Protein AF-T1EWF0-F1 (afdb_monomer)

Foldseek 3Di:
DPPPPPVVVVVVVVVVVVVVVVVVVVVVVVPPPDCPPVNPDDDPPPDLPFDPQQVVVVVVLVVPPPPDPDQDDQQWHAAPDPDAAQRQVRTFGQAQFDPFAAEEEEAAQDDLQVVLVCVRCVSNVHHYQAAHQNPPPCVVPVPNPVSVVVDPQDHNVPQQAPDPVSLVVLCVVLLPDPVNLSHLEYEQAVQLLSCLSCLNNPHAYERAHAAANCGNQPAPVSSVVSLVSVVSNVVQVLRAAEYLFQLNQVVNCFANVRNHDHQHGQLLVLRAAADQQDQAEEEEDAPFPCVVVVLVVLLVVLCVVVVFP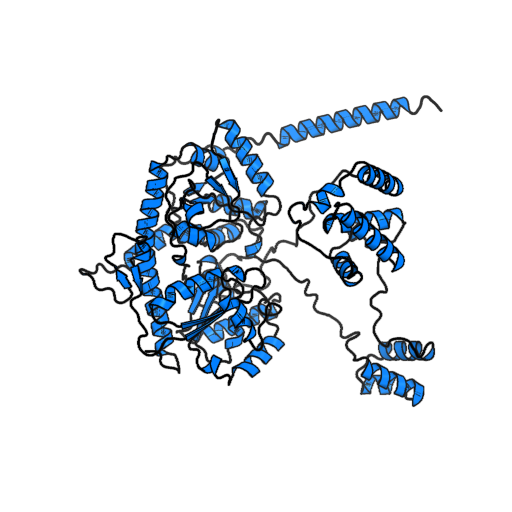YHYYYDDDDRSHRQSRHQAYEYDDLALGDSVVSNCLSNLGAYEYADLLQSLCCCQPPVSRVRNPDDPPDPPPPPPDPPFVDDQVLLVVLLCCCPVVVDDLVVSCVVSVNDSVLSVVVNVVCVVPVPDRSGDDPCPDQQDDPVRLVVLLVVQVVCVLLVNRDDPFRSFLVVLLVCVLVVGDDPPVCVVVSGHDPVNSVVSCVVPVVDDDDDDDDDDPSNVVSNDPVSVVVVVVVVVVRDDDDDDDDDDDPDDPDQDLADSDGTDPVNNPQDGCRRSNDSVNSSSSSCRRRCSNLPSLHHYAHDSSSVSVCSRPDDSVNSVVSSVVSSVSSNSVSSVSSVVVVVSVVSSLVSGPVNRD

pLDDT: mean 77.02, std 19.8, range [24.12, 97.75]

Secondary structure (DSSP, 8-state):
--SHHHHHHHHHHHHHHHHHHHHHHHHHHHH-----GGGS-PPPTT-----HHHHHHHHHHHHSS----SS--TTEEE---TTTS-HHHHEEEPP--SSS--EEEEEES-HHHHHHHHHHHGGGT-EEEEEE--TT-GGGGHHHHHHGGG-SS--TTTTTS--HHHHHHHHHHHTT-HHHHT-SEEEE-TTGGGGGGGTTTT-EEEEEESS-TTTT--SHHHHHHHHHHHHHHHTSTTSEEEESSHHHHHHHHHHH----EE-----GGG-------EEEEEE-----SSHHHHHHHHHHHHHHHTT----EEE--S--HHHHTTEEEEE---SSS--HHHHHHHHTT--EEEE-HHHHHHHHHHH---GGGT----S--------TT-S-HHHHHHHHHHHHTS---HHHHHHHHT--HHHHHHHHHHHHH-TTS--S----TT-SS-HHHHHHHHHHHHHHHHTT-PPPHHHHHHHHHHHHHHTT----HHHHHHTS--HHHHHHHHHH-TT------PPPPHHHHHHS-HHHHHHHHHHHHTT--S------S--------SS-SSPPPGGGTTS--TT-SS-HHHHHHHHTTSGGGTS-TTPEEESSHHHHHHHHHH--HHHHHHHHHHHHHHHHHHHHHHHHHHHHHHHHHHHT-TT---

Solvent-accessible surface area (backbone atoms only — not comparable to full-atom values): 37886 Å² total; per-residue (Å²): 142,82,74,71,61,58,61,54,52,52,50,52,50,52,50,47,52,49,50,47,49,50,48,50,50,48,50,49,60,71,64,58,70,69,75,51,80,78,76,68,71,71,79,64,89,84,65,79,79,67,45,71,61,25,50,49,45,52,48,53,52,61,72,70,52,74,90,64,88,68,98,75,56,86,33,40,46,77,56,95,58,94,85,83,59,60,72,48,70,31,54,38,50,38,68,65,24,83,84,33,52,46,29,36,40,33,59,29,50,55,61,65,65,54,50,33,52,44,65,66,39,38,50,28,30,37,42,68,49,54,29,36,40,41,88,89,57,36,85,85,44,49,68,26,41,57,48,34,74,73,48,91,71,62,44,69,90,35,55,59,42,66,47,70,72,54,38,53,51,40,43,69,63,44,68,81,27,71,70,59,66,67,43,39,32,38,40,14,27,38,36,21,44,54,53,54,55,44,70,84,58,84,55,45,41,39,35,39,15,60,54,55,47,60,50,55,34,91,44,53,67,52,38,51,52,48,36,51,44,49,51,60,51,54,71,43,82,67,32,43,42,22,3,40,26,49,39,39,13,48,52,51,23,34,52,51,62,48,82,53,41,71,56,62,72,62,38,71,88,62,83,34,60,49,66,59,77,35,95,40,32,30,29,69,74,66,93,67,92,61,58,60,62,57,48,52,51,48,40,51,54,38,27,63,76,68,73,51,83,71,53,76,42,76,49,71,93,78,54,55,62,65,58,21,23,30,54,26,39,41,49,76,68,45,49,60,54,56,72,68,57,41,34,40,49,59,22,22,39,40,35,35,35,57,27,59,69,41,49,34,49,42,34,55,79,66,54,51,39,56,62,76,78,48,80,82,73,70,88,79,69,78,75,90,62,75,81,83,68,74,52,52,66,62,51,48,52,53,35,43,42,33,73,75,66,69,41,58,63,66,59,51,21,63,76,70,71,43,55,54,68,59,50,54,50,49,40,56,47,42,75,75,38,78,86,61,75,80,59,82,79,81,73,83,76,60,73,59,56,73,67,57,50,47,54,52,49,51,50,53,52,50,34,39,73,56,73,52,67,71,48,78,67,53,52,24,31,50,51,29,52,52,29,61,76,67,73,42,80,65,62,69,69,26,70,76,64,62,23,43,54,71,70,53,51,55,51,50,44,70,75,37,74,91,57,77,94,72,79,93,70,83,88,47,74,76,54,59,69,48,67,36,74,66,55,53,51,52,50,52,55,59,48,62,77,72,62,82,85,88,88,87,86,85,92,79,86,89,84,75,73,84,74,44,74,51,58,84,60,74,59,19,82,91,32,68,88,56,65,57,82,45,16,54,76,43,63,66,30,39,39,64,50,49,55,31,19,31,73,51,49,78,37,84,66,49,43,71,26,77,43,60,52,52,39,46,51,49,63,57,68,62,46,72,67,57,43,51,49,38,19,52,52,34,46,58,47,47,35,57,52,48,57,52,51,36,44,53,47,48,56,52,51,50,46,45,30,78,70,25,95,80,55,39,59

InterPro domains:
  IPR006600 HTH CenpB-type DNA-binding domain [PS51253] (440-518)

Sequence (665 aa):
MRNFNKKYFFCCILLFTIFAAHTIWKYQQTNVVYLSQDDRDYPKLDTWSYTTESKEFSRYINSEIPKTNGDLDAAFEVINDDTILPPSARIRARKLFTNKSLVIWATEWHMTPIKDVENLLTPFGVKVINYNLDPYRCEFQRKACEARKNLKVLNPSNVLDALPKVVDKYIETYRNDAEMNSVDVVYCGYPASLCEVYVQLNKSVLVLATTRYDVGRYTAERWRKLNDNFRILAKKPWNIFGGNNLYDARFIQYYTGIKTHHIPSMCDYTGAEYTNTKTTFLILRRRDRGFNNIFYKKFEDACHLINCSAKIKLLGNYDYSNLAKHRGVVHVPYQISVMSIFEQYRMNIPMFFPSPKLLTRWQVDHYIMPERFGFIMVRYRERKTNRGKTPVEVMRTAVDEVLKKNRAINAVARETGIDRMTLKRYVRKSSLSPSVGLIPNWNTRQVFNLEQEEMLAKYLLQASKMNYGLSTKTTRQFAYDMAVANNITCPSSWSMKKTAGIDWLQGFMKRRPELSLRAPEATSLARATAFNKYNRTLFVKFQIQFSMVGLLESFDGAFFRKRPTSSIIGPDPSQGDVPDPKNEFDYNSTRYWMQFADFYQVMPYGVLYESIPHLVQILKDITDEQLMTISSNMRRYNVEFKKKLLRKWRKILLAFAENSPNRPH

Mean predicted aligned error: 17.06 Å

Organism: Helobdella robusta (NCBI:txid6412)

Structure (mmCIF, N/CA/C/O backbone):
data_AF-T1EWF0-F1
#
_entry.id   AF-T1EWF0-F1
#
loop_
_atom_site.group_PDB
_atom_site.id
_atom_site.type_symbol
_atom_site.label_atom_id
_atom_site.label_alt_id
_atom_site.label_comp_id
_atom_site.label_asym_id
_atom_site.label_entity_id
_atom_site.label_seq_id
_atom_site.pdbx_PDB_ins_code
_atom_site.Cartn_x
_atom_site.Cartn_y
_atom_site.Cartn_z
_atom_site.occupancy
_atom_site.B_iso_or_equiv
_atom_site.auth_seq_id
_atom_site.auth_comp_id
_atom_site.auth_asym_id
_atom_site.auth_atom_id
_atom_site.pdbx_PDB_model_num
ATOM 1 N N . MET A 1 1 ? 53.425 -53.471 10.032 1.00 40.94 1 MET A N 1
ATOM 2 C CA . MET A 1 1 ? 52.252 -52.626 9.688 1.00 40.94 1 MET A CA 1
ATOM 3 C C . MET A 1 1 ? 52.622 -51.431 8.787 1.00 40.94 1 MET A C 1
ATOM 5 O O . MET A 1 1 ? 52.388 -50.290 9.156 1.00 40.94 1 MET A O 1
ATOM 9 N N . ARG A 1 2 ? 53.202 -51.650 7.592 1.00 39.06 2 ARG A N 1
ATOM 10 C CA . ARG A 1 2 ? 53.530 -50.555 6.639 1.00 39.06 2 ARG A CA 1
ATOM 11 C C . ARG A 1 2 ? 52.987 -50.736 5.211 1.00 39.06 2 ARG A C 1
ATOM 13 O O . ARG A 1 2 ? 53.084 -49.805 4.425 1.00 39.06 2 ARG A O 1
ATOM 20 N N . ASN A 1 3 ? 52.319 -51.854 4.901 1.00 42.72 3 ASN A N 1
ATOM 21 C CA . ASN A 1 3 ? 51.743 -52.110 3.567 1.00 42.72 3 ASN A CA 1
ATOM 22 C C . ASN A 1 3 ? 50.206 -52.073 3.494 1.00 42.72 3 ASN A C 1
ATOM 24 O O . ASN A 1 3 ? 49.657 -52.124 2.399 1.00 42.72 3 ASN A O 1
ATOM 28 N N . PHE A 1 4 ? 49.499 -51.908 4.618 1.00 39.22 4 PHE A N 1
ATOM 29 C CA . PHE A 1 4 ? 48.029 -51.860 4.619 1.00 39.22 4 PHE A CA 1
ATOM 30 C C . PHE A 1 4 ? 47.450 -50.464 4.312 1.00 39.22 4 PHE A C 1
ATOM 32 O O . PHE A 1 4 ? 46.324 -50.362 3.842 1.00 39.22 4 PHE A O 1
ATOM 39 N N . ASN A 1 5 ? 48.227 -49.383 4.474 1.00 48.50 5 ASN A N 1
ATOM 40 C CA . ASN A 1 5 ? 47.722 -48.011 4.299 1.00 48.50 5 ASN A CA 1
ATOM 41 C C . ASN A 1 5 ? 47.800 -47.459 2.867 1.00 48.50 5 ASN A C 1
ATOM 43 O O . ASN A 1 5 ? 47.057 -46.538 2.542 1.00 48.50 5 ASN A O 1
ATOM 47 N N . LYS A 1 6 ? 48.643 -48.004 1.978 1.00 43.25 6 LYS A N 1
ATOM 48 C CA . LYS A 1 6 ? 48.749 -47.474 0.604 1.00 43.25 6 LYS A CA 1
ATOM 49 C C . LYS A 1 6 ? 47.568 -47.877 -0.283 1.00 43.25 6 LYS A C 1
ATOM 51 O O . LYS A 1 6 ? 47.101 -47.047 -1.054 1.00 43.25 6 LYS A O 1
ATOM 56 N N . LYS A 1 7 ? 47.043 -49.103 -0.138 1.00 44.19 7 LYS A N 1
ATOM 57 C CA . LYS A 1 7 ? 45.864 -49.561 -0.899 1.00 44.19 7 LYS A CA 1
ATOM 58 C C . LYS A 1 7 ? 44.593 -48.806 -0.506 1.00 44.19 7 LYS A C 1
ATOM 60 O O . LYS A 1 7 ? 43.863 -48.387 -1.395 1.00 44.19 7 LYS A O 1
ATOM 65 N N . TYR A 1 8 ? 44.370 -48.555 0.786 1.00 45.41 8 TYR A N 1
ATOM 66 C CA . TYR A 1 8 ? 43.231 -47.750 1.245 1.00 45.41 8 TYR A CA 1
ATOM 67 C C . TYR A 1 8 ? 43.348 -46.284 0.825 1.00 45.41 8 TYR A C 1
ATOM 69 O O . TYR A 1 8 ? 42.362 -45.702 0.392 1.00 45.41 8 TYR A O 1
ATOM 77 N N . PHE A 1 9 ? 44.549 -45.702 0.863 1.00 42.34 9 PHE A N 1
ATOM 78 C CA . PHE A 1 9 ? 44.754 -44.323 0.420 1.00 42.34 9 PHE A CA 1
ATOM 79 C C . PHE A 1 9 ? 44.523 -44.156 -1.090 1.00 42.34 9 PHE A C 1
ATOM 81 O O . PHE A 1 9 ? 43.830 -43.232 -1.505 1.00 42.34 9 PHE A O 1
ATOM 88 N N . PHE A 1 10 ? 45.012 -45.094 -1.910 1.00 44.56 10 PHE A N 1
ATOM 89 C CA . PHE A 1 10 ? 44.746 -45.088 -3.352 1.00 44.56 10 PHE A CA 1
ATOM 90 C C . PHE A 1 10 ? 43.272 -45.345 -3.674 1.00 44.56 10 PHE A C 1
ATOM 92 O O . PHE A 1 10 ? 42.725 -44.683 -4.546 1.00 44.56 10 PHE A O 1
ATOM 99 N N . CYS A 1 11 ? 42.611 -46.254 -2.952 1.00 43.56 11 CYS A N 1
ATOM 100 C CA . CYS A 1 11 ? 41.192 -46.544 -3.149 1.00 43.56 11 CYS A CA 1
ATOM 101 C C . CYS A 1 11 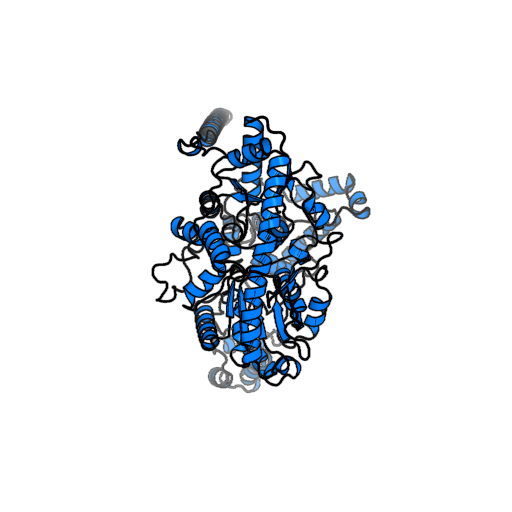? 40.308 -45.353 -2.737 1.00 43.56 11 CYS A C 1
ATOM 103 O O . CYS A 1 11 ? 39.377 -45.013 -3.459 1.00 43.56 11 CYS A O 1
ATOM 105 N N . CYS A 1 12 ? 40.650 -44.647 -1.653 1.00 41.25 12 CYS A N 1
ATOM 106 C CA . CYS A 1 12 ? 39.971 -43.418 -1.243 1.00 41.25 12 CYS A CA 1
ATOM 107 C C . CYS A 1 12 ? 40.178 -42.275 -2.240 1.00 41.25 12 CYS A C 1
ATOM 109 O O . CYS A 1 12 ? 39.220 -41.567 -2.518 1.00 41.25 12 CYS A O 1
ATOM 111 N N . ILE A 1 13 ? 41.380 -42.110 -2.807 1.00 45.75 13 ILE A N 1
ATOM 112 C CA . ILE A 1 13 ? 41.631 -41.101 -3.849 1.00 45.75 13 ILE A CA 1
ATOM 113 C C . ILE A 1 13 ? 40.877 -41.450 -5.131 1.00 45.75 13 ILE A C 1
ATOM 115 O O . ILE A 1 13 ? 40.264 -40.562 -5.709 1.00 45.75 13 ILE A O 1
ATOM 119 N N . LEU A 1 14 ? 40.862 -42.723 -5.542 1.00 45.97 14 LEU A N 1
ATOM 120 C CA . LEU A 1 14 ? 40.117 -43.170 -6.721 1.00 45.97 14 LEU A CA 1
ATOM 121 C C . LEU A 1 14 ? 38.602 -42.991 -6.530 1.00 45.97 14 LEU A C 1
ATOM 123 O O . LEU A 1 14 ? 37.911 -42.538 -7.433 1.00 45.97 14 LEU A O 1
ATOM 127 N N . LEU A 1 15 ? 38.078 -43.291 -5.338 1.00 45.72 15 LEU A N 1
ATOM 128 C CA . LEU A 1 15 ? 36.678 -43.046 -4.992 1.00 45.72 15 LEU A CA 1
ATOM 129 C C . LEU A 1 15 ? 36.369 -41.548 -4.931 1.00 45.72 15 LEU A C 1
ATOM 131 O O . LEU A 1 15 ? 35.310 -41.147 -5.397 1.00 45.72 15 LEU A O 1
ATOM 135 N N . PHE A 1 16 ? 37.284 -40.712 -4.433 1.00 42.31 16 PHE A N 1
ATOM 136 C CA . PHE A 1 16 ? 37.115 -39.257 -4.431 1.00 42.31 16 PHE A CA 1
ATOM 137 C C . PHE A 1 16 ? 37.170 -38.664 -5.836 1.00 42.31 16 PHE A C 1
ATOM 139 O O . PHE A 1 16 ? 36.399 -37.758 -6.127 1.00 42.31 16 PHE A O 1
ATOM 146 N N . THR A 1 17 ? 38.035 -39.160 -6.723 1.00 47.12 17 THR A N 1
ATOM 147 C CA . THR A 1 17 ? 38.104 -38.689 -8.111 1.00 47.12 17 THR A CA 1
ATOM 148 C C . THR A 1 17 ? 36.924 -39.188 -8.930 1.00 47.12 17 THR A C 1
ATOM 150 O O . THR A 1 17 ? 36.389 -38.412 -9.711 1.00 47.12 17 THR A O 1
ATOM 153 N N . ILE A 1 18 ? 36.439 -40.413 -8.705 1.00 52.25 18 ILE A N 1
ATOM 154 C CA . ILE A 1 18 ? 35.203 -40.920 -9.319 1.00 52.25 18 ILE A CA 1
ATOM 155 C C . ILE A 1 18 ? 33.984 -40.167 -8.774 1.00 52.25 18 ILE A C 1
ATOM 157 O O . ILE A 1 18 ? 33.111 -39.799 -9.551 1.00 52.25 18 ILE A O 1
ATOM 161 N N . PHE A 1 19 ? 33.924 -39.869 -7.473 1.00 41.38 19 PHE A N 1
ATOM 162 C CA . PHE A 1 19 ? 32.832 -39.095 -6.879 1.00 41.38 19 PHE A CA 1
ATOM 163 C C . PHE A 1 19 ? 32.882 -37.631 -7.314 1.00 41.38 19 PHE A C 1
ATOM 165 O O . PHE A 1 19 ? 31.844 -37.067 -7.632 1.00 41.38 19 PHE A O 1
ATOM 172 N N . ALA A 1 20 ? 34.064 -37.021 -7.417 1.00 38.16 20 ALA A N 1
ATOM 173 C CA . ALA A 1 20 ? 34.241 -35.673 -7.947 1.00 38.16 20 ALA A CA 1
ATOM 174 C C . ALA A 1 20 ? 33.932 -35.617 -9.446 1.00 38.16 20 ALA A C 1
ATOM 176 O O . ALA A 1 20 ? 33.234 -34.709 -9.869 1.00 38.16 20 ALA A O 1
ATOM 177 N N . ALA A 1 21 ? 34.353 -36.603 -10.242 1.00 41.41 21 ALA A N 1
ATOM 178 C CA . ALA A 1 21 ? 34.019 -36.693 -11.661 1.00 41.41 21 ALA A CA 1
ATOM 179 C C . ALA A 1 21 ? 32.527 -36.969 -11.872 1.00 41.41 21 ALA A C 1
ATOM 181 O O . ALA A 1 21 ? 31.921 -36.339 -12.726 1.00 41.41 21 ALA A O 1
ATOM 182 N N . HIS A 1 22 ? 31.900 -37.823 -11.058 1.00 40.38 22 HIS A N 1
ATOM 183 C CA . HIS A 1 22 ? 30.455 -38.044 -11.074 1.00 40.38 22 HIS A CA 1
ATOM 184 C C . HIS A 1 22 ? 29.697 -36.806 -10.593 1.00 40.38 22 HIS A C 1
ATOM 186 O O . HIS A 1 22 ? 28.659 -36.484 -11.150 1.00 40.38 22 HIS A O 1
ATOM 192 N N . THR A 1 23 ? 30.218 -36.064 -9.614 1.00 38.47 23 THR A N 1
ATOM 193 C CA . THR A 1 23 ? 29.616 -34.815 -9.127 1.00 38.47 23 THR A CA 1
ATOM 194 C C . THR A 1 23 ? 29.794 -33.692 -10.139 1.00 38.47 23 THR A C 1
ATOM 196 O O . THR A 1 23 ? 28.847 -32.956 -10.349 1.00 38.47 23 THR A O 1
ATOM 199 N N . ILE A 1 24 ? 30.933 -33.588 -10.828 1.00 38.56 24 ILE A N 1
ATOM 200 C CA . ILE A 1 24 ? 31.182 -32.631 -11.918 1.00 38.56 24 ILE A CA 1
ATOM 201 C C . ILE A 1 24 ? 30.346 -32.998 -13.144 1.00 38.56 24 ILE A C 1
ATOM 203 O O . ILE A 1 24 ? 29.709 -32.123 -13.713 1.00 38.56 24 ILE A O 1
ATOM 207 N N . TRP A 1 25 ? 30.263 -34.279 -13.504 1.00 36.28 25 TRP A N 1
ATOM 208 C CA . TRP A 1 25 ? 29.405 -34.777 -14.580 1.00 36.28 25 TRP A CA 1
ATOM 209 C C . TRP A 1 25 ? 27.927 -34.546 -14.256 1.00 36.28 25 TRP A C 1
ATOM 211 O O . TRP A 1 25 ? 27.193 -34.037 -15.093 1.00 36.28 25 TRP A O 1
ATOM 221 N N . LYS A 1 26 ? 27.492 -34.802 -13.017 1.00 33.53 26 LYS A N 1
ATOM 222 C CA . LYS A 1 26 ? 26.132 -34.506 -12.549 1.00 33.53 26 LYS A CA 1
ATOM 223 C C . LYS A 1 26 ? 25.888 -32.998 -12.463 1.00 33.53 26 LYS A C 1
ATOM 225 O O . LYS A 1 26 ? 24.815 -32.568 -12.846 1.00 33.53 26 LYS A O 1
ATOM 230 N N . TYR A 1 27 ? 26.880 -32.195 -12.073 1.00 33.31 27 TYR A N 1
ATOM 231 C CA . TYR A 1 27 ? 26.831 -30.726 -12.045 1.00 33.31 27 TYR A CA 1
ATOM 232 C C . TYR A 1 27 ? 26.765 -30.122 -13.455 1.00 33.31 27 TYR A C 1
ATOM 234 O O . TYR A 1 27 ? 26.069 -29.127 -13.653 1.00 33.31 27 TYR A O 1
ATOM 242 N N . GLN A 1 28 ? 27.436 -30.738 -14.434 1.00 32.50 28 GLN A N 1
ATOM 243 C CA . GLN A 1 28 ? 27.362 -30.401 -15.857 1.00 32.50 28 GLN A CA 1
ATOM 244 C C . GLN A 1 28 ? 26.025 -30.856 -16.464 1.00 32.50 28 GLN A C 1
ATOM 246 O O . GLN A 1 28 ? 25.405 -30.081 -17.178 1.00 32.50 28 GLN A O 1
ATOM 251 N N . GLN A 1 29 ? 25.501 -32.029 -16.097 1.00 29.88 29 GLN A N 1
ATOM 252 C CA . GLN A 1 29 ? 24.168 -32.501 -16.507 1.00 29.88 29 GLN A CA 1
ATOM 253 C C . GLN A 1 29 ? 23.022 -31.694 -15.859 1.00 29.88 29 GLN A C 1
ATOM 255 O O . GLN A 1 29 ? 21.994 -31.48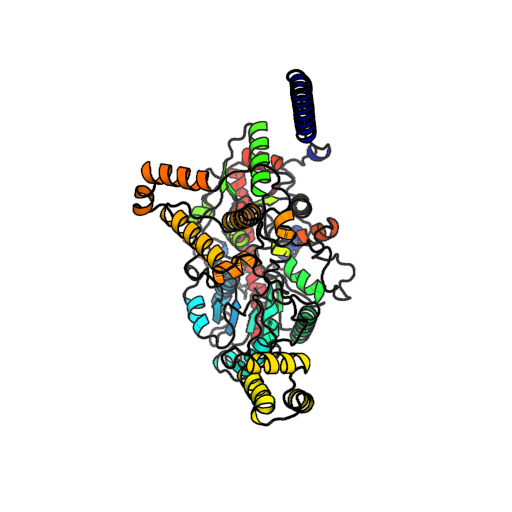9 -16.491 1.00 29.88 29 GLN A O 1
ATOM 260 N N . THR A 1 30 ? 23.187 -31.169 -14.634 1.00 30.36 30 THR A N 1
ATOM 261 C CA . THR A 1 30 ? 22.181 -30.319 -13.959 1.00 30.36 30 THR A CA 1
ATOM 262 C C . THR A 1 30 ? 22.271 -28.830 -14.311 1.00 30.36 30 THR A C 1
ATOM 264 O O . THR A 1 30 ? 21.343 -28.092 -13.993 1.00 30.36 30 THR A O 1
ATOM 267 N N . ASN A 1 31 ? 23.364 -28.367 -14.936 1.00 27.23 31 ASN A N 1
ATOM 268 C CA . ASN A 1 31 ? 23.520 -26.976 -15.396 1.00 27.23 31 ASN A CA 1
ATOM 269 C C . ASN A 1 31 ? 23.493 -26.811 -16.921 1.00 27.23 31 ASN A C 1
ATOM 271 O O . ASN A 1 31 ? 23.516 -25.677 -17.393 1.00 27.23 31 ASN A O 1
ATOM 275 N N . VAL A 1 32 ? 23.357 -27.887 -17.699 1.00 27.86 32 VAL A N 1
ATOM 276 C CA . VAL A 1 32 ? 22.801 -27.776 -19.052 1.00 27.86 32 VAL A CA 1
ATOM 277 C C . VAL A 1 32 ? 21.284 -27.790 -18.907 1.00 27.86 32 VAL A C 1
ATOM 279 O O . VAL A 1 32 ? 20.610 -28.804 -19.069 1.00 27.86 32 VAL A O 1
ATOM 282 N N . VAL A 1 33 ? 20.735 -26.636 -18.535 1.00 28.72 33 VAL A N 1
ATOM 283 C CA . VAL A 1 33 ? 19.306 -26.390 -18.704 1.00 28.72 33 VAL A CA 1
ATOM 284 C C . VAL A 1 33 ? 19.102 -26.193 -20.199 1.00 28.72 33 VAL A C 1
ATOM 286 O O . VAL A 1 33 ? 19.415 -25.134 -20.740 1.00 28.72 33 VAL A O 1
ATOM 289 N N . TYR A 1 34 ? 18.612 -27.230 -20.876 1.00 28.22 34 TYR A N 1
ATOM 290 C CA . TYR A 1 34 ? 17.968 -27.037 -22.166 1.00 28.22 34 TYR A CA 1
ATOM 291 C C . TYR A 1 34 ? 16.889 -25.972 -21.969 1.00 28.22 34 TYR A C 1
ATOM 293 O O . TYR A 1 34 ? 16.045 -26.117 -21.081 1.00 28.22 34 TYR A O 1
ATOM 301 N N . LEU A 1 35 ? 16.932 -24.901 -22.769 1.00 29.72 35 LEU A N 1
ATOM 302 C CA . LEU A 1 35 ? 15.773 -24.032 -22.963 1.00 29.72 35 LEU A CA 1
ATOM 303 C C . LEU A 1 35 ? 14.578 -24.961 -23.183 1.00 29.72 35 LEU A C 1
ATOM 305 O O . LEU A 1 35 ? 14.610 -25.790 -24.104 1.00 29.72 35 LEU A O 1
ATOM 309 N N . SER A 1 36 ? 13.573 -24.891 -22.308 1.00 31.73 36 SER A N 1
ATOM 310 C CA . SER A 1 36 ? 12.369 -25.683 -22.523 1.00 31.73 36 SER A CA 1
ATOM 311 C C . SER A 1 36 ? 11.787 -25.286 -23.881 1.00 31.73 36 SER A C 1
ATOM 313 O O . SER A 1 36 ? 12.046 -24.194 -24.390 1.00 31.73 36 SER A O 1
ATOM 315 N N . GLN A 1 37 ? 11.060 -26.183 -24.538 1.00 31.97 37 GLN A N 1
ATOM 316 C CA . GLN A 1 37 ? 10.474 -25.879 -25.848 1.00 31.97 37 GLN A CA 1
ATOM 317 C C . GLN A 1 37 ? 9.556 -24.634 -25.777 1.00 31.97 37 GLN A C 1
ATOM 319 O O . GLN A 1 37 ? 9.545 -23.851 -26.719 1.00 31.97 37 GLN A O 1
ATOM 324 N N . ASP A 1 38 ? 8.962 -24.366 -24.605 1.00 36.31 38 ASP A N 1
ATOM 325 C CA . ASP A 1 38 ? 8.200 -23.152 -24.266 1.00 36.31 38 ASP A CA 1
ATOM 326 C C . ASP A 1 38 ? 9.040 -21.856 -24.170 1.00 36.31 38 ASP A C 1
ATOM 328 O O . ASP A 1 38 ? 8.487 -20.763 -24.264 1.00 36.31 38 ASP A O 1
ATOM 332 N N . ASP A 1 39 ? 10.363 -21.939 -23.980 1.00 37.41 39 ASP A N 1
ATOM 333 C CA . ASP A 1 39 ? 11.283 -20.785 -23.930 1.00 37.41 39 ASP A CA 1
ATOM 334 C C . ASP A 1 39 ? 11.768 -20.353 -25.331 1.00 37.41 39 ASP A C 1
ATOM 336 O O . ASP A 1 39 ? 12.736 -19.597 -25.444 1.00 37.41 39 ASP A O 1
ATOM 340 N N . ARG A 1 40 ? 11.159 -20.868 -26.408 1.00 33.50 40 ARG A N 1
ATOM 341 C CA . ARG A 1 40 ? 11.483 -20.521 -27.806 1.00 33.50 40 ARG A CA 1
ATOM 342 C C . ARG A 1 40 ? 10.362 -19.784 -28.537 1.00 33.50 40 ARG A C 1
ATOM 344 O O . ARG A 1 40 ? 10.654 -19.079 -29.500 1.00 33.50 40 ARG A O 1
ATOM 351 N N . ASP A 1 41 ? 9.134 -19.852 -28.033 1.00 29.66 41 ASP A N 1
ATOM 352 C CA . ASP A 1 41 ? 7.988 -19.151 -28.610 1.00 29.66 41 ASP A CA 1
ATOM 353 C C . ASP A 1 41 ? 7.805 -17.793 -27.928 1.00 29.66 41 ASP A C 1
ATOM 355 O O . ASP A 1 41 ? 6.943 -17.583 -27.073 1.00 29.66 41 ASP A O 1
ATOM 359 N N . TYR A 1 42 ? 8.676 -16.849 -28.289 1.00 39.62 42 TYR A N 1
ATOM 360 C CA . TYR A 1 42 ? 8.537 -15.461 -27.867 1.00 39.62 42 TYR A CA 1
ATOM 361 C C . TYR A 1 42 ? 7.513 -14.760 -28.765 1.00 39.62 42 TYR A C 1
ATOM 363 O O . TYR A 1 42 ? 7.705 -14.719 -29.985 1.00 39.62 42 TYR A O 1
ATOM 371 N N . PRO A 1 43 ? 6.451 -14.153 -28.210 1.00 32.16 43 PRO A N 1
ATOM 372 C CA . PRO A 1 43 ? 5.688 -13.186 -28.979 1.00 32.16 43 PRO A CA 1
ATOM 373 C C . PRO A 1 43 ? 6.625 -12.044 -29.393 1.00 32.16 43 PRO A C 1
ATOM 375 O O . PRO A 1 43 ? 7.444 -11.576 -28.597 1.00 32.16 43 PRO A O 1
ATOM 378 N N . LYS A 1 44 ? 6.515 -11.600 -30.649 1.00 30.45 44 LYS A N 1
ATOM 379 C CA . LYS A 1 44 ? 7.190 -10.384 -31.119 1.00 30.45 44 LYS A CA 1
ATOM 380 C C . LYS A 1 44 ? 6.814 -9.209 -30.203 1.00 30.45 44 LYS A C 1
ATOM 382 O O . LYS A 1 44 ? 5.688 -9.151 -29.706 1.00 30.45 44 LYS A O 1
ATOM 387 N N . LEU A 1 45 ? 7.741 -8.259 -30.041 1.00 36.97 45 LEU A N 1
ATOM 388 C CA . LEU A 1 45 ? 7.598 -7.002 -29.275 1.00 36.97 45 LEU A CA 1
ATOM 389 C C . LEU A 1 45 ? 6.335 -6.179 -29.624 1.00 36.97 45 LEU A C 1
ATOM 391 O O . LEU A 1 45 ? 5.991 -5.241 -28.909 1.00 36.97 45 LEU A O 1
ATOM 395 N N . ASP A 1 46 ? 5.626 -6.547 -30.690 1.00 32.09 46 ASP A N 1
ATOM 396 C CA . ASP A 1 46 ? 4.446 -5.869 -31.215 1.00 32.09 46 ASP A CA 1
ATOM 397 C C . ASP A 1 46 ? 3.171 -6.107 -30.384 1.00 32.09 46 ASP A C 1
ATOM 399 O O . ASP A 1 46 ? 2.222 -5.326 -30.472 1.00 32.09 46 ASP A O 1
ATOM 403 N N . THR A 1 47 ? 3.117 -7.142 -29.533 1.00 36.59 47 THR A N 1
ATOM 404 C CA . THR A 1 47 ? 1.937 -7.398 -28.690 1.00 36.59 47 THR A CA 1
ATOM 405 C C . THR A 1 47 ? 2.148 -6.911 -27.262 1.00 36.59 47 THR A C 1
ATOM 407 O O . THR A 1 47 ? 2.510 -7.672 -26.366 1.00 36.59 47 THR A O 1
ATOM 410 N N . TRP A 1 48 ? 1.855 -5.631 -27.037 1.00 46.62 48 TRP A N 1
ATOM 411 C CA . TRP A 1 48 ? 1.642 -5.033 -25.717 1.00 46.62 48 TRP A CA 1
ATOM 412 C C . TRP A 1 48 ? 0.451 -5.730 -25.036 1.00 46.62 48 TRP A C 1
ATOM 414 O O . TRP A 1 48 ? -0.701 -5.307 -25.156 1.00 46.62 48 TRP A O 1
ATOM 424 N N . SER A 1 49 ? 0.674 -6.870 -24.382 1.00 40.09 49 SER A N 1
ATOM 425 C CA . SER A 1 49 ? -0.409 -7.642 -23.773 1.00 40.09 49 SER A CA 1
ATOM 426 C C . SER A 1 49 ? -0.836 -7.006 -22.447 1.00 40.09 49 SER A C 1
ATOM 428 O O . SER A 1 49 ? -0.352 -7.366 -21.375 1.00 40.09 49 SER A O 1
ATOM 430 N N . TYR A 1 50 ? -1.754 -6.042 -22.514 1.00 47.53 50 TYR A N 1
ATOM 431 C CA . TYR A 1 50 ? -2.459 -5.529 -21.337 1.00 47.53 50 TYR A CA 1
ATOM 432 C C . TYR A 1 50 ? -3.254 -6.655 -20.661 1.00 47.53 50 TYR A C 1
ATOM 434 O O . TYR A 1 50 ? -3.872 -7.473 -21.352 1.00 47.53 50 TYR A O 1
ATOM 442 N N . THR A 1 51 ? -3.315 -6.659 -19.327 1.00 49.41 51 THR A N 1
ATOM 443 C CA . THR A 1 51 ? -4.239 -7.541 -18.598 1.00 49.41 51 THR A CA 1
ATOM 444 C C . THR A 1 51 ? -5.684 -7.213 -18.982 1.00 49.41 51 THR A C 1
ATOM 446 O O . THR A 1 51 ? -6.008 -6.062 -19.294 1.00 49.41 51 THR A O 1
ATOM 449 N N . THR A 1 52 ? -6.568 -8.214 -18.984 1.00 41.94 52 THR A N 1
ATOM 450 C CA . THR A 1 52 ? -8.008 -8.014 -19.222 1.00 41.94 52 THR A CA 1
ATOM 451 C C . THR A 1 52 ? -8.557 -6.943 -18.284 1.00 41.94 52 THR A C 1
ATOM 453 O O . THR A 1 52 ? -9.305 -6.076 -18.721 1.00 41.94 52 THR A O 1
ATOM 456 N N . GLU A 1 53 ? -8.077 -6.920 -17.045 1.00 42.72 53 GLU A N 1
ATOM 457 C CA . GLU A 1 53 ? -8.426 -5.961 -16.006 1.00 42.72 53 GLU A CA 1
ATOM 458 C C . GLU A 1 53 ? -7.850 -4.565 -16.264 1.00 42.72 53 GLU A C 1
ATOM 460 O O . GLU A 1 53 ? -8.555 -3.587 -16.049 1.00 42.72 53 GLU A O 1
ATOM 465 N N . SER A 1 54 ? -6.626 -4.430 -16.793 1.00 42.09 54 SER A N 1
ATOM 466 C CA . SER A 1 54 ? -6.125 -3.132 -17.278 1.00 42.09 54 SER A CA 1
ATOM 467 C C . SER A 1 54 ? -6.991 -2.613 -18.424 1.00 42.09 54 SER A C 1
ATOM 469 O O . SER A 1 54 ? -7.321 -1.433 -18.456 1.00 42.09 54 SER A O 1
ATOM 471 N N . LYS A 1 55 ? -7.434 -3.491 -19.336 1.00 49.00 55 LYS A N 1
ATOM 472 C CA . LYS A 1 55 ? -8.357 -3.121 -20.422 1.00 49.00 55 LYS A CA 1
ATOM 473 C C . LYS A 1 55 ? -9.752 -2.781 -19.900 1.00 49.00 55 LYS A C 1
ATOM 475 O O . LYS A 1 55 ? -10.389 -1.886 -20.443 1.00 49.00 55 LYS A O 1
ATOM 480 N N . GLU A 1 56 ? -10.254 -3.483 -18.887 1.00 47.81 56 GLU A N 1
ATOM 481 C CA . GLU A 1 56 ? -11.514 -3.164 -18.202 1.00 47.81 56 GLU A CA 1
ATOM 482 C C . GLU A 1 56 ? -11.408 -1.863 -17.423 1.00 47.81 56 GLU A C 1
ATOM 484 O O . GLU A 1 56 ? -12.338 -1.070 -17.458 1.00 47.81 56 GLU A O 1
ATOM 489 N N . PHE A 1 57 ? -10.271 -1.592 -16.788 1.00 46.72 57 PHE A N 1
ATOM 490 C CA . PHE A 1 57 ? -10.009 -0.343 -16.094 1.00 46.72 57 PHE A CA 1
ATOM 491 C C . PHE A 1 57 ? -9.889 0.821 -17.077 1.00 46.72 57 PHE A C 1
ATOM 493 O O . PHE A 1 57 ? -10.504 1.856 -16.849 1.00 46.72 57 PHE A O 1
ATOM 500 N N . SER A 1 58 ? -9.189 0.653 -18.203 1.00 48.94 58 SER A N 1
ATOM 501 C CA . SER A 1 58 ? -9.170 1.622 -19.306 1.00 48.94 58 SER A CA 1
ATOM 502 C C . SER A 1 58 ? -10.568 1.840 -19.891 1.00 48.94 58 SER A C 1
ATOM 504 O O . SER A 1 58 ? -10.974 2.982 -20.084 1.00 48.94 58 SER A O 1
ATOM 506 N N . ARG A 1 59 ? -11.356 0.774 -20.100 1.00 54.69 59 ARG A N 1
ATOM 507 C CA . ARG A 1 59 ? -12.768 0.877 -20.512 1.00 54.69 59 ARG A CA 1
ATOM 508 C C . ARG A 1 59 ? -13.615 1.610 -19.467 1.00 54.69 59 ARG A C 1
ATOM 510 O O . ARG A 1 59 ? -14.380 2.492 -19.832 1.00 54.69 59 ARG A O 1
ATOM 517 N N . TYR A 1 60 ? -13.420 1.317 -18.185 1.00 48.50 60 TYR A N 1
ATOM 518 C CA . TYR A 1 60 ? -14.072 1.970 -17.049 1.00 48.50 60 TYR A CA 1
ATOM 519 C C . TYR A 1 60 ? -13.633 3.435 -16.888 1.00 48.50 60 TYR A C 1
ATOM 521 O O . TYR A 1 60 ? -14.399 4.280 -16.431 1.00 48.50 60 TYR A O 1
ATOM 529 N N . ILE A 1 61 ? -12.383 3.778 -17.219 1.00 47.38 61 ILE A N 1
ATOM 530 C CA . ILE A 1 61 ? -11.916 5.167 -17.346 1.00 47.38 61 ILE A CA 1
ATOM 531 C C . ILE A 1 61 ? -12.722 5.857 -18.441 1.00 47.38 61 ILE A C 1
ATOM 533 O O . ILE A 1 61 ? -13.315 6.895 -18.170 1.00 47.38 61 ILE A O 1
ATOM 537 N N . ASN A 1 62 ? -12.817 5.246 -19.619 1.00 50.62 62 ASN A N 1
ATOM 538 C CA . ASN A 1 62 ? -13.493 5.838 -20.768 1.00 50.62 62 ASN A CA 1
ATOM 539 C C . ASN A 1 62 ? -15.021 5.929 -20.599 1.00 50.62 62 ASN A C 1
ATOM 541 O O . ASN A 1 62 ? -15.631 6.828 -21.165 1.00 50.62 62 ASN A O 1
ATOM 545 N N . SER A 1 63 ? -15.644 5.046 -19.808 1.00 52.19 63 SER A N 1
ATOM 546 C CA . SER A 1 63 ? -17.095 5.050 -19.566 1.00 52.19 63 SER A CA 1
ATOM 547 C C . SER A 1 63 ? -17.557 6.051 -18.500 1.00 52.19 63 SER A C 1
ATOM 549 O O . SER A 1 63 ? -18.726 6.417 -18.482 1.00 52.19 63 SER A O 1
ATOM 551 N N . GLU A 1 64 ? -16.672 6.476 -17.589 1.00 44.78 64 GLU A N 1
ATOM 552 C CA . GLU A 1 64 ? -16.984 7.449 -16.524 1.00 44.78 64 GLU A CA 1
ATOM 553 C C . GLU A 1 64 ? -16.483 8.872 -16.815 1.00 44.78 64 GLU A C 1
ATOM 555 O O . GLU A 1 64 ? -16.644 9.764 -15.980 1.00 44.78 64 GLU A O 1
ATOM 560 N N . ILE A 1 65 ? -15.869 9.110 -17.977 1.00 48.91 65 ILE A N 1
ATOM 561 C CA . ILE A 1 65 ? -15.645 10.466 -18.478 1.00 48.91 65 ILE A CA 1
ATOM 562 C C . ILE A 1 65 ? -16.914 10.846 -19.248 1.00 48.91 65 ILE A C 1
ATOM 564 O O . ILE A 1 65 ? -17.067 10.417 -20.394 1.00 48.91 65 ILE A O 1
ATOM 568 N N . PRO A 1 66 ? -17.858 11.609 -18.660 1.00 45.75 66 PRO A N 1
ATOM 569 C CA . PRO A 1 66 ? -18.898 12.215 -19.473 1.00 45.75 66 PRO A CA 1
ATOM 570 C C . PRO A 1 66 ? -18.213 13.033 -20.570 1.00 45.75 66 PRO A C 1
ATOM 572 O O . PRO A 1 66 ? -17.252 13.756 -20.298 1.00 45.75 66 PRO A O 1
ATOM 575 N N . LYS A 1 67 ? -18.690 12.907 -21.813 1.00 44.28 67 LYS A N 1
ATOM 576 C CA . LYS A 1 67 ? -18.345 13.843 -22.887 1.00 44.28 67 LYS A CA 1
ATOM 577 C C . LYS A 1 67 ? -18.950 15.197 -22.514 1.00 44.28 67 LYS A C 1
ATOM 579 O O . LYS A 1 67 ? -20.048 15.529 -22.943 1.00 44.28 67 LYS A O 1
ATOM 584 N N . THR A 1 68 ? -18.298 15.935 -21.627 1.00 45.19 68 THR A N 1
ATOM 585 C CA . THR A 1 68 ? -18.690 17.302 -21.312 1.00 45.19 68 THR A CA 1
ATOM 586 C C . THR A 1 68 ? -18.176 18.190 -22.431 1.00 45.19 68 THR A C 1
ATOM 588 O O . THR A 1 68 ? -16.967 18.351 -22.597 1.00 45.19 68 THR A O 1
ATOM 591 N N . ASN A 1 69 ? -19.097 18.764 -23.199 1.00 41.94 69 ASN A N 1
ATOM 592 C CA . ASN A 1 69 ? -18.812 19.981 -23.943 1.00 41.94 69 ASN A CA 1
ATOM 593 C C . ASN A 1 69 ? -18.592 21.099 -22.905 1.00 41.94 69 ASN A C 1
ATOM 595 O O . ASN A 1 69 ? -19.551 21.519 -22.265 1.00 41.94 69 ASN A O 1
ATOM 599 N N . GLY A 1 70 ? -17.349 21.549 -22.708 1.00 46.59 70 GLY A N 1
ATOM 600 C CA . GLY A 1 70 ? -17.039 22.784 -21.969 1.00 46.59 70 GLY A CA 1
ATOM 601 C C . GLY A 1 70 ? -16.401 22.633 -20.575 1.00 46.59 70 GLY A C 1
ATOM 602 O O . GLY A 1 70 ? -16.605 21.659 -19.855 1.00 46.59 70 GLY A O 1
ATOM 603 N N . ASP A 1 71 ? -15.624 23.655 -20.217 1.00 45.22 71 ASP A N 1
ATOM 604 C CA . ASP A 1 71 ? -14.587 23.781 -19.174 1.00 45.22 71 ASP A CA 1
ATOM 605 C C . ASP A 1 71 ? -14.991 23.700 -17.677 1.00 45.22 71 ASP A C 1
ATOM 607 O O . ASP A 1 71 ? -14.305 24.265 -16.821 1.00 45.22 71 ASP A O 1
ATOM 611 N N . LEU A 1 72 ? -16.064 23.008 -17.274 1.00 57.44 72 LEU A N 1
ATOM 612 C CA . LEU A 1 72 ? -16.506 23.028 -15.862 1.00 57.44 72 LEU A CA 1
ATOM 613 C C . LEU A 1 72 ? -16.748 21.636 -15.259 1.00 57.44 72 LEU A C 1
ATOM 615 O O . LEU A 1 72 ? -17.864 21.125 -15.231 1.00 57.44 72 LEU A O 1
ATOM 619 N N . ASP A 1 73 ? -15.692 21.052 -14.680 1.00 73.62 73 ASP A N 1
ATOM 620 C CA . ASP A 1 73 ? -15.791 19.902 -13.774 1.00 73.62 73 ASP A CA 1
ATOM 621 C C . ASP A 1 73 ? -15.803 20.360 -12.307 1.00 73.62 73 ASP A C 1
ATOM 623 O O . ASP A 1 73 ? -14.904 21.067 -11.858 1.00 73.62 73 ASP A O 1
ATOM 627 N N . ALA A 1 74 ? -16.801 19.943 -11.524 1.00 80.75 74 ALA A N 1
ATOM 628 C CA . ALA A 1 74 ? -16.927 20.348 -10.121 1.00 80.75 74 ALA A CA 1
ATOM 629 C C . ALA A 1 74 ? -15.854 19.739 -9.193 1.00 80.75 74 ALA A C 1
ATOM 631 O O . ALA A 1 74 ? -15.701 20.181 -8.052 1.00 80.75 74 ALA A O 1
ATOM 632 N N . ALA A 1 75 ? -15.126 18.707 -9.626 1.00 82.75 75 ALA A N 1
ATOM 633 C CA . ALA A 1 75 ? -14.095 18.061 -8.819 1.00 82.75 75 ALA A CA 1
ATOM 634 C C . ALA A 1 75 ? -12.708 18.679 -8.984 1.00 82.75 75 ALA A C 1
ATOM 636 O O . ALA A 1 75 ? -11.901 18.578 -8.057 1.00 82.75 75 ALA A O 1
ATOM 637 N N . PHE A 1 76 ? -12.416 19.309 -10.121 1.00 87.94 76 PHE A N 1
ATOM 638 C CA . PHE A 1 76 ? -11.083 19.827 -10.405 1.00 87.94 76 PHE A CA 1
ATOM 639 C C . PHE A 1 76 ? -11.095 21.061 -11.307 1.00 87.94 76 PHE A C 1
ATOM 641 O O . PHE A 1 76 ? -12.063 21.363 -11.997 1.00 87.94 76 PHE A O 1
ATOM 648 N N . GLU A 1 77 ? -9.981 21.774 -11.294 1.00 87.38 77 GLU A N 1
ATOM 649 C CA . GLU A 1 77 ? -9.669 22.865 -12.205 1.00 87.38 77 GLU A CA 1
ATOM 650 C C . GLU A 1 77 ? -8.350 22.571 -12.924 1.00 87.38 77 GLU A C 1
ATOM 652 O O . GLU A 1 77 ? -7.498 21.829 -12.419 1.00 87.38 77 GLU A O 1
ATOM 657 N N . VAL A 1 78 ? -8.213 23.117 -14.130 1.00 85.19 78 VAL A N 1
ATOM 658 C CA . VAL A 1 78 ? -6.983 23.051 -14.920 1.00 85.19 78 VAL A CA 1
ATOM 659 C C . VAL A 1 78 ? -6.289 24.397 -14.788 1.00 85.19 78 VAL A C 1
ATOM 661 O O . VAL A 1 78 ? -6.874 25.429 -15.101 1.00 85.19 78 VAL A O 1
ATOM 664 N N . ILE A 1 79 ? -5.056 24.390 -14.296 1.00 80.94 79 ILE A N 1
ATOM 665 C CA . ILE A 1 79 ? -4.253 25.605 -14.178 1.00 80.94 79 ILE A CA 1
ATOM 666 C C . ILE A 1 79 ? -3.570 25.878 -15.514 1.00 80.94 79 ILE A C 1
ATOM 668 O O . ILE A 1 79 ? -2.765 25.066 -15.977 1.00 80.94 79 ILE A O 1
ATOM 672 N N . ASN A 1 80 ? -3.863 27.047 -16.082 1.00 65.44 80 ASN A N 1
ATOM 673 C CA . ASN A 1 80 ? -3.203 27.588 -17.268 1.00 65.44 80 ASN A CA 1
ATOM 674 C C . ASN A 1 80 ? -1.866 28.233 -16.867 1.00 65.44 80 ASN A C 1
ATOM 676 O O . ASN A 1 80 ? -1.719 29.450 -16.883 1.00 65.44 80 ASN A O 1
ATOM 680 N N . ASP A 1 81 ? -0.910 27.414 -16.435 1.00 60.16 81 ASP A N 1
ATOM 681 C CA . ASP A 1 81 ? 0.490 27.815 -16.295 1.00 60.16 81 ASP A CA 1
ATOM 682 C C . ASP A 1 81 ? 1.346 26.796 -17.045 1.00 60.16 81 ASP A C 1
ATOM 684 O O . ASP A 1 81 ? 1.599 25.676 -16.581 1.00 60.16 81 ASP A O 1
ATOM 688 N N . ASP A 1 82 ? 1.738 27.177 -18.259 1.00 56.22 82 ASP A N 1
ATOM 689 C CA . ASP A 1 82 ? 2.490 26.321 -19.167 1.00 56.22 82 ASP A CA 1
ATOM 690 C C . ASP A 1 82 ? 3.973 26.208 -18.805 1.00 56.22 82 ASP A C 1
ATOM 692 O O . ASP A 1 82 ? 4.663 25.351 -19.360 1.00 56.22 82 ASP A O 1
ATOM 696 N N . THR A 1 83 ? 4.462 27.008 -17.852 1.00 55.19 83 THR A N 1
ATOM 697 C CA . THR A 1 83 ? 5.903 27.243 -17.698 1.00 55.19 83 THR A CA 1
ATOM 698 C C . THR A 1 83 ? 6.577 26.486 -16.552 1.00 55.19 83 THR A C 1
ATOM 700 O O . THR A 1 83 ? 7.802 26.385 -16.562 1.00 55.19 83 THR A O 1
ATOM 703 N N . ILE A 1 84 ? 5.839 25.917 -15.583 1.00 58.66 84 ILE A N 1
ATOM 704 C CA . ILE A 1 84 ? 6.479 25.466 -14.323 1.00 58.66 84 ILE A CA 1
ATOM 705 C C . ILE A 1 84 ? 6.093 24.047 -13.852 1.00 58.66 84 ILE A C 1
ATOM 707 O O . ILE A 1 84 ? 6.872 23.426 -13.126 1.00 58.66 84 ILE A O 1
ATOM 711 N N . LEU A 1 85 ? 4.945 23.476 -14.251 1.00 62.59 85 LEU A N 1
ATOM 712 C CA . LEU A 1 85 ? 4.434 22.241 -13.623 1.00 62.59 85 LEU A CA 1
ATOM 713 C C . LEU A 1 85 ? 4.281 21.025 -14.560 1.00 62.59 85 LEU A C 1
ATOM 715 O O . LEU A 1 85 ? 3.801 21.180 -15.692 1.00 62.59 85 LEU A O 1
ATOM 719 N N . PRO A 1 86 ? 4.564 19.796 -14.057 1.00 69.94 86 PRO A N 1
ATOM 720 C CA . PRO A 1 86 ? 4.203 18.557 -14.743 1.00 69.94 86 PRO A CA 1
ATOM 721 C C . PRO A 1 86 ? 2.699 18.530 -15.075 1.00 69.94 86 PRO A C 1
ATOM 723 O O . PRO A 1 86 ? 1.900 18.987 -14.254 1.00 69.94 86 PRO A O 1
ATOM 726 N N . PRO A 1 87 ? 2.248 17.967 -16.214 1.00 71.44 87 PRO A N 1
ATOM 727 C CA . PRO A 1 87 ? 0.847 18.052 -16.642 1.00 71.44 87 PRO A CA 1
ATOM 728 C C . PRO A 1 87 ? -0.174 17.549 -15.617 1.00 71.44 87 PRO A C 1
ATOM 730 O O . PRO A 1 87 ? -1.218 18.169 -15.432 1.00 71.44 87 PRO A O 1
ATOM 733 N N . SER A 1 88 ? 0.119 16.469 -14.884 1.00 72.75 88 SER A N 1
ATOM 734 C CA . SER A 1 88 ? -0.769 16.002 -13.810 1.00 72.75 88 SER A CA 1
ATOM 735 C C . SER A 1 88 ? -0.818 16.969 -12.620 1.00 72.75 88 SER A C 1
ATOM 737 O O . SER A 1 88 ? -1.826 17.020 -11.923 1.00 72.75 88 SER A O 1
ATOM 739 N N . ALA A 1 89 ? 0.220 17.768 -12.373 1.00 76.06 89 ALA A N 1
ATOM 740 C CA . ALA A 1 89 ? 0.206 18.800 -11.332 1.00 76.06 89 ALA A CA 1
ATOM 741 C C . ALA A 1 89 ? -0.615 20.044 -11.724 1.00 76.06 89 ALA A C 1
ATOM 743 O O . ALA A 1 89 ? -1.017 20.797 -10.835 1.00 76.06 89 ALA A O 1
ATOM 744 N N . ARG A 1 90 ? -0.926 20.224 -13.018 1.00 79.31 90 ARG A N 1
ATOM 745 C CA . ARG A 1 90 ? -1.833 21.280 -13.510 1.00 79.31 90 ARG A CA 1
ATOM 746 C C . ARG A 1 90 ? -3.298 21.007 -13.173 1.00 79.31 90 ARG A C 1
ATOM 748 O O . ARG A 1 90 ? -4.083 21.941 -13.080 1.00 79.31 90 ARG A O 1
ATOM 755 N N . ILE A 1 91 ? -3.667 19.742 -12.967 1.00 87.00 91 ILE A N 1
ATOM 756 C CA . ILE A 1 91 ? -5.001 19.365 -12.490 1.00 87.00 91 ILE A CA 1
ATOM 757 C C . ILE A 1 91 ? -5.023 19.515 -10.968 1.00 87.00 91 ILE A C 1
ATOM 759 O O . ILE A 1 91 ? -4.337 18.766 -10.269 1.00 87.00 91 ILE A O 1
ATOM 763 N N . ARG A 1 92 ? -5.808 20.448 -10.429 1.00 86.62 92 ARG A N 1
ATOM 764 C CA . ARG A 1 92 ? -5.972 20.616 -8.974 1.00 86.62 92 ARG A CA 1
ATOM 765 C C . ARG A 1 92 ? -7.400 20.354 -8.548 1.00 86.62 92 ARG A C 1
ATOM 767 O O . ARG A 1 92 ? -8.326 20.602 -9.307 1.00 86.62 92 ARG A O 1
ATOM 774 N N . ALA A 1 93 ? -7.577 19.831 -7.339 1.00 90.94 93 ALA A N 1
ATOM 775 C CA . ALA A 1 93 ? -8.911 19.672 -6.781 1.00 90.94 93 ALA A CA 1
ATOM 776 C C . ALA A 1 93 ? -9.571 21.044 -6.617 1.00 90.94 93 ALA A C 1
ATOM 778 O O . ALA A 1 93 ? -8.940 21.961 -6.092 1.00 90.94 93 ALA A O 1
ATOM 779 N N . ARG A 1 94 ? -10.843 21.168 -7.003 1.00 91.00 94 ARG A N 1
ATOM 780 C CA . ARG A 1 94 ? -11.632 22.337 -6.609 1.00 91.00 94 ARG A CA 1
ATOM 781 C C . ARG A 1 94 ? -11.904 22.242 -5.119 1.00 91.00 94 ARG A C 1
ATOM 783 O O . ARG A 1 94 ? -12.393 21.214 -4.642 1.00 91.00 94 ARG A O 1
ATOM 790 N N . LYS A 1 95 ? -11.589 23.316 -4.396 1.00 92.62 95 LYS A N 1
ATOM 791 C CA . LYS A 1 95 ? -11.811 23.397 -2.953 1.00 92.62 95 LYS A CA 1
ATOM 792 C C . LYS A 1 95 ? -13.283 23.100 -2.648 1.00 92.62 95 LYS A C 1
ATOM 794 O O . LYS A 1 95 ? -14.170 23.702 -3.246 1.00 92.62 95 LYS A O 1
ATOM 799 N N . LEU A 1 96 ? -13.519 22.130 -1.767 1.00 93.25 96 LEU A N 1
ATOM 800 C CA . LEU A 1 96 ? -14.852 21.661 -1.391 1.00 93.25 96 LEU A CA 1
ATOM 801 C C . LEU A 1 96 ? -15.300 22.256 -0.055 1.00 93.25 96 LEU A C 1
ATOM 803 O O . LEU A 1 96 ? -16.455 22.631 0.061 1.00 93.25 96 LEU A O 1
ATOM 807 N N . PHE A 1 97 ? -14.387 22.359 0.913 1.00 94.94 97 PHE A N 1
ATOM 808 C CA . PHE A 1 97 ? -14.647 22.899 2.247 1.00 94.94 97 PHE A CA 1
ATOM 809 C C . PHE A 1 97 ? -13.961 24.257 2.390 1.00 94.94 97 PHE A C 1
ATOM 811 O O . PHE A 1 97 ? -12.727 24.332 2.464 1.00 94.94 97 PHE A O 1
ATOM 818 N N . THR A 1 98 ? -14.731 25.344 2.369 1.00 91.44 98 THR A N 1
ATOM 819 C CA . THR A 1 98 ? -14.180 26.711 2.383 1.00 91.44 98 THR A CA 1
ATOM 820 C C . THR A 1 98 ? -14.208 27.348 3.757 1.00 91.44 98 THR A C 1
ATOM 822 O O . THR A 1 98 ? -13.270 28.072 4.090 1.00 91.44 98 THR A O 1
ATOM 825 N N . ASN A 1 99 ? -15.234 27.051 4.550 1.00 89.88 99 ASN A N 1
ATOM 826 C CA . ASN A 1 99 ? -15.477 27.713 5.824 1.00 89.88 99 ASN A CA 1
ATOM 827 C C . ASN A 1 99 ? -15.101 26.805 6.994 1.00 89.88 99 ASN A C 1
ATOM 829 O O . ASN A 1 99 ? -14.447 27.250 7.937 1.00 89.88 99 ASN A O 1
ATOM 833 N N . LYS A 1 100 ? -15.478 25.520 6.929 1.00 93.75 100 LYS A N 1
ATOM 834 C CA . LYS A 1 100 ? -15.125 24.532 7.951 1.00 93.75 100 LYS A CA 1
ATOM 835 C C . LYS A 1 100 ? -14.598 23.261 7.306 1.00 93.75 100 LYS A C 1
ATOM 837 O O . LYS A 1 100 ? -15.344 22.513 6.683 1.00 93.75 100 LYS A O 1
ATOM 842 N N . SER A 1 101 ? -13.309 23.000 7.513 1.00 97.12 101 SER A N 1
ATOM 843 C CA . SER A 1 101 ? -12.641 21.797 7.018 1.00 97.12 101 SER A CA 1
ATOM 844 C C . SER A 1 101 ? -13.277 20.516 7.546 1.00 97.12 101 SER A C 1
ATOM 846 O O . SER A 1 101 ? -13.539 20.409 8.743 1.00 97.12 101 SER A O 1
ATOM 848 N N . LEU A 1 102 ? -13.391 19.512 6.675 1.00 97.50 102 LEU A N 1
ATOM 849 C CA . LEU A 1 102 ? -13.495 18.117 7.100 1.00 97.50 102 LEU A CA 1
ATOM 850 C C . LEU A 1 102 ? -12.170 17.699 7.758 1.00 97.50 102 LEU A C 1
ATOM 852 O O . LEU A 1 102 ? -11.103 17.890 7.168 1.00 97.50 102 LEU A O 1
ATOM 856 N N . VAL A 1 103 ? -12.223 17.124 8.954 1.00 97.75 103 VAL A N 1
ATOM 857 C CA . VAL A 1 103 ? -11.057 16.711 9.741 1.00 97.75 103 VAL A CA 1
ATOM 858 C C . VAL A 1 103 ? -10.900 15.192 9.712 1.00 97.75 103 VAL A C 1
ATOM 860 O O . VAL A 1 103 ? -11.750 14.451 10.210 1.00 97.75 103 VAL A O 1
ATOM 863 N N . ILE A 1 104 ? -9.778 14.724 9.164 1.00 97.19 104 ILE A N 1
ATOM 864 C CA . ILE A 1 104 ? -9.402 13.308 9.123 1.00 97.19 104 ILE A CA 1
ATOM 865 C C . ILE A 1 104 ? -8.341 13.030 10.185 1.00 97.19 104 ILE A C 1
ATOM 867 O O . ILE A 1 104 ? -7.285 13.656 10.182 1.00 97.19 104 ILE A O 1
ATOM 871 N N . TRP A 1 105 ? -8.583 12.053 11.053 1.00 95.56 105 TRP A N 1
ATOM 872 C CA . TRP A 1 105 ? -7.596 11.522 11.991 1.00 95.56 105 TRP A CA 1
ATOM 873 C C . TRP A 1 105 ? -6.916 10.291 11.402 1.00 95.56 105 TRP A C 1
ATOM 875 O O . TRP A 1 105 ? -7.568 9.276 11.156 1.00 95.56 105 TRP A O 1
ATOM 885 N N . ALA A 1 106 ? -5.602 10.348 11.218 1.00 93.25 106 ALA A N 1
ATOM 886 C CA . ALA A 1 106 ? -4.809 9.257 10.671 1.00 93.25 106 ALA A CA 1
ATOM 887 C C . ALA A 1 106 ? -3.741 8.802 11.667 1.00 93.25 106 ALA A C 1
ATOM 889 O O . ALA A 1 106 ? -2.889 9.584 12.087 1.00 93.25 106 ALA A O 1
ATOM 890 N N . THR A 1 107 ? -3.762 7.512 12.000 1.00 89.06 107 THR A N 1
ATOM 891 C CA . THR A 1 107 ? -2.733 6.872 12.826 1.00 89.06 107 THR A CA 1
ATOM 892 C C . THR A 1 107 ? -2.072 5.767 12.014 1.00 89.06 107 THR A C 1
ATOM 894 O O . THR A 1 107 ? -2.704 4.751 11.735 1.00 89.06 107 THR A O 1
ATOM 897 N N . GLU A 1 108 ? -0.806 5.950 11.643 1.00 83.69 108 GLU A N 1
ATOM 898 C CA . GLU A 1 108 ? -0.144 5.115 10.635 1.00 83.69 108 GLU A CA 1
ATOM 899 C C . GLU A 1 108 ? 1.246 4.651 11.046 1.00 83.69 108 GLU A C 1
ATOM 901 O O . GLU A 1 108 ? 2.000 5.371 11.700 1.00 83.69 108 GLU A O 1
ATOM 906 N N . TRP A 1 109 ? 1.614 3.456 10.590 1.00 87.00 109 TRP A N 1
ATOM 907 C CA . TRP A 1 109 ? 2.999 2.995 10.582 1.00 87.00 109 TRP A CA 1
ATOM 908 C C . TRP A 1 109 ? 3.681 3.289 9.242 1.00 87.00 109 TRP A C 1
ATOM 910 O O . TRP A 1 109 ? 4.877 3.544 9.209 1.00 87.00 109 TRP A O 1
ATOM 920 N N . HIS A 1 110 ? 2.971 3.278 8.110 1.00 83.75 110 HIS A N 1
ATOM 921 C CA . HIS A 1 110 ? 3.585 3.658 6.834 1.00 83.75 110 HIS A CA 1
ATOM 922 C C . HIS A 1 110 ? 3.311 5.130 6.514 1.00 83.75 110 HIS A C 1
ATOM 924 O O . HIS A 1 110 ? 2.178 5.545 6.307 1.0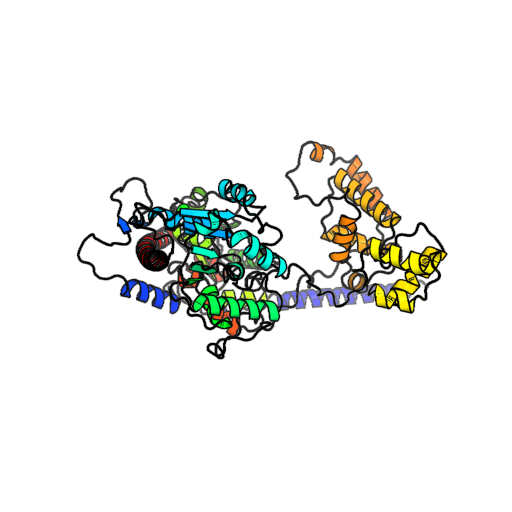0 83.75 110 HIS A O 1
ATOM 930 N N . MET A 1 111 ? 4.379 5.920 6.407 1.00 80.25 111 MET A N 1
ATOM 931 C CA . MET A 1 111 ? 4.282 7.366 6.169 1.00 80.25 111 MET A CA 1
ATOM 932 C C . MET A 1 111 ? 3.889 7.775 4.751 1.00 80.25 111 MET A C 1
ATOM 934 O O . MET A 1 111 ? 3.238 8.797 4.560 1.00 80.25 111 MET A O 1
ATOM 938 N N . THR A 1 112 ? 4.316 7.022 3.737 1.00 86.31 112 THR A N 1
ATOM 939 C CA . THR A 1 112 ? 4.109 7.420 2.341 1.00 86.31 112 THR A CA 1
ATOM 940 C C . THR A 1 112 ? 2.641 7.325 1.920 1.00 86.31 112 THR A C 1
ATOM 942 O O . THR A 1 112 ? 2.184 8.270 1.283 1.00 86.31 112 THR A O 1
ATOM 945 N N . PRO A 1 113 ? 1.853 6.301 2.317 1.00 89.31 113 PRO A N 1
ATOM 946 C CA . PRO A 1 113 ? 0.419 6.293 2.038 1.00 89.31 113 PRO A CA 1
ATOM 947 C C . PRO A 1 113 ? -0.339 7.473 2.646 1.00 89.31 113 PRO A C 1
ATOM 949 O O . PRO A 1 113 ? -1.148 8.087 1.961 1.00 89.31 113 PRO A O 1
ATOM 952 N N . ILE A 1 114 ? -0.068 7.840 3.905 1.00 88.75 114 ILE A N 1
ATOM 953 C CA . ILE A 1 114 ? -0.756 8.993 4.501 1.00 88.75 114 ILE A CA 1
ATOM 954 C C . ILE A 1 114 ? -0.289 10.314 3.900 1.00 88.75 114 ILE A C 1
ATOM 956 O O . ILE A 1 114 ? -1.105 11.206 3.718 1.00 88.75 114 ILE A O 1
ATOM 960 N N . LYS A 1 115 ? 0.990 10.429 3.516 1.00 89.69 115 LYS A N 1
ATOM 961 C CA . LYS A 1 115 ? 1.484 11.590 2.764 1.00 89.69 115 LYS A CA 1
ATOM 962 C C . LYS A 1 115 ? 0.720 11.770 1.452 1.00 89.69 115 LYS A C 1
ATOM 964 O O . LYS A 1 115 ? 0.386 12.895 1.102 1.00 89.69 115 LYS A O 1
ATOM 969 N N . ASP A 1 116 ? 0.468 10.676 0.737 1.00 92.44 116 ASP A N 1
ATOM 970 C CA . ASP A 1 116 ? -0.310 10.682 -0.502 1.00 92.44 116 ASP A CA 1
ATOM 971 C C . ASP A 1 116 ? -1.749 11.159 -0.261 1.00 92.44 116 ASP A C 1
ATOM 973 O O . ASP A 1 116 ? -2.207 12.103 -0.900 1.00 92.44 116 ASP A O 1
ATOM 977 N N . VAL A 1 117 ? -2.430 10.581 0.733 1.00 92.12 117 VAL A N 1
ATOM 978 C CA . VAL A 1 117 ? -3.788 10.993 1.122 1.00 92.12 117 VAL A CA 1
ATOM 979 C C . VAL A 1 117 ? -3.821 12.467 1.542 1.00 92.12 117 VAL A C 1
ATOM 981 O O . VAL A 1 117 ? -4.661 13.226 1.072 1.00 92.12 117 VAL A O 1
ATOM 984 N N . GLU A 1 118 ? -2.891 12.911 2.384 1.00 92.62 118 GLU A N 1
ATOM 985 C CA . GLU A 1 118 ? -2.787 14.306 2.821 1.00 92.62 118 GLU A CA 1
ATOM 986 C C . GLU A 1 118 ? -2.564 15.254 1.637 1.00 92.62 118 GLU A C 1
ATOM 988 O O . GLU A 1 118 ? -3.265 16.261 1.510 1.00 92.62 118 GLU A O 1
ATOM 993 N N . ASN A 1 119 ? -1.645 14.915 0.730 1.00 91.94 119 ASN A N 1
ATOM 994 C CA . ASN A 1 119 ? -1.348 15.722 -0.449 1.00 91.94 119 ASN A CA 1
ATOM 995 C C . ASN A 1 119 ? -2.544 15.826 -1.405 1.00 91.94 119 ASN A C 1
ATOM 997 O O . ASN A 1 119 ? -2.812 16.906 -1.929 1.00 91.94 119 ASN A O 1
ATOM 1001 N N . LEU A 1 120 ? -3.287 14.734 -1.579 1.00 91.94 120 LEU A N 1
ATOM 1002 C CA . LEU A 1 120 ? -4.434 14.673 -2.477 1.00 91.94 120 LEU A CA 1
ATOM 1003 C C . LEU A 1 120 ? -5.682 15.360 -1.904 1.00 91.94 120 LEU A C 1
ATOM 1005 O O . LEU A 1 120 ? -6.466 15.934 -2.660 1.00 91.94 120 LEU A O 1
ATOM 1009 N N . LEU A 1 121 ? -5.882 15.304 -0.582 1.00 95.06 121 LEU A N 1
ATOM 1010 C CA . LEU A 1 121 ? -7.106 15.789 0.066 1.00 95.06 121 LEU A CA 1
ATOM 1011 C C . LEU A 1 121 ? -7.016 17.229 0.577 1.00 95.06 121 LEU A C 1
ATOM 1013 O O . LEU A 1 121 ? -8.032 17.923 0.589 1.00 95.06 121 LEU A O 1
ATOM 1017 N N . THR A 1 122 ? -5.828 17.715 0.945 1.00 94.62 122 THR A N 1
ATOM 1018 C CA . THR A 1 122 ? -5.654 19.104 1.415 1.00 94.62 122 THR A CA 1
ATOM 1019 C C . THR A 1 122 ? -6.197 20.146 0.420 1.00 94.62 122 THR A C 1
ATOM 1021 O O . THR A 1 122 ? -6.882 21.072 0.859 1.00 94.62 122 THR A O 1
ATOM 1024 N N . PRO A 1 123 ? -6.010 20.004 -0.912 1.00 93.81 123 PRO A N 1
ATOM 1025 C CA . PRO A 1 123 ? -6.594 20.923 -1.895 1.00 93.81 123 PRO A CA 1
ATOM 1026 C C . PRO A 1 123 ? -8.133 20.995 -1.882 1.00 93.81 123 PRO A C 1
ATOM 1028 O O . PRO A 1 123 ? -8.694 22.029 -2.231 1.00 93.81 123 PRO A O 1
ATOM 1031 N N . PHE A 1 124 ? -8.834 19.956 -1.411 1.00 95.50 124 PHE A N 1
ATOM 1032 C CA . PHE A 1 124 ? -10.286 20.009 -1.195 1.00 95.50 124 PHE A CA 1
ATOM 1033 C C . PHE A 1 124 ? -10.687 20.831 0.046 1.00 95.50 124 PHE A C 1
ATOM 1035 O O . PHE A 1 124 ? -11.877 21.013 0.285 1.00 95.50 124 PHE A O 1
ATOM 1042 N N . GLY A 1 125 ? -9.741 21.336 0.842 1.00 95.88 125 GLY A N 1
ATOM 1043 C CA . GLY A 1 125 ? -10.013 22.002 2.122 1.00 95.88 125 GLY A CA 1
ATOM 1044 C C . GLY A 1 125 ? -10.105 21.042 3.313 1.00 95.88 125 GLY A C 1
ATOM 1045 O O . GLY A 1 125 ? -10.562 21.435 4.386 1.00 95.88 125 GLY A O 1
ATOM 1046 N N . VAL A 1 126 ? -9.679 19.787 3.139 1.00 97.38 126 VAL A N 1
ATOM 1047 C CA . VAL A 1 126 ? -9.618 18.773 4.201 1.00 97.38 126 VAL A CA 1
ATOM 1048 C C . VAL A 1 126 ? -8.403 19.030 5.093 1.00 97.38 126 VAL A C 1
ATOM 1050 O O . VAL A 1 126 ? -7.309 19.297 4.599 1.00 97.38 126 VAL A O 1
ATOM 1053 N N . LYS A 1 127 ? -8.571 18.894 6.409 1.00 96.62 127 LYS A N 1
ATOM 1054 C CA . LYS A 1 127 ? -7.478 18.903 7.385 1.00 96.62 127 LYS A CA 1
ATOM 1055 C C . LYS A 1 127 ? -7.149 17.467 7.783 1.00 96.62 127 LYS A C 1
ATOM 1057 O O . LYS A 1 127 ? -8.019 16.757 8.275 1.00 96.62 127 LYS A O 1
ATOM 1062 N N . VAL A 1 128 ? -5.894 17.049 7.634 1.00 94.81 128 VAL A N 1
ATOM 1063 C CA . VAL A 1 128 ? -5.434 15.726 8.082 1.00 94.81 128 VAL A CA 1
ATOM 1064 C C . VAL A 1 128 ? -4.593 15.874 9.349 1.00 94.81 128 VAL A C 1
ATOM 1066 O O . VAL A 1 128 ? -3.560 16.536 9.351 1.00 94.81 128 VAL A O 1
ATOM 1069 N N . ILE A 1 129 ? -5.036 15.252 10.439 1.00 93.44 129 ILE A N 1
ATOM 1070 C CA . ILE A 1 129 ? -4.259 15.075 11.665 1.00 93.44 129 ILE A CA 1
ATOM 1071 C C . ILE A 1 129 ? -3.480 13.768 11.513 1.00 93.44 129 ILE A C 1
ATOM 1073 O O . ILE A 1 129 ? -4.041 12.681 11.635 1.00 93.44 129 ILE A O 1
ATOM 1077 N N . ASN A 1 130 ? -2.195 13.883 11.185 1.00 90.94 130 ASN A N 1
ATOM 1078 C CA . ASN A 1 130 ? -1.334 12.750 10.860 1.00 90.94 130 ASN A CA 1
ATOM 1079 C C . ASN A 1 130 ? -0.400 12.403 12.031 1.00 90.94 130 ASN A C 1
ATOM 1081 O O . ASN A 1 130 ? 0.535 13.149 12.335 1.00 90.94 130 ASN A O 1
ATOM 1085 N N . TYR A 1 131 ? -0.621 11.239 12.644 1.00 89.69 131 TYR A N 1
ATOM 1086 C CA . TYR A 1 131 ? 0.275 10.653 13.635 1.00 89.69 131 TYR A CA 1
ATOM 1087 C C . TYR A 1 131 ? 1.060 9.489 13.032 1.00 89.69 131 TYR A C 1
ATOM 1089 O O . TYR A 1 131 ? 0.560 8.367 12.902 1.00 89.69 131 TYR A O 1
ATOM 1097 N N . ASN A 1 132 ? 2.332 9.745 12.728 1.00 87.12 132 ASN A N 1
ATOM 1098 C CA . ASN A 1 132 ? 3.240 8.722 12.228 1.00 87.12 132 ASN A CA 1
ATOM 1099 C C . ASN A 1 132 ? 3.949 8.002 13.385 1.00 87.12 132 ASN A C 1
ATOM 1101 O O . ASN A 1 132 ? 4.693 8.597 14.172 1.00 87.12 132 ASN A O 1
ATOM 1105 N N . LEU A 1 133 ? 3.740 6.692 13.466 1.00 85.75 133 LEU A N 1
ATOM 1106 C CA . LEU A 1 133 ? 4.239 5.828 14.526 1.00 85.75 133 LEU A CA 1
ATOM 1107 C C . LEU A 1 133 ? 5.452 4.979 14.121 1.00 85.75 133 LEU A C 1
ATOM 1109 O O . LEU A 1 133 ? 5.952 4.245 14.971 1.00 85.75 133 LEU A O 1
ATOM 1113 N N . ASP A 1 134 ? 5.997 5.121 12.908 1.00 83.12 134 ASP A N 1
ATOM 1114 C CA . ASP A 1 134 ? 7.277 4.497 12.535 1.00 83.12 134 ASP A CA 1
ATOM 1115 C C . ASP A 1 134 ? 8.463 5.269 13.145 1.00 83.12 134 ASP A C 1
ATOM 1117 O O . ASP A 1 134 ? 8.735 6.411 12.758 1.00 83.12 134 ASP A O 1
ATOM 1121 N N . PRO A 1 135 ? 9.209 4.683 14.104 1.00 74.12 135 PRO A N 1
ATOM 1122 C CA . PRO A 1 135 ? 10.332 5.360 14.743 1.00 74.12 135 PRO A CA 1
ATOM 1123 C C . PRO A 1 135 ? 11.581 5.440 13.856 1.00 74.12 135 PRO A C 1
ATOM 1125 O O . PRO A 1 135 ? 12.509 6.158 14.215 1.00 74.12 135 PRO A O 1
ATOM 1128 N N . TYR A 1 136 ? 11.629 4.726 12.729 1.00 74.56 136 TYR A N 1
ATOM 1129 C CA . TYR A 1 136 ? 12.834 4.583 11.911 1.00 74.56 136 TYR A CA 1
ATOM 1130 C C . TYR A 1 136 ? 12.903 5.548 10.728 1.00 74.56 136 TYR A C 1
ATOM 1132 O O . TYR A 1 136 ? 13.951 5.641 10.093 1.00 74.56 136 TYR A O 1
ATOM 1140 N N . ARG A 1 137 ? 11.811 6.250 10.395 1.00 71.25 137 ARG A N 1
ATOM 1141 C CA . ARG A 1 137 ? 11.737 7.065 9.168 1.00 71.25 137 ARG A CA 1
ATOM 1142 C C . ARG A 1 137 ? 11.402 8.542 9.376 1.00 71.25 137 ARG A C 1
ATOM 1144 O O . ARG A 1 137 ? 11.183 9.250 8.399 1.00 71.25 137 ARG A O 1
ATOM 1151 N N . CYS A 1 138 ? 11.411 9.042 10.610 1.00 73.31 138 CYS A N 1
ATOM 1152 C CA . CYS A 1 138 ? 10.919 10.385 10.951 1.00 73.31 138 CYS A CA 1
ATOM 1153 C C . CYS A 1 138 ? 11.509 11.565 10.158 1.00 73.31 138 CYS A C 1
ATOM 1155 O O . CYS A 1 138 ? 10.892 12.625 10.129 1.00 73.31 138 CYS A O 1
ATOM 1157 N N . GLU A 1 139 ? 12.651 11.399 9.491 1.00 70.00 139 GLU A N 1
ATOM 1158 C CA . GLU A 1 139 ? 13.259 12.421 8.636 1.00 70.00 139 GLU A CA 1
ATOM 1159 C C . GLU A 1 139 ? 12.302 12.970 7.562 1.00 70.00 139 GLU A C 1
ATOM 1161 O O . GLU A 1 139 ? 12.274 14.178 7.342 1.00 70.00 139 GLU A O 1
ATOM 1166 N N . PHE A 1 140 ? 11.459 12.117 6.967 1.00 66.06 140 PHE A N 1
ATOM 1167 C CA . PHE A 1 140 ? 10.567 12.494 5.861 1.00 66.06 140 PHE A CA 1
ATOM 1168 C C . PHE A 1 140 ? 9.235 13.131 6.300 1.00 66.06 140 PHE A C 1
ATOM 1170 O O . PHE A 1 140 ? 8.552 13.738 5.478 1.00 66.06 140 PHE A O 1
ATOM 1177 N N . GLN A 1 141 ? 8.854 13.003 7.578 1.00 74.75 141 GLN A N 1
ATOM 1178 C CA . GLN A 1 141 ? 7.632 13.585 8.158 1.00 74.75 141 GLN A CA 1
ATOM 1179 C C . GLN A 1 141 ? 7.858 13.970 9.631 1.00 74.75 141 GLN A C 1
ATOM 1181 O O . GLN A 1 141 ? 7.195 13.454 10.535 1.00 74.75 141 GLN A O 1
ATOM 1186 N N . ARG A 1 142 ? 8.810 14.881 9.888 1.00 83.06 142 ARG A N 1
ATOM 1187 C CA . ARG A 1 142 ? 9.203 15.270 11.259 1.00 83.06 142 ARG A CA 1
ATOM 1188 C C . ARG A 1 142 ? 8.015 15.741 12.097 1.00 83.06 142 ARG A C 1
ATOM 1190 O O . ARG A 1 142 ? 7.826 15.232 13.194 1.00 83.06 142 ARG A O 1
ATOM 1197 N N . LYS A 1 143 ? 7.161 16.607 11.534 1.00 84.75 143 LYS A N 1
ATOM 1198 C CA . LYS A 1 143 ? 5.953 17.122 12.205 1.00 84.75 143 LYS A CA 1
ATOM 1199 C C . LYS A 1 143 ? 5.007 16.001 12.654 1.00 84.75 143 LYS A C 1
ATOM 1201 O O . LYS A 1 143 ? 4.595 15.989 13.806 1.00 84.75 143 LYS A O 1
ATOM 1206 N N . ALA A 1 144 ? 4.717 15.026 11.788 1.00 83.31 144 ALA A N 1
ATOM 1207 C CA . ALA A 1 144 ? 3.849 13.893 12.131 1.00 83.31 144 ALA A CA 1
ATOM 1208 C C . ALA A 1 144 ? 4.480 12.976 13.197 1.00 83.31 144 ALA A C 1
ATOM 1210 O O . ALA A 1 144 ? 3.794 12.459 14.080 1.00 83.31 144 ALA A O 1
ATOM 1211 N N . CYS A 1 145 ? 5.805 12.792 13.149 1.00 82.62 145 CYS A N 1
ATOM 1212 C CA . CYS A 1 145 ? 6.536 12.053 14.178 1.00 82.62 145 CYS A CA 1
ATOM 1213 C C . CYS A 1 145 ? 6.590 12.782 15.527 1.00 82.62 145 CYS A C 1
ATOM 1215 O O . CYS A 1 145 ? 6.603 12.131 16.569 1.00 82.62 145 CYS A O 1
ATOM 1217 N N . GLU A 1 146 ? 6.654 14.111 15.536 1.00 85.62 146 GLU A N 1
ATOM 1218 C CA . GLU A 1 146 ? 6.579 14.907 16.762 1.00 85.62 146 GLU A CA 1
ATOM 1219 C C . GLU A 1 146 ? 5.165 14.885 17.338 1.00 85.62 146 GLU A C 1
ATOM 1221 O O . GLU A 1 146 ? 5.004 14.617 18.529 1.00 85.62 146 GLU A O 1
ATOM 1226 N N . ALA A 1 147 ? 4.151 15.043 16.481 1.00 85.12 147 ALA A N 1
ATOM 1227 C CA . ALA A 1 147 ? 2.743 14.989 16.855 1.00 85.12 147 ALA A CA 1
ATOM 1228 C C . ALA A 1 147 ? 2.374 13.678 17.562 1.00 85.12 147 ALA A C 1
ATOM 1230 O O . ALA A 1 147 ? 1.539 13.683 18.463 1.00 85.12 147 ALA A O 1
ATOM 1231 N N . ARG A 1 148 ? 3.036 12.554 17.240 1.00 85.31 148 ARG A N 1
ATOM 1232 C CA . ARG A 1 148 ? 2.788 11.260 17.905 1.00 85.31 148 ARG A CA 1
ATOM 1233 C C . ARG A 1 148 ? 2.990 11.302 19.423 1.00 85.31 148 ARG A C 1
ATOM 1235 O O . ARG A 1 148 ? 2.431 10.461 20.116 1.00 85.31 148 ARG A O 1
ATOM 1242 N N . LYS A 1 149 ? 3.786 12.245 19.949 1.00 85.56 149 LYS A N 1
ATOM 1243 C CA . LYS A 1 149 ? 3.981 12.424 21.400 1.00 85.56 149 LYS A CA 1
ATOM 1244 C C . LYS A 1 149 ? 2.690 12.851 22.107 1.00 85.56 149 LYS A C 1
ATOM 1246 O O . LYS A 1 149 ? 2.569 12.628 23.305 1.00 85.56 149 LYS A O 1
ATOM 1251 N N . ASN A 1 150 ? 1.737 13.408 21.363 1.00 88.06 150 ASN A N 1
ATOM 1252 C CA . ASN A 1 150 ? 0.435 13.824 21.874 1.00 88.06 150 ASN A CA 1
ATOM 1253 C C . ASN A 1 150 ? -0.570 12.658 21.927 1.00 88.06 150 ASN A C 1
ATOM 1255 O O . ASN A 1 150 ? -1.620 12.785 22.553 1.00 88.06 150 ASN A O 1
ATOM 1259 N N . LEU A 1 151 ? -0.259 11.502 21.318 1.00 91.31 151 LEU A N 1
ATOM 1260 C CA . LEU A 1 151 ? -1.109 10.318 21.420 1.00 91.31 151 LEU A CA 1
ATOM 1261 C C . LEU A 1 151 ? -1.081 9.750 22.842 1.00 91.31 151 LEU A C 1
ATOM 1263 O O . LEU A 1 151 ? -0.039 9.372 23.372 1.00 91.31 151 LEU A O 1
ATOM 1267 N N . LYS A 1 152 ? -2.268 9.599 23.431 1.00 93.38 152 LYS A N 1
ATOM 1268 C CA . LYS A 1 152 ? -2.445 9.166 24.827 1.00 93.38 152 LYS A CA 1
ATOM 1269 C C . LYS A 1 152 ? -2.315 7.651 25.044 1.00 93.38 152 LYS A C 1
ATOM 1271 O O . LYS A 1 152 ? -2.075 7.197 26.162 1.00 93.38 152 LYS A O 1
ATOM 1276 N N . VAL A 1 153 ? -2.511 6.847 23.993 1.00 93.06 153 VAL A N 1
ATOM 1277 C CA . VAL A 1 153 ? -2.645 5.378 24.105 1.00 93.06 153 VAL A CA 1
ATOM 1278 C C . VAL A 1 153 ? -1.789 4.624 23.088 1.00 93.06 153 VAL A C 1
ATOM 1280 O O . VAL A 1 153 ? -1.014 3.737 23.464 1.00 93.06 153 VAL A O 1
ATOM 1283 N N . LEU A 1 154 ? -1.925 4.955 21.803 1.00 91.69 154 LEU A N 1
ATOM 1284 C CA . LEU A 1 154 ? -1.174 4.298 20.735 1.00 91.69 154 LEU A CA 1
ATOM 1285 C C . LEU A 1 154 ? 0.258 4.820 20.675 1.00 91.69 154 LEU A C 1
ATOM 1287 O O . LEU A 1 154 ? 0.511 6.011 20.820 1.00 91.69 154 LEU A O 1
ATOM 1291 N N . ASN A 1 155 ? 1.196 3.908 20.460 1.00 89.62 155 ASN A N 1
ATOM 1292 C CA . ASN A 1 155 ? 2.620 4.183 20.361 1.00 89.62 155 ASN A CA 1
ATOM 1293 C C . ASN A 1 155 ? 3.294 3.121 19.461 1.00 89.62 155 ASN A C 1
ATOM 1295 O O . ASN A 1 155 ? 2.666 2.116 19.104 1.00 89.62 155 ASN A O 1
ATOM 1299 N N . PRO A 1 156 ? 4.581 3.287 19.103 1.00 85.88 156 PRO A N 1
ATOM 1300 C CA . PRO A 1 156 ? 5.254 2.356 18.197 1.00 85.88 156 PRO A CA 1
ATOM 1301 C C . PRO A 1 156 ? 5.291 0.894 18.682 1.00 85.88 156 PRO A C 1
ATOM 1303 O O . PRO A 1 156 ? 5.461 -0.019 17.883 1.00 85.88 156 PRO A O 1
ATOM 1306 N N . SER A 1 157 ? 5.131 0.629 19.982 1.00 84.25 157 SER A N 1
ATOM 1307 C CA . SER A 1 157 ? 5.161 -0.743 20.508 1.00 84.25 157 SER A CA 1
ATOM 1308 C C . SER A 1 157 ? 3.831 -1.492 20.382 1.00 84.25 157 SER A C 1
ATOM 1310 O O . SER A 1 157 ? 3.836 -2.720 20.446 1.00 84.25 157 SER A O 1
ATOM 1312 N N . ASN A 1 158 ? 2.706 -0.787 20.206 1.00 86.50 158 ASN A N 1
ATOM 1313 C CA . ASN A 1 158 ? 1.369 -1.395 20.232 1.00 86.50 158 ASN A CA 1
ATOM 1314 C C . ASN A 1 158 ? 0.512 -1.123 18.985 1.00 86.50 158 ASN A C 1
ATOM 1316 O O . ASN A 1 158 ? -0.484 -1.810 18.796 1.00 86.50 158 ASN A O 1
ATOM 1320 N N . VAL A 1 159 ? 0.887 -0.188 18.107 1.00 86.50 159 VAL A N 1
ATOM 1321 C CA . VAL A 1 159 ? 0.069 0.165 16.931 1.00 86.50 159 VAL A CA 1
ATOM 1322 C C . VAL A 1 159 ? -0.106 -0.989 15.941 1.00 86.50 159 VAL A C 1
ATOM 1324 O O . VAL A 1 159 ? -1.198 -1.185 15.421 1.00 86.50 159 VAL A O 1
ATOM 1327 N N . LEU A 1 160 ? 0.941 -1.792 15.720 1.00 86.25 160 LEU A N 1
ATOM 1328 C CA . LEU A 1 160 ? 0.888 -2.947 14.815 1.00 86.25 160 LEU A CA 1
ATOM 1329 C C . LEU A 1 160 ? 0.105 -4.130 15.394 1.00 86.25 160 LEU A C 1
ATOM 1331 O O . LEU A 1 160 ? -0.318 -4.998 14.639 1.00 86.25 160 LEU A O 1
ATOM 1335 N N . ASP A 1 161 ? -0.066 -4.184 16.716 1.00 87.19 161 ASP A N 1
ATOM 1336 C CA . ASP A 1 161 ? -0.774 -5.249 17.426 1.00 87.19 161 ASP A CA 1
ATOM 1337 C C . ASP A 1 161 ? -1.509 -4.677 18.649 1.00 87.19 161 ASP A C 1
ATOM 1339 O O . ASP A 1 161 ? -1.084 -4.824 19.800 1.00 87.19 161 ASP A O 1
ATOM 1343 N N . ALA A 1 162 ? -2.626 -3.993 18.387 1.00 86.12 162 ALA A N 1
ATOM 1344 C CA . ALA A 1 162 ? -3.501 -3.476 19.430 1.00 86.12 162 ALA A CA 1
ATOM 1345 C C . ALA A 1 162 ? -4.200 -4.642 20.152 1.00 86.12 162 ALA A C 1
ATOM 1347 O O . ALA A 1 162 ? -5.184 -5.213 19.674 1.00 86.12 162 ALA A O 1
ATOM 1348 N N . LEU A 1 163 ? -3.651 -5.038 21.303 1.00 88.12 163 LEU A N 1
ATOM 1349 C CA . LEU A 1 163 ? -4.259 -6.038 22.183 1.00 88.12 163 LEU A CA 1
ATOM 1350 C C . LEU A 1 163 ? -5.565 -5.502 22.795 1.00 88.12 163 LEU A C 1
ATOM 1352 O O . LEU A 1 163 ? -5.676 -4.291 22.971 1.00 88.12 163 LEU A O 1
ATOM 1356 N N . PRO A 1 164 ? -6.504 -6.369 23.226 1.00 87.06 164 PRO A N 1
ATOM 1357 C CA . PRO A 1 164 ? -7.799 -5.940 23.770 1.00 87.06 164 PRO A CA 1
ATOM 1358 C C . PRO A 1 164 ? -7.699 -4.841 24.837 1.00 87.06 164 PRO A C 1
ATOM 1360 O O . PRO A 1 164 ? -8.328 -3.804 24.706 1.00 87.06 164 PRO A O 1
ATOM 1363 N N . LYS A 1 165 ? -6.772 -4.974 25.797 1.00 88.44 165 LYS A N 1
ATOM 1364 C CA . LYS A 1 165 ? -6.535 -3.946 26.829 1.00 88.44 165 LYS A CA 1
ATOM 1365 C C . LYS A 1 165 ? -6.134 -2.575 26.271 1.00 88.44 165 LYS A C 1
ATOM 1367 O O . LYS A 1 165 ? -6.411 -1.555 26.892 1.00 88.44 165 LYS A O 1
ATOM 1372 N N . VAL A 1 166 ? -5.420 -2.547 25.145 1.00 89.88 166 VAL A N 1
ATOM 1373 C CA . VAL A 1 166 ? -5.046 -1.301 24.460 1.00 89.88 166 VAL A CA 1
ATOM 1374 C C . VAL A 1 166 ? -6.276 -0.693 23.794 1.00 89.88 166 VAL A C 1
ATOM 1376 O O . VAL A 1 166 ? -6.448 0.518 23.870 1.00 89.88 166 VAL A O 1
ATOM 1379 N N . VAL A 1 167 ? -7.134 -1.522 23.192 1.00 89.50 167 VAL A N 1
ATOM 1380 C CA . VAL A 1 167 ? -8.402 -1.093 22.586 1.00 89.50 167 VAL A CA 1
ATOM 1381 C C . VAL A 1 167 ? -9.349 -0.521 23.643 1.00 89.50 167 VAL A C 1
ATOM 1383 O O . VAL A 1 167 ? -9.844 0.588 23.465 1.00 89.50 167 VAL A O 1
ATOM 1386 N N . ASP A 1 168 ? -9.523 -1.212 24.771 1.00 89.88 168 ASP A N 1
ATOM 1387 C CA . ASP A 1 168 ? -10.377 -0.759 25.877 1.00 89.88 168 ASP A CA 1
ATOM 1388 C C . ASP A 1 168 ? -9.897 0.593 26.420 1.00 89.88 168 ASP A C 1
ATOM 1390 O O . ASP A 1 168 ? -10.664 1.555 26.484 1.00 89.88 168 ASP A O 1
ATOM 1394 N N . LYS A 1 169 ? -8.588 0.704 26.698 1.00 93.31 169 LYS A N 1
ATOM 1395 C CA . LYS A 1 169 ? -7.968 1.961 27.133 1.00 93.31 169 LYS A CA 1
ATOM 1396 C C . LYS A 1 169 ? -8.137 3.071 26.093 1.00 93.31 169 LYS A C 1
ATOM 1398 O O . LYS A 1 169 ? -8.326 4.227 26.465 1.00 93.31 169 LYS A O 1
ATOM 1403 N N . TYR A 1 170 ? -8.046 2.749 24.801 1.00 94.00 170 TYR A N 1
ATOM 1404 C CA . TYR A 1 170 ? -8.240 3.720 23.723 1.00 94.00 170 TYR A CA 1
ATOM 1405 C C . TYR A 1 170 ? -9.652 4.300 23.765 1.00 94.00 170 TYR A C 1
ATOM 1407 O O . TYR A 1 170 ? -9.813 5.517 23.784 1.00 94.00 170 TYR A O 1
ATOM 1415 N N . ILE A 1 171 ? -10.663 3.437 23.843 1.00 92.19 171 ILE A N 1
ATOM 1416 C CA . ILE A 1 171 ? -12.066 3.848 23.884 1.00 92.19 171 ILE A CA 1
ATOM 1417 C C . ILE A 1 171 ? -12.342 4.689 25.132 1.00 92.19 171 ILE A C 1
ATOM 1419 O O . ILE A 1 171 ? -12.927 5.760 25.014 1.00 92.19 171 ILE A O 1
ATOM 1423 N N . GLU A 1 172 ? -11.894 4.246 26.307 1.00 93.69 172 GLU A N 1
ATOM 1424 C CA . GLU A 1 172 ? -12.051 4.990 27.564 1.00 93.69 172 GLU A CA 1
ATOM 1425 C C . GLU A 1 172 ? -11.424 6.389 27.480 1.00 93.69 172 GLU A C 1
ATOM 1427 O O . GLU A 1 172 ? -12.048 7.380 27.850 1.00 93.69 172 GLU A O 1
ATOM 1432 N N . THR A 1 173 ? -10.214 6.475 26.923 1.00 95.19 173 THR A N 1
ATOM 1433 C CA . THR A 1 173 ? -9.460 7.732 26.849 1.00 95.19 173 THR A CA 1
ATOM 1434 C C . THR A 1 173 ? -10.054 8.715 25.838 1.00 95.19 173 THR A C 1
ATOM 1436 O O . THR A 1 173 ? -10.039 9.918 26.087 1.00 95.19 173 THR A O 1
ATOM 1439 N N . TYR A 1 174 ? -10.547 8.229 24.693 1.00 94.81 174 TYR A N 1
ATOM 1440 C CA . TYR A 1 174 ? -10.950 9.084 23.570 1.00 94.81 174 TYR A CA 1
ATOM 1441 C C . TYR A 1 174 ? -12.462 9.291 23.418 1.00 94.81 174 TYR A C 1
ATOM 1443 O O . TYR A 1 174 ? -12.864 10.136 22.623 1.00 94.81 174 TYR A O 1
ATOM 1451 N N . ARG A 1 175 ? -13.314 8.585 24.177 1.00 91.88 175 ARG A N 1
ATOM 1452 C CA . ARG A 1 175 ? -14.784 8.719 24.084 1.00 91.88 175 ARG A CA 1
ATOM 1453 C C . ARG A 1 175 ? -15.284 10.149 24.307 1.00 91.88 175 ARG A C 1
ATOM 1455 O O . ARG A 1 175 ? -16.220 10.558 23.635 1.00 91.88 175 ARG A O 1
ATOM 1462 N N . ASN A 1 176 ? -14.655 10.882 25.225 1.00 90.50 176 ASN A N 1
ATOM 1463 C CA . ASN A 1 176 ? -15.012 12.261 25.576 1.00 90.50 176 ASN A CA 1
ATOM 1464 C C . ASN A 1 176 ? -13.861 13.245 25.307 1.00 90.50 176 ASN A C 1
ATOM 1466 O O . ASN A 1 176 ? -13.823 14.335 25.873 1.00 90.50 176 ASN A O 1
ATOM 1470 N N . ASP A 1 177 ? -12.887 12.849 24.489 1.00 94.62 177 ASP A N 1
ATOM 1471 C CA . ASP A 1 177 ? -11.721 13.675 24.204 1.00 94.62 177 ASP A CA 1
ATOM 1472 C C . ASP A 1 177 ? -12.067 14.811 23.231 1.00 94.62 177 ASP A C 1
ATOM 1474 O O . ASP A 1 177 ? -12.676 14.582 22.188 1.00 94.62 177 ASP A O 1
ATOM 1478 N N . ALA A 1 178 ? -11.669 16.042 23.563 1.00 93.25 178 ALA A N 1
ATOM 1479 C CA . ALA A 1 178 ? -12.007 17.225 22.773 1.00 93.25 178 ALA A CA 1
ATOM 1480 C C . ALA A 1 178 ? -11.414 17.183 21.353 1.00 93.25 178 ALA A C 1
ATOM 1482 O O . ALA A 1 178 ? -12.089 17.563 20.394 1.00 93.25 178 ALA A O 1
ATOM 1483 N N . GLU A 1 179 ? -10.182 16.685 21.201 1.00 92.56 179 GLU A N 1
ATOM 1484 C CA . GLU A 1 179 ? -9.529 16.572 19.895 1.00 92.56 179 GLU A CA 1
ATOM 1485 C C . GLU A 1 179 ? -10.229 15.508 19.046 1.00 92.56 179 GLU A C 1
ATOM 1487 O O . GLU A 1 179 ? -10.653 15.803 17.930 1.00 92.56 179 GLU A O 1
ATOM 1492 N N . MET A 1 180 ? -10.468 14.314 19.600 1.00 94.06 180 MET A N 1
ATOM 1493 C CA . MET A 1 180 ? -11.226 13.257 18.927 1.00 94.06 180 MET A CA 1
ATOM 1494 C C . MET A 1 180 ? -12.654 13.698 18.589 1.00 94.06 180 MET A C 1
ATOM 1496 O O . MET A 1 180 ? -13.159 13.371 17.518 1.00 94.06 180 MET A O 1
ATOM 1500 N N . ASN A 1 181 ? -13.324 14.476 19.439 1.00 93.62 181 ASN A N 1
ATOM 1501 C CA . ASN A 1 181 ? -14.660 14.999 19.146 1.00 93.62 181 ASN A CA 1
ATOM 1502 C C . ASN A 1 181 ? -14.667 15.917 17.914 1.00 93.62 181 ASN A C 1
ATOM 1504 O O . ASN A 1 181 ? -15.591 15.819 17.107 1.00 93.62 181 ASN A O 1
ATOM 1508 N N . SER A 1 182 ? -13.598 16.689 17.694 1.00 94.00 182 SER A N 1
ATOM 1509 C CA . SER A 1 182 ? -13.435 17.533 16.500 1.00 94.00 182 SER A CA 1
ATOM 1510 C C . SER A 1 182 ? -13.187 16.765 15.190 1.00 94.00 182 SER A C 1
ATOM 1512 O O . SER A 1 182 ? -13.278 17.350 14.115 1.00 94.00 182 SER A O 1
ATOM 1514 N N . VAL A 1 183 ? -12.886 15.463 15.262 1.00 96.12 183 VAL A N 1
ATOM 1515 C CA . VAL A 1 183 ? -12.629 14.603 14.095 1.00 96.12 183 VAL A CA 1
ATOM 1516 C C . VAL A 1 183 ? -13.931 14.173 13.427 1.00 96.12 183 VAL A C 1
ATOM 1518 O O . VAL A 1 183 ? -14.858 13.714 14.100 1.00 96.12 183 VAL A O 1
ATOM 1521 N N . ASP A 1 184 ? -13.960 14.215 12.097 1.00 96.50 184 ASP A N 1
ATOM 1522 C CA . ASP A 1 184 ? -15.080 13.740 11.280 1.00 96.50 184 ASP A CA 1
ATOM 1523 C C . ASP A 1 184 ? -14.894 12.290 10.836 1.00 96.50 184 ASP A C 1
ATOM 1525 O O . ASP A 1 184 ? -15.813 11.469 10.921 1.00 96.50 184 ASP A O 1
ATOM 1529 N N . VAL A 1 185 ? -13.683 11.971 10.376 1.00 97.19 185 VAL A N 1
ATOM 1530 C CA . VAL A 1 185 ? -13.351 10.682 9.766 1.00 97.19 185 VAL A CA 1
ATOM 1531 C C . VAL A 1 185 ? -12.071 10.131 10.374 1.00 97.19 185 VAL A C 1
ATOM 1533 O O . VAL A 1 185 ? -11.095 10.853 10.551 1.00 97.19 185 VAL A O 1
ATOM 1536 N N . VAL A 1 186 ? -12.044 8.832 10.647 1.00 96.44 186 VAL A N 1
ATOM 1537 C CA . VAL A 1 186 ? -10.826 8.114 11.038 1.00 96.44 186 VAL A CA 1
ATOM 1538 C C . VAL A 1 186 ? -10.300 7.309 9.855 1.00 96.44 186 VAL A C 1
ATOM 1540 O O . VAL A 1 186 ? -11.054 6.606 9.182 1.00 96.44 186 VAL A O 1
ATOM 1543 N N . TYR A 1 187 ? -9.004 7.425 9.590 1.00 95.94 187 TYR A N 1
ATOM 1544 C CA . TYR A 1 187 ? -8.306 6.758 8.498 1.00 95.94 187 TYR A CA 1
ATOM 1545 C C . TYR A 1 187 ? -7.402 5.641 9.031 1.00 95.94 187 TYR A C 1
ATOM 1547 O O . TYR A 1 187 ? -6.588 5.880 9.929 1.00 95.94 187 TYR A O 1
ATOM 1555 N N . CYS A 1 188 ? -7.508 4.444 8.442 1.00 94.31 188 CYS A N 1
ATOM 1556 C CA . CYS A 1 188 ? -6.581 3.336 8.688 1.00 94.31 188 CYS A CA 1
ATOM 1557 C C . CYS A 1 188 ? -6.150 2.665 7.381 1.00 94.31 188 CYS A C 1
ATOM 1559 O O . CYS A 1 188 ? -6.958 2.051 6.681 1.00 94.31 188 CYS A O 1
ATOM 1561 N N . GLY A 1 189 ? -4.857 2.718 7.100 1.00 92.25 189 GLY A N 1
ATOM 1562 C CA . GLY A 1 189 ? -4.185 2.073 5.980 1.00 92.25 189 GLY A CA 1
ATOM 1563 C C . GLY A 1 189 ? -3.185 0.999 6.404 1.00 92.25 189 GLY A C 1
ATOM 1564 O O . GLY A 1 189 ? -3.372 -0.163 6.034 1.00 92.25 189 GLY A O 1
ATOM 1565 N N . TYR A 1 190 ? -2.150 1.325 7.186 1.00 90.75 190 TYR A N 1
ATOM 1566 C CA . TYR A 1 190 ? -1.227 0.348 7.770 1.00 90.75 190 TYR A CA 1
ATOM 1567 C C . TYR A 1 190 ? -0.937 0.585 9.273 1.00 90.75 190 TYR A C 1
ATOM 1569 O O . TYR A 1 190 ? -0.136 1.450 9.632 1.00 90.75 190 TYR A O 1
ATOM 1577 N N . PRO A 1 191 ? -1.494 -0.249 10.173 1.00 91.81 191 PRO A N 1
ATOM 1578 C CA . PRO A 1 191 ? -2.352 -1.397 9.884 1.00 91.81 191 PRO A CA 1
ATOM 1579 C C . PRO A 1 191 ? -3.824 -0.982 9.750 1.00 91.81 191 PRO A C 1
ATOM 1581 O O . PRO A 1 191 ? -4.386 -0.346 10.639 1.00 91.81 191 PRO A O 1
ATOM 1584 N N . ALA A 1 192 ? -4.496 -1.433 8.689 1.00 94.44 192 ALA A N 1
ATOM 1585 C CA . ALA A 1 192 ? -5.941 -1.238 8.552 1.00 94.44 192 ALA A CA 1
ATOM 1586 C C . ALA A 1 192 ? -6.744 -1.890 9.699 1.00 94.44 192 ALA A C 1
ATOM 1588 O O . ALA A 1 192 ? -7.794 -1.368 10.071 1.00 94.44 192 ALA A O 1
ATOM 1589 N N . SER A 1 193 ? -6.228 -2.958 10.331 1.00 93.81 193 SER A N 1
ATOM 1590 C CA . SER A 1 193 ? -6.845 -3.589 11.512 1.00 93.81 193 SER A CA 1
ATOM 1591 C C . SER A 1 193 ? -7.065 -2.631 12.683 1.00 93.81 193 SER A C 1
ATOM 1593 O O . SER A 1 193 ? -7.905 -2.901 13.539 1.00 93.81 193 SER A O 1
ATOM 1595 N N . LEU A 1 194 ? -6.336 -1.510 12.738 1.00 92.12 194 LEU A N 1
ATOM 1596 C CA . LEU A 1 194 ? -6.497 -0.510 13.786 1.00 92.12 194 LEU A CA 1
ATOM 1597 C C . LEU A 1 194 ? -7.901 0.099 13.787 1.00 92.12 194 LEU A C 1
ATOM 1599 O O . LEU A 1 194 ? -8.371 0.513 14.840 1.00 92.12 194 LEU A O 1
ATOM 1603 N N . CYS A 1 195 ? -8.604 0.102 12.652 1.00 94.06 195 CYS A N 1
ATOM 1604 C CA . CYS A 1 195 ? -9.918 0.733 12.563 1.00 94.06 195 CYS A CA 1
ATOM 1605 C C . CYS A 1 195 ? -10.986 0.095 13.463 1.00 94.06 195 CYS A C 1
ATOM 1607 O O . CYS A 1 195 ? -11.998 0.728 13.759 1.00 94.06 195 CYS A O 1
ATOM 1609 N N . GLU A 1 196 ? -10.743 -1.112 13.982 1.00 91.00 196 GLU A N 1
ATOM 1610 C CA . GLU A 1 196 ? -11.635 -1.736 14.956 1.00 91.00 196 GLU A CA 1
ATOM 1611 C C . GLU A 1 196 ? -11.767 -0.944 16.269 1.00 91.00 196 GLU A C 1
ATOM 1613 O O . GLU A 1 196 ? -12.792 -1.052 16.940 1.00 91.00 196 GLU A O 1
ATOM 1618 N N . VAL A 1 197 ? -10.775 -0.118 16.635 1.00 90.50 197 VAL A N 1
ATOM 1619 C CA . VAL A 1 197 ? -10.828 0.657 17.890 1.00 90.50 197 VAL A CA 1
ATOM 1620 C C . VAL A 1 197 ? -11.888 1.758 17.856 1.00 90.50 197 VAL A C 1
ATOM 1622 O O . VAL A 1 197 ? -12.334 2.219 18.903 1.00 90.50 197 VAL A O 1
ATOM 1625 N N . TYR A 1 198 ? -12.333 2.156 16.661 1.00 90.31 198 TYR A N 1
ATOM 1626 C CA . TYR A 1 198 ? -13.306 3.231 16.474 1.00 90.31 198 TYR A CA 1
ATOM 1627 C C . TYR A 1 198 ? -14.755 2.745 16.400 1.00 90.31 198 TYR A C 1
ATOM 1629 O O . TYR A 1 198 ? -15.662 3.574 16.328 1.00 90.31 198 TYR A O 1
ATOM 1637 N N . VAL A 1 199 ? -14.999 1.428 16.485 1.00 90.00 199 VAL A N 1
ATOM 1638 C CA . VAL A 1 199 ? -16.354 0.838 16.499 1.00 90.00 199 VAL A CA 1
ATOM 1639 C C . VAL A 1 199 ? -17.248 1.510 17.547 1.00 90.00 199 VAL A C 1
ATOM 1641 O O . VAL A 1 199 ? -18.431 1.721 17.300 1.00 90.00 199 VAL A O 1
ATOM 1644 N N . GLN A 1 200 ? -16.678 1.894 18.695 1.00 86.75 200 GLN A N 1
ATOM 1645 C CA . GLN A 1 200 ? -17.409 2.509 19.809 1.00 86.75 200 GLN A CA 1
ATOM 1646 C C . GLN A 1 200 ? -17.300 4.042 19.883 1.00 86.75 200 GLN A C 1
ATOM 1648 O O . GLN A 1 200 ? -17.848 4.634 20.809 1.00 86.75 200 GLN A O 1
ATOM 1653 N N . LEU A 1 201 ? -16.609 4.694 18.940 1.00 88.19 201 LEU A N 1
ATOM 1654 C CA . LEU A 1 201 ? -16.348 6.144 18.972 1.00 88.19 201 LEU A CA 1
ATOM 1655 C C . LEU A 1 201 ? -17.248 6.957 18.024 1.00 88.19 201 LEU A C 1
ATOM 1657 O O . LEU A 1 201 ? -17.038 8.151 17.844 1.00 88.19 201 LEU A O 1
ATOM 1661 N N . ASN A 1 202 ? -18.258 6.315 17.426 1.00 84.50 202 ASN A N 1
ATOM 1662 C CA . ASN A 1 202 ? -19.239 6.919 16.515 1.00 84.50 202 ASN A CA 1
ATOM 1663 C C . ASN A 1 202 ? -18.629 7.834 15.428 1.00 84.50 202 ASN A C 1
ATOM 1665 O O . ASN A 1 202 ? -19.214 8.853 15.068 1.00 84.50 202 ASN A O 1
ATOM 1669 N N . LYS A 1 203 ? -17.460 7.470 14.891 1.00 92.06 203 LYS A N 1
ATOM 1670 C CA . LYS A 1 203 ? -16.815 8.181 13.777 1.00 92.06 203 LYS A CA 1
ATOM 1671 C C . LYS A 1 203 ? -17.144 7.537 12.437 1.00 92.06 203 LYS A C 1
ATOM 1673 O O . LYS A 1 203 ? -17.422 6.335 12.373 1.00 92.06 203 LYS A O 1
ATOM 1678 N N . SER A 1 204 ? -17.102 8.339 11.377 1.00 96.12 204 SER A N 1
ATOM 1679 C CA . SER A 1 204 ? -17.033 7.812 10.015 1.00 96.12 204 SER A CA 1
ATOM 1680 C C . SER A 1 204 ? -15.658 7.187 9.795 1.00 96.12 204 SER A C 1
ATOM 1682 O O . SER A 1 204 ? -14.659 7.682 10.313 1.00 96.12 204 SER A O 1
ATOM 1684 N N . VAL A 1 205 ? -15.598 6.082 9.062 1.00 96.56 205 VAL A N 1
ATOM 1685 C CA . VAL A 1 205 ? -14.389 5.269 8.916 1.00 96.56 205 VAL A CA 1
ATOM 1686 C C . VAL A 1 205 ? -13.983 5.179 7.453 1.00 96.56 205 VAL A C 1
ATOM 1688 O O . VAL A 1 205 ? -14.795 4.862 6.584 1.00 96.56 205 VAL A O 1
ATOM 1691 N N . LEU A 1 206 ? -12.696 5.408 7.209 1.00 97.00 206 LEU A N 1
ATOM 1692 C CA . LEU A 1 206 ? -12.016 5.177 5.946 1.00 97.00 206 LEU A CA 1
ATOM 1693 C C . LEU A 1 206 ? -10.940 4.103 6.151 1.00 97.00 206 LEU A C 1
ATOM 1695 O O . LEU A 1 206 ? -9.830 4.385 6.604 1.00 97.00 206 LEU A O 1
ATOM 1699 N N . VAL A 1 207 ? -11.269 2.861 5.801 1.00 97.06 207 VAL A N 1
ATOM 1700 C CA . VAL A 1 207 ? -10.291 1.777 5.694 1.00 97.06 207 VAL A CA 1
ATOM 1701 C C . VAL A 1 207 ? -9.723 1.780 4.281 1.00 97.06 207 VAL A C 1
ATOM 1703 O O . VAL A 1 207 ? -10.432 1.470 3.325 1.00 97.06 207 VAL A O 1
ATOM 1706 N N . LEU A 1 208 ? -8.435 2.093 4.155 1.00 95.50 208 LEU A N 1
ATOM 1707 C CA . LEU A 1 208 ? -7.707 2.075 2.889 1.00 95.50 208 LEU A CA 1
ATOM 1708 C C . LEU A 1 208 ? -6.453 1.209 3.019 1.00 95.50 208 LEU A C 1
ATOM 1710 O O . LEU A 1 208 ? -5.338 1.714 3.127 1.00 95.50 208 LEU A O 1
ATOM 1714 N N . ALA A 1 209 ? -6.632 -0.111 3.036 1.00 94.00 209 ALA A N 1
ATOM 1715 C CA . ALA A 1 209 ? -5.532 -1.049 3.224 1.00 94.00 209 ALA A CA 1
ATOM 1716 C C . ALA A 1 209 ? -4.447 -0.874 2.147 1.00 94.00 209 ALA A C 1
ATOM 1718 O O . ALA A 1 209 ? -4.715 -0.911 0.946 1.00 94.00 209 ALA A O 1
ATOM 1719 N N . THR A 1 210 ? -3.209 -0.687 2.601 1.00 90.12 210 THR A N 1
ATOM 1720 C CA . THR A 1 210 ? -2.022 -0.586 1.725 1.00 90.12 210 THR A CA 1
ATOM 1721 C C . THR A 1 210 ? -1.205 -1.872 1.711 1.00 90.12 210 THR A C 1
ATOM 1723 O O . THR A 1 210 ? -0.360 -2.084 0.845 1.00 90.12 210 THR A O 1
ATOM 1726 N N . THR A 1 211 ? -1.445 -2.716 2.713 1.00 87.75 211 THR A N 1
ATOM 1727 C CA . THR A 1 211 ? -1.002 -4.099 2.796 1.00 87.75 211 THR A CA 1
ATOM 1728 C C . THR A 1 211 ? -1.827 -4.778 3.883 1.00 87.75 211 THR A C 1
ATOM 1730 O O . THR A 1 211 ? -1.896 -4.264 4.998 1.00 87.75 211 THR A O 1
ATOM 1733 N N . ARG A 1 212 ? -2.455 -5.913 3.561 1.00 85.94 212 ARG A N 1
ATOM 1734 C CA . ARG A 1 212 ? -3.062 -6.883 4.490 1.00 85.94 212 ARG A CA 1
ATOM 1735 C C . ARG A 1 212 ? -3.816 -6.269 5.670 1.00 85.94 212 ARG A C 1
ATOM 1737 O O . ARG A 1 212 ? -3.237 -5.936 6.707 1.00 85.94 212 ARG A O 1
ATOM 1744 N N . TYR A 1 213 ? -5.139 -6.231 5.580 1.00 92.75 213 TYR A N 1
ATOM 1745 C CA . TYR A 1 213 ? -5.934 -5.649 6.661 1.00 92.75 213 TYR A CA 1
ATOM 1746 C C . TYR A 1 213 ? -5.844 -6.403 8.000 1.00 92.75 213 TYR A C 1
ATOM 1748 O O . TYR A 1 213 ? -6.161 -5.817 9.026 1.00 92.75 213 TYR A O 1
ATOM 1756 N N . ASP A 1 214 ? -5.389 -7.662 8.015 1.00 91.12 214 ASP A N 1
ATOM 1757 C CA . ASP A 1 214 ? -5.344 -8.540 9.192 1.00 91.12 214 ASP A CA 1
ATOM 1758 C C . ASP A 1 214 ? -4.082 -8.391 10.063 1.00 91.12 214 ASP A C 1
ATOM 1760 O O . ASP A 1 214 ? -3.898 -9.120 11.042 1.00 91.12 214 ASP A O 1
ATOM 1764 N N . VAL A 1 215 ? -3.185 -7.459 9.728 1.00 87.38 215 VAL A N 1
ATOM 1765 C CA . VAL A 1 215 ? -1.936 -7.232 10.475 1.00 87.38 215 VAL A CA 1
ATOM 1766 C C . VAL A 1 215 ? -2.223 -7.030 11.967 1.00 87.38 215 VAL A C 1
ATOM 1768 O O . VAL A 1 215 ? -3.096 -6.257 12.351 1.00 87.38 215 VAL A O 1
ATOM 1771 N N . GLY A 1 216 ? -1.502 -7.757 12.826 1.00 82.88 216 GLY A N 1
ATOM 1772 C CA . GLY A 1 216 ? -1.712 -7.712 14.275 1.00 82.88 216 GLY A CA 1
ATOM 1773 C C . GLY A 1 216 ? -2.856 -8.580 14.794 1.00 82.88 216 GLY A C 1
ATOM 1774 O O . GLY A 1 216 ? -3.143 -8.537 15.986 1.00 82.88 216 GLY A O 1
ATOM 1775 N N . ARG A 1 217 ? -3.547 -9.361 13.957 1.00 87.81 217 ARG A N 1
ATOM 1776 C CA . ARG A 1 217 ? -4.585 -10.313 14.393 1.00 87.81 217 ARG A CA 1
ATOM 1777 C C . ARG A 1 217 ? -4.142 -11.747 14.110 1.00 87.81 217 ARG A C 1
ATOM 1779 O O . ARG A 1 217 ? -4.690 -12.453 13.278 1.00 87.81 217 ARG A O 1
ATOM 1786 N N . TYR A 1 218 ? -3.101 -12.173 14.824 1.00 81.19 218 TYR A N 1
ATOM 1787 C CA . TYR A 1 218 ? -2.395 -13.433 14.552 1.00 81.19 218 TYR A CA 1
ATOM 1788 C C . TYR A 1 218 ? -3.161 -14.713 14.921 1.00 81.19 218 TYR A C 1
ATOM 1790 O O . TYR A 1 218 ? -2.756 -15.795 14.499 1.00 81.19 218 TYR A O 1
ATOM 1798 N N . THR A 1 219 ? -4.225 -14.623 15.724 1.00 84.81 219 THR A N 1
ATOM 1799 C CA . THR A 1 219 ? -5.054 -15.776 16.103 1.00 84.81 219 THR A CA 1
ATOM 1800 C C . THR A 1 219 ? -6.360 -15.770 15.318 1.00 84.81 219 THR A C 1
ATOM 1802 O O . THR A 1 219 ? -6.891 -14.708 14.993 1.00 84.81 219 THR A O 1
ATOM 1805 N N . ALA A 1 220 ? -6.905 -16.959 15.043 1.00 87.75 220 ALA A N 1
ATOM 1806 C CA . ALA A 1 220 ? -8.175 -17.094 14.331 1.00 87.75 220 ALA A CA 1
ATOM 1807 C C . ALA A 1 220 ? -9.314 -16.356 15.055 1.00 87.75 220 ALA A C 1
ATOM 1809 O O . ALA A 1 220 ? -10.140 -15.718 14.415 1.00 87.75 220 ALA A O 1
ATOM 1810 N N . GLU A 1 221 ? -9.324 -16.388 16.390 1.00 91.62 221 GLU A N 1
ATOM 1811 C CA . GLU A 1 221 ? -10.285 -15.652 17.216 1.00 91.62 221 GLU A CA 1
ATOM 1812 C C . GLU A 1 221 ? -10.194 -14.137 17.000 1.00 91.62 221 GLU A C 1
ATOM 1814 O O . GLU A 1 221 ? -11.190 -13.498 16.666 1.00 91.62 221 GLU A O 1
ATOM 1819 N N . ARG A 1 222 ? -8.991 -13.558 17.117 1.00 91.25 222 ARG A N 1
ATOM 1820 C CA . ARG A 1 222 ? -8.793 -12.114 16.936 1.00 91.25 222 ARG A CA 1
ATOM 1821 C C . ARG A 1 222 ? -9.088 -11.669 15.509 1.00 91.25 222 ARG A C 1
ATOM 1823 O O . ARG A 1 222 ? -9.592 -10.568 15.317 1.00 91.25 222 ARG A O 1
ATOM 1830 N N . TRP A 1 223 ? -8.791 -12.506 14.517 1.00 92.75 223 TRP A N 1
ATOM 1831 C CA . TRP A 1 223 ? -9.092 -12.191 13.124 1.00 92.75 223 TRP A CA 1
ATOM 1832 C C . TRP A 1 223 ? -10.600 -12.259 12.839 1.00 92.75 223 TRP A C 1
ATOM 1834 O O . TRP A 1 223 ? -11.145 -11.331 12.250 1.00 92.75 223 TRP A O 1
ATOM 1844 N N . ARG A 1 224 ? -11.320 -13.271 13.343 1.00 95.88 224 ARG A N 1
ATOM 1845 C CA . ARG A 1 224 ? -12.793 -13.290 13.254 1.00 95.88 224 ARG A CA 1
ATOM 1846 C C . ARG A 1 224 ? -13.411 -12.069 13.932 1.00 95.88 224 ARG A C 1
ATOM 1848 O O . ARG A 1 224 ? -14.254 -11.414 13.333 1.00 95.88 224 ARG A O 1
ATOM 1855 N N . LYS A 1 225 ? -12.914 -11.697 15.117 1.00 95.44 225 LYS A N 1
ATOM 1856 C CA . LYS A 1 225 ? -13.384 -10.502 15.827 1.00 95.44 225 LYS A CA 1
ATOM 1857 C C . LYS A 1 225 ? -13.164 -9.216 15.023 1.00 95.44 225 LYS A C 1
ATOM 1859 O O . LYS A 1 225 ? -14.053 -8.368 14.991 1.00 95.44 225 LYS A O 1
ATOM 1864 N N . LEU A 1 226 ? -12.018 -9.088 14.351 1.00 95.81 226 LEU A N 1
ATOM 1865 C CA . LEU A 1 226 ? -11.754 -7.986 13.423 1.00 95.81 226 LEU A CA 1
ATOM 1866 C C . LEU A 1 226 ? -12.787 -7.958 12.286 1.00 95.81 226 LEU A C 1
ATOM 1868 O O . LEU A 1 226 ? -13.334 -6.897 11.994 1.00 95.81 226 LEU A O 1
ATOM 1872 N N . ASN A 1 227 ? -13.087 -9.109 11.674 1.00 97.50 227 ASN A N 1
ATOM 1873 C CA . ASN A 1 227 ? -14.074 -9.198 10.592 1.00 97.50 227 ASN A CA 1
ATOM 1874 C C . ASN A 1 227 ? -15.470 -8.780 11.069 1.00 97.50 227 ASN A C 1
ATOM 1876 O O . ASN A 1 227 ? -16.149 -8.026 10.378 1.00 97.50 227 ASN A O 1
ATOM 1880 N N . ASP A 1 228 ? -15.878 -9.207 12.264 1.00 97.12 228 ASP A N 1
ATOM 1881 C CA . ASP A 1 228 ? -17.164 -8.819 12.851 1.00 97.12 228 ASP A CA 1
ATOM 1882 C C . ASP A 1 228 ? -17.231 -7.310 13.113 1.00 97.12 228 ASP A C 1
ATOM 1884 O O . ASP A 1 228 ? -18.211 -6.656 12.757 1.00 97.12 228 ASP A O 1
ATOM 1888 N N . ASN A 1 229 ? -16.161 -6.731 13.661 1.00 96.31 229 ASN A N 1
ATOM 1889 C CA . ASN A 1 229 ? -16.049 -5.289 13.876 1.00 96.31 229 ASN A CA 1
ATOM 1890 C C . ASN A 1 229 ? -16.108 -4.506 12.553 1.00 96.31 229 ASN A C 1
ATOM 1892 O O . ASN A 1 229 ? -16.791 -3.486 12.467 1.00 96.31 229 ASN A O 1
ATOM 1896 N N . PHE A 1 230 ? -15.446 -4.995 11.503 1.00 97.38 230 PHE A N 1
ATOM 1897 C CA . PHE A 1 230 ? -15.505 -4.392 10.171 1.00 97.38 230 PHE A CA 1
ATOM 1898 C C . PHE A 1 230 ? -16.915 -4.464 9.581 1.00 97.38 230 PHE A C 1
ATOM 1900 O O . PHE A 1 230 ? -17.394 -3.465 9.050 1.00 97.38 230 PHE A O 1
ATOM 1907 N N . ARG A 1 231 ? -17.625 -5.588 9.738 1.00 97.31 231 ARG A N 1
ATOM 1908 C CA . ARG A 1 231 ? -19.029 -5.709 9.308 1.00 97.31 231 ARG A CA 1
ATOM 1909 C C . ARG A 1 231 ? -19.942 -4.749 10.065 1.00 97.31 231 ARG A C 1
ATOM 1911 O O . ARG A 1 231 ? -20.822 -4.154 9.454 1.00 97.31 231 ARG A O 1
ATOM 1918 N N . ILE A 1 232 ? -19.726 -4.557 11.370 1.00 96.69 232 ILE A N 1
ATOM 1919 C CA . ILE A 1 232 ? -20.464 -3.564 12.171 1.00 96.69 232 ILE A CA 1
ATOM 1920 C C . ILE A 1 232 ? -20.249 -2.158 11.609 1.00 96.69 232 ILE A C 1
ATOM 1922 O O . ILE A 1 232 ? -21.217 -1.433 11.389 1.00 96.69 232 ILE A O 1
ATOM 1926 N N . LEU A 1 233 ? -18.998 -1.784 11.340 1.00 96.12 233 LEU A N 1
ATOM 1927 C CA . LEU A 1 233 ? -18.662 -0.492 10.747 1.00 96.12 233 LEU A CA 1
ATOM 1928 C C . LEU A 1 233 ? -19.259 -0.331 9.340 1.00 96.12 233 LEU A C 1
ATOM 1930 O O . LEU A 1 233 ? -19.755 0.746 9.020 1.00 96.12 233 LEU A O 1
ATOM 1934 N N . ALA A 1 234 ? -19.263 -1.386 8.525 1.00 96.44 234 ALA A N 1
ATOM 1935 C CA . ALA A 1 234 ? -19.801 -1.378 7.164 1.00 96.44 234 ALA A CA 1
ATOM 1936 C C . ALA A 1 234 ? -21.333 -1.252 7.090 1.00 96.44 234 ALA A C 1
ATOM 1938 O O . ALA A 1 234 ? -21.859 -0.945 6.024 1.00 96.44 234 ALA A O 1
ATOM 1939 N N . LYS A 1 235 ? -22.065 -1.425 8.204 1.00 95.44 235 LYS A N 1
ATOM 1940 C CA . LYS A 1 235 ? -23.514 -1.138 8.251 1.00 95.44 235 LYS A CA 1
ATOM 1941 C C . LYS A 1 235 ? -23.832 0.332 7.975 1.00 95.44 235 LYS A C 1
ATOM 1943 O O . LYS A 1 235 ? -24.945 0.639 7.563 1.00 95.44 235 LYS A O 1
ATOM 1948 N N . LYS A 1 236 ? -22.879 1.238 8.216 1.00 94.81 236 LYS A N 1
ATOM 1949 C CA . LYS A 1 236 ? -22.989 2.647 7.831 1.00 94.81 236 LYS A CA 1
ATOM 1950 C C . LYS A 1 236 ? -22.526 2.788 6.375 1.00 94.81 236 LYS A C 1
ATOM 1952 O O . LYS A 1 236 ? -21.329 2.645 6.133 1.00 94.81 236 LYS A O 1
ATOM 1957 N N . PRO A 1 237 ? -23.416 3.082 5.410 1.00 92.94 237 PRO A N 1
ATOM 1958 C CA . PRO A 1 237 ? -23.084 3.025 3.983 1.00 92.94 237 PRO A CA 1
ATOM 1959 C C . PRO A 1 237 ? -22.064 4.081 3.536 1.00 92.94 237 PRO A C 1
ATOM 1961 O O . PRO A 1 237 ? -21.427 3.914 2.500 1.00 92.94 237 PRO A O 1
ATOM 1964 N N . TRP A 1 238 ? -21.889 5.157 4.308 1.00 93.75 238 TRP A N 1
ATOM 1965 C CA . TRP A 1 238 ? -20.860 6.168 4.060 1.00 93.75 238 TRP A CA 1
ATOM 1966 C C . TRP A 1 238 ? -19.468 5.755 4.554 1.00 93.75 238 TRP A C 1
ATOM 1968 O O . TRP A 1 238 ? -18.490 6.397 4.183 1.00 93.75 238 TRP A O 1
ATOM 1978 N N . ASN A 1 239 ? -19.341 4.701 5.371 1.00 96.62 239 ASN A N 1
ATOM 1979 C CA . ASN A 1 239 ? -18.031 4.164 5.728 1.00 96.62 239 ASN A CA 1
ATOM 1980 C C . ASN A 1 239 ? -17.420 3.451 4.524 1.00 96.62 239 ASN A C 1
ATOM 1982 O O . ASN A 1 239 ? -18.051 2.610 3.887 1.00 96.62 239 ASN A O 1
ATOM 1986 N N . ILE A 1 240 ? -16.159 3.758 4.242 1.00 96.56 240 ILE A N 1
ATOM 1987 C CA . ILE A 1 240 ? -15.466 3.244 3.067 1.00 96.56 240 ILE A CA 1
ATOM 1988 C C . ILE A 1 240 ? -14.502 2.146 3.489 1.00 96.56 240 ILE A C 1
ATOM 1990 O O . ILE A 1 240 ? -13.602 2.366 4.298 1.00 96.56 240 ILE A O 1
ATOM 1994 N N . PHE A 1 241 ? -14.669 0.975 2.881 1.00 97.50 241 PHE A N 1
ATOM 1995 C CA . PHE A 1 241 ? -13.724 -0.131 2.957 1.00 97.50 241 PHE A CA 1
ATOM 1996 C C . PHE A 1 241 ? -13.049 -0.305 1.611 1.00 97.50 241 PHE A C 1
ATOM 1998 O O . PHE A 1 241 ? -13.710 -0.364 0.576 1.00 97.50 241 PHE A O 1
ATOM 2005 N N . GLY A 1 242 ? -11.729 -0.389 1.601 1.00 95.19 242 GLY A N 1
ATOM 2006 C CA . GLY A 1 242 ? -10.992 -0.435 0.357 1.00 95.19 242 GLY A CA 1
ATOM 2007 C C . GLY A 1 242 ? -9.512 -0.685 0.534 1.00 95.19 242 GLY A C 1
ATOM 2008 O O . GLY A 1 242 ? -9.009 -0.897 1.638 1.00 95.19 242 GLY A O 1
ATOM 2009 N N . GLY A 1 243 ? -8.822 -0.644 -0.596 1.00 93.81 243 GLY A N 1
ATOM 2010 C CA . GLY A 1 243 ? -7.374 -0.719 -0.660 1.00 93.81 243 GLY A CA 1
ATOM 2011 C C . GLY A 1 243 ? -6.819 0.260 -1.682 1.00 93.81 243 GLY A C 1
ATOM 2012 O O . GLY A 1 243 ? -7.506 0.627 -2.644 1.00 93.81 243 GLY A O 1
ATOM 2013 N N . ASN A 1 244 ? -5.558 0.650 -1.487 1.00 92.62 244 ASN A N 1
ATOM 2014 C CA . ASN A 1 244 ? -4.825 1.420 -2.497 1.00 92.62 244 ASN A CA 1
ATOM 2015 C C . ASN A 1 244 ? -4.431 0.576 -3.722 1.00 92.62 244 ASN A C 1
ATOM 2017 O O . ASN A 1 244 ? -3.879 1.081 -4.695 1.00 92.62 244 ASN A O 1
ATOM 2021 N N . ASN A 1 245 ? -4.724 -0.718 -3.657 1.00 91.06 245 ASN A N 1
ATOM 2022 C CA . ASN A 1 245 ? -4.563 -1.698 -4.707 1.00 91.06 245 ASN A CA 1
ATOM 2023 C C . ASN A 1 245 ? -5.762 -2.661 -4.670 1.00 91.06 245 ASN A C 1
ATOM 2025 O O . ASN A 1 245 ? -6.433 -2.817 -3.641 1.00 91.06 245 ASN A O 1
ATOM 2029 N N . LEU A 1 246 ? -6.054 -3.294 -5.806 1.00 90.31 246 LEU A N 1
ATOM 2030 C CA . LEU A 1 246 ? -7.211 -4.177 -5.933 1.00 90.31 246 LEU A CA 1
ATOM 2031 C C . LEU A 1 246 ? -7.031 -5.484 -5.148 1.00 90.31 246 LEU A C 1
ATOM 2033 O O . LEU A 1 246 ? -8.024 -6.034 -4.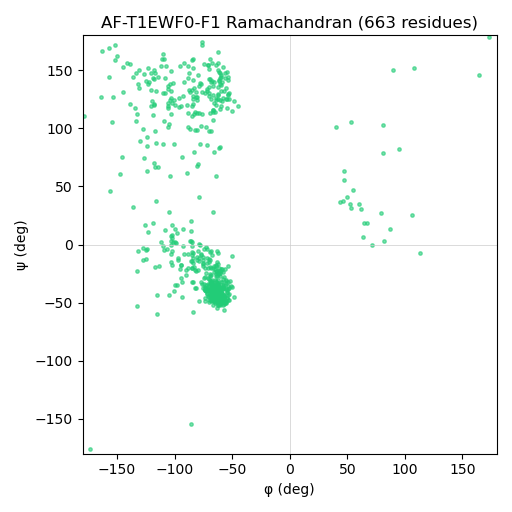674 1.00 90.31 246 LEU A O 1
ATOM 2037 N N . TYR A 1 247 ? -5.790 -5.953 -4.972 1.00 92.88 247 TYR A N 1
ATOM 2038 C CA . TYR A 1 247 ? -5.484 -7.144 -4.181 1.00 92.88 247 TYR A CA 1
ATOM 2039 C C . TYR A 1 247 ? -6.007 -6.983 -2.755 1.00 92.88 247 TYR A C 1
ATOM 2041 O O . TYR A 1 247 ? -6.815 -7.792 -2.315 1.00 92.88 247 TYR A O 1
ATOM 2049 N N . ASP A 1 248 ? -5.600 -5.934 -2.039 1.00 94.12 248 ASP A N 1
ATOM 2050 C CA . ASP A 1 248 ? -5.984 -5.711 -0.644 1.00 94.12 248 ASP A CA 1
ATOM 2051 C C . ASP A 1 248 ? -7.475 -5.374 -0.498 1.00 94.12 248 ASP A C 1
ATOM 2053 O O . ASP A 1 248 ? -8.112 -5.802 0.467 1.00 94.12 248 ASP A O 1
ATOM 2057 N N . ALA A 1 249 ? -8.067 -4.679 -1.477 1.00 94.38 249 ALA A N 1
ATOM 2058 C CA . ALA A 1 249 ? -9.510 -4.443 -1.512 1.00 94.38 249 ALA A CA 1
ATOM 2059 C C . ALA A 1 249 ? -10.295 -5.764 -1.625 1.00 94.38 249 ALA A C 1
ATOM 2061 O O . ALA A 1 249 ? -11.224 -6.007 -0.849 1.00 94.38 249 ALA A O 1
ATOM 2062 N N . ARG A 1 250 ? -9.903 -6.651 -2.549 1.00 93.94 250 ARG A N 1
ATOM 2063 C CA . ARG A 1 250 ? -10.509 -7.985 -2.686 1.00 93.94 250 ARG A CA 1
ATOM 2064 C C . ARG A 1 250 ? -10.175 -8.888 -1.510 1.00 93.94 250 ARG A C 1
ATOM 2066 O O . ARG A 1 250 ? -10.992 -9.712 -1.131 1.00 93.94 250 ARG A O 1
ATOM 2073 N N . PHE A 1 251 ? -9.011 -8.720 -0.899 1.00 94.94 251 PHE A N 1
ATOM 2074 C CA . PHE A 1 251 ? -8.606 -9.476 0.276 1.00 94.94 251 PHE A CA 1
ATOM 2075 C C . PHE A 1 251 ? -9.506 -9.148 1.476 1.00 94.94 251 PHE A C 1
ATOM 2077 O O . PHE A 1 251 ? -9.940 -10.062 2.167 1.00 94.94 251 PHE A O 1
ATOM 2084 N N . ILE A 1 252 ? -9.883 -7.880 1.688 1.00 96.69 252 ILE A N 1
ATOM 2085 C CA . ILE A 1 252 ? -10.916 -7.519 2.677 1.00 96.69 252 ILE A CA 1
ATOM 2086 C C . ILE A 1 252 ? -12.259 -8.168 2.313 1.00 96.69 252 ILE A C 1
ATOM 2088 O O . ILE A 1 252 ? -12.873 -8.808 3.169 1.00 96.69 252 ILE A O 1
ATOM 2092 N N . GLN A 1 253 ? -12.706 -8.037 1.060 1.00 97.06 253 GLN A N 1
ATOM 2093 C CA . GLN A 1 253 ? -13.980 -8.605 0.600 1.00 97.06 253 GLN A CA 1
ATOM 2094 C C . GLN A 1 253 ? -14.038 -10.125 0.815 1.00 97.06 253 GLN A C 1
ATOM 2096 O O . GLN A 1 253 ? -15.016 -10.623 1.363 1.00 97.06 253 GLN A O 1
ATOM 2101 N N . TYR A 1 254 ? -12.958 -10.836 0.486 1.00 96.75 254 TYR A N 1
ATOM 2102 C CA . TYR A 1 254 ? -12.825 -12.287 0.605 1.00 96.75 254 TYR A CA 1
ATOM 2103 C C . TYR A 1 254 ? -13.140 -12.810 2.011 1.00 96.75 254 TYR A C 1
ATOM 2105 O O . TYR A 1 254 ? -13.843 -13.803 2.156 1.00 96.75 254 TYR A O 1
ATOM 2113 N N . TYR A 1 255 ? -12.656 -12.142 3.062 1.00 97.19 255 TYR A N 1
ATOM 2114 C CA . TYR A 1 255 ? -12.845 -12.604 4.446 1.00 97.19 255 TYR A CA 1
ATOM 2115 C C . TYR A 1 255 ? -14.048 -11.995 5.167 1.00 97.19 255 TYR A C 1
ATOM 2117 O O . TYR A 1 255 ? -14.437 -12.491 6.229 1.00 97.19 255 TYR A O 1
ATOM 2125 N N . THR A 1 256 ? -14.591 -10.887 4.661 1.00 97.50 256 THR A N 1
ATOM 2126 C CA . THR A 1 256 ? -15.622 -10.113 5.374 1.00 97.50 256 THR A CA 1
ATOM 2127 C C . THR A 1 256 ? -16.966 -10.053 4.655 1.00 97.50 256 THR A C 1
ATOM 2129 O O . THR A 1 256 ? -17.958 -9.723 5.304 1.00 97.50 256 THR A O 1
ATOM 2132 N N . GLY A 1 257 ? -17.008 -10.319 3.346 1.00 96.94 257 GLY A N 1
ATOM 2133 C CA . GLY A 1 257 ? -18.182 -10.108 2.492 1.00 96.94 257 GLY A CA 1
ATOM 2134 C C . GLY A 1 257 ? -18.499 -8.629 2.227 1.00 96.94 257 GLY A C 1
ATOM 2135 O O . GLY A 1 257 ? -19.456 -8.311 1.525 1.00 96.94 257 GLY A O 1
ATOM 2136 N N . ILE A 1 258 ? -17.711 -7.698 2.776 1.00 97.19 258 ILE A N 1
ATOM 2137 C CA . ILE A 1 258 ? -17.950 -6.259 2.638 1.00 97.19 258 ILE A CA 1
ATOM 2138 C C . ILE A 1 258 ? -17.634 -5.833 1.205 1.00 97.19 258 ILE A C 1
ATOM 2140 O O . ILE A 1 258 ? -16.580 -6.169 0.663 1.00 97.19 258 ILE A O 1
ATOM 2144 N N . LYS A 1 259 ? -18.524 -5.040 0.599 1.00 94.25 259 LYS A N 1
ATOM 2145 C CA . LYS A 1 259 ? -18.256 -4.392 -0.687 1.00 94.25 259 LYS A CA 1
ATOM 2146 C C . LYS A 1 259 ? -17.096 -3.413 -0.527 1.00 94.25 259 LYS A C 1
ATOM 2148 O O . LYS A 1 259 ? -17.194 -2.465 0.250 1.00 94.25 259 LYS A O 1
ATOM 2153 N N . THR A 1 260 ? -16.019 -3.625 -1.276 1.00 94.94 260 THR A N 1
ATOM 2154 C CA . THR A 1 260 ? -14.820 -2.793 -1.181 1.00 94.94 260 THR A CA 1
ATOM 2155 C C . THR A 1 260 ? -14.605 -1.893 -2.387 1.00 94.94 260 THR A C 1
ATOM 2157 O O . THR A 1 260 ? -15.125 -2.110 -3.483 1.00 94.94 260 THR A O 1
ATOM 2160 N N . HIS A 1 261 ? -13.809 -0.848 -2.173 1.00 91.88 261 HIS A N 1
ATOM 2161 C CA . HIS A 1 261 ? -13.445 0.139 -3.174 1.00 91.88 261 HIS A CA 1
ATOM 2162 C C . HIS A 1 261 ? -11.941 0.104 -3.449 1.00 91.88 261 HIS A C 1
ATOM 2164 O O . HIS A 1 261 ? -11.115 0.170 -2.543 1.00 91.88 261 HIS A O 1
ATOM 2170 N N . HIS A 1 262 ? -11.568 0.081 -4.725 1.00 91.31 262 HIS A N 1
ATOM 2171 C CA . HIS A 1 262 ? -10.190 0.326 -5.140 1.00 91.31 262 HIS A CA 1
ATOM 2172 C C . HIS A 1 262 ? -9.942 1.837 -5.235 1.00 91.31 262 HIS A C 1
ATOM 2174 O O . HIS A 1 262 ? -10.545 2.496 -6.087 1.00 91.31 262 HIS A O 1
ATOM 2180 N N . ILE A 1 263 ? -9.111 2.408 -4.363 1.00 92.19 263 ILE A N 1
ATOM 2181 C CA . ILE A 1 263 ? -8.800 3.849 -4.335 1.00 92.19 263 ILE A CA 1
ATOM 2182 C C . ILE A 1 263 ? -7.279 3.998 -4.440 1.00 92.19 263 ILE A C 1
ATOM 2184 O O . ILE A 1 263 ? -6.606 4.045 -3.414 1.00 92.19 263 ILE A O 1
ATOM 2188 N N . PRO A 1 264 ? -6.719 4.001 -5.662 1.00 91.38 264 PRO A N 1
ATOM 2189 C CA . PRO A 1 264 ? -5.281 3.898 -5.832 1.00 91.38 264 PRO A CA 1
ATOM 2190 C C . PRO A 1 264 ? -4.544 5.160 -5.404 1.00 91.38 264 PRO A C 1
ATOM 2192 O O . PRO A 1 264 ? -5.090 6.263 -5.469 1.00 91.38 264 PRO A O 1
ATOM 2195 N N . SER A 1 265 ? -3.279 4.982 -5.028 1.00 93.06 265 SER A N 1
ATOM 2196 C CA . SER A 1 265 ? -2.415 6.090 -4.640 1.00 93.06 265 SER A CA 1
ATOM 2197 C C . SER A 1 265 ? -2.072 7.000 -5.822 1.00 93.06 265 SER A C 1
ATOM 2199 O O . SER A 1 265 ? -1.826 6.531 -6.947 1.00 93.06 265 SER A O 1
ATOM 2201 N N . MET A 1 266 ? -2.061 8.313 -5.573 1.00 91.19 266 MET A N 1
ATOM 2202 C CA . MET A 1 266 ? -1.690 9.288 -6.595 1.00 91.19 266 MET A CA 1
ATOM 2203 C C . MET A 1 266 ? -0.176 9.440 -6.638 1.00 91.19 266 MET A C 1
ATOM 2205 O O . MET A 1 266 ? 0.398 9.133 -7.667 1.00 91.19 266 MET A O 1
ATOM 2209 N N . CYS A 1 267 ? 0.463 9.812 -5.534 1.00 91.06 267 CYS A N 1
ATOM 2210 C CA . CYS A 1 267 ? 1.892 10.085 -5.383 1.00 91.06 267 CYS A CA 1
ATOM 2211 C C . CYS A 1 267 ? 2.407 11.230 -6.269 1.00 91.06 267 CYS A C 1
ATOM 2213 O O . CYS A 1 267 ? 3.541 11.183 -6.744 1.00 91.06 267 CYS A O 1
ATOM 2215 N N . ASP A 1 268 ? 1.603 12.266 -6.511 1.00 84.12 268 ASP A N 1
ATOM 2216 C CA . ASP A 1 268 ? 2.004 13.437 -7.304 1.00 84.12 268 ASP A CA 1
ATOM 2217 C C . ASP A 1 268 ? 2.853 14.455 -6.523 1.00 84.12 268 ASP A C 1
ATOM 2219 O O . ASP A 1 268 ? 3.433 15.359 -7.123 1.00 84.12 268 ASP A O 1
ATOM 2223 N N . TYR A 1 269 ? 3.049 14.249 -5.215 1.00 87.69 269 TYR A N 1
ATOM 2224 C CA . TYR A 1 269 ? 3.997 15.011 -4.392 1.00 87.69 269 TYR A CA 1
ATOM 2225 C C . TYR A 1 269 ? 5.473 14.866 -4.811 1.00 87.69 269 TYR A C 1
ATOM 2227 O O . TYR A 1 269 ? 6.335 15.511 -4.213 1.00 87.69 269 TYR A O 1
ATOM 2235 N N . THR A 1 270 ? 5.804 13.973 -5.752 1.00 88.75 270 THR A N 1
ATOM 2236 C CA . THR A 1 270 ? 7.186 13.745 -6.210 1.00 88.75 270 THR A CA 1
ATOM 2237 C C . THR A 1 270 ? 7.754 14.954 -6.946 1.00 88.75 270 THR A C 1
ATOM 2239 O O . THR A 1 270 ? 8.946 15.228 -6.822 1.00 88.75 270 THR A O 1
ATOM 2242 N N . GLY A 1 271 ? 6.910 15.670 -7.700 1.00 84.38 271 GLY A N 1
ATOM 2243 C CA . GLY A 1 271 ? 7.261 16.896 -8.423 1.00 84.38 271 GLY A CA 1
ATOM 2244 C C . GLY A 1 271 ? 8.304 16.740 -9.539 1.00 84.38 271 GLY A C 1
ATOM 2245 O O . GLY A 1 271 ? 8.731 17.745 -10.094 1.00 84.38 271 GLY A O 1
ATOM 2246 N N . ALA A 1 272 ? 8.729 15.518 -9.870 1.00 89.44 272 ALA A N 1
ATOM 2247 C CA . ALA A 1 272 ? 9.756 15.251 -10.876 1.00 89.44 272 ALA A CA 1
ATOM 2248 C C . ALA A 1 272 ? 9.163 14.649 -12.158 1.00 89.44 272 ALA A C 1
ATOM 2250 O O . ALA A 1 272 ? 8.141 13.963 -12.121 1.00 89.44 272 ALA A O 1
ATOM 2251 N N . GLU A 1 273 ? 9.846 14.858 -13.284 1.00 90.81 273 GLU A N 1
ATOM 2252 C CA . GLU A 1 273 ? 9.509 14.257 -14.577 1.00 90.81 273 GLU A CA 1
ATOM 2253 C C . GLU A 1 273 ? 10.699 13.523 -15.187 1.00 90.81 273 GLU A C 1
ATOM 2255 O O . GLU A 1 273 ? 11.856 13.917 -15.024 1.00 90.81 273 GLU A O 1
ATOM 2260 N N . TYR A 1 274 ? 10.393 12.450 -15.910 1.00 95.06 274 TYR A N 1
ATOM 2261 C CA . TYR A 1 274 ? 11.349 11.678 -16.685 1.00 95.06 274 TYR A CA 1
ATOM 2262 C C . TYR A 1 274 ? 12.048 12.522 -17.756 1.00 95.06 274 TYR A C 1
ATOM 2264 O O . TYR A 1 274 ? 11.395 13.235 -18.517 1.00 95.06 274 TYR A O 1
ATOM 2272 N N . THR A 1 275 ? 13.378 12.410 -17.820 1.00 92.94 275 THR A N 1
ATOM 2273 C CA . THR A 1 275 ? 14.227 13.162 -18.769 1.00 92.94 275 THR A CA 1
ATOM 2274 C C . THR A 1 275 ? 15.174 12.291 -19.594 1.00 92.94 275 THR A C 1
ATOM 2276 O O . THR A 1 275 ? 15.754 12.792 -20.548 1.00 92.94 275 THR A O 1
ATOM 2279 N N . ASN A 1 276 ? 15.363 11.015 -19.234 1.00 93.31 276 ASN A N 1
ATOM 2280 C CA . ASN A 1 276 ? 16.266 10.080 -19.925 1.00 93.31 276 ASN A CA 1
ATOM 2281 C C . ASN A 1 276 ? 17.703 10.605 -20.180 1.00 93.31 276 ASN A C 1
ATOM 2283 O O . ASN A 1 276 ? 18.273 10.400 -21.246 1.00 93.31 276 ASN A O 1
ATOM 2287 N N . THR A 1 277 ? 18.318 11.308 -19.225 1.00 93.31 277 THR A N 1
ATOM 2288 C CA . THR A 1 277 ? 19.655 11.920 -19.416 1.00 93.31 277 THR A CA 1
ATOM 2289 C C . THR A 1 277 ? 20.833 11.033 -18.995 1.00 93.31 277 THR A C 1
ATOM 2291 O O . THR A 1 277 ? 21.988 11.378 -19.232 1.00 93.31 277 THR A O 1
ATOM 2294 N N . LYS A 1 278 ? 20.585 9.885 -18.356 1.00 92.38 278 LYS A N 1
ATOM 2295 C CA . LYS A 1 278 ? 21.604 8.899 -17.964 1.00 92.38 278 LYS A CA 1
ATOM 2296 C C . LYS A 1 278 ? 21.401 7.596 -18.721 1.00 92.38 278 LYS A C 1
ATOM 2298 O O . LYS A 1 278 ? 20.293 7.091 -18.817 1.00 92.38 278 LYS A O 1
ATOM 2303 N N . THR A 1 279 ? 22.504 6.943 -19.064 1.00 89.75 279 THR A N 1
ATOM 2304 C CA . THR A 1 279 ? 22.536 5.690 -19.839 1.00 89.75 279 THR A CA 1
ATOM 2305 C C . THR A 1 279 ? 22.210 4.416 -19.049 1.00 89.75 279 THR A C 1
ATOM 2307 O O . THR A 1 279 ? 22.245 3.318 -19.597 1.00 89.75 279 THR A O 1
ATOM 2310 N N . THR A 1 280 ? 21.912 4.518 -17.751 1.00 91.75 280 THR A N 1
ATOM 2311 C CA . THR A 1 280 ? 21.793 3.349 -16.861 1.00 91.75 280 THR A CA 1
ATOM 2312 C C . THR A 1 280 ? 20.345 3.009 -16.545 1.00 91.75 280 THR A C 1
ATOM 2314 O O . THR A 1 280 ? 19.558 3.898 -16.215 1.00 91.75 280 THR A O 1
ATOM 2317 N N . PHE A 1 281 ? 20.030 1.712 -16.558 1.00 94.12 281 PHE A N 1
ATOM 2318 C CA . PHE A 1 281 ? 18.810 1.176 -15.961 1.00 94.12 281 PHE A CA 1
ATOM 2319 C C . PHE A 1 281 ? 19.016 0.933 -14.467 1.00 94.12 281 PHE A C 1
ATOM 2321 O O . PHE A 1 281 ? 20.131 0.677 -14.000 1.00 94.12 281 PHE A O 1
ATOM 2328 N N . LEU A 1 282 ? 17.930 1.004 -13.707 1.00 94.25 282 LEU A N 1
ATOM 2329 C CA . LEU A 1 282 ? 17.935 0.772 -12.268 1.00 94.25 282 LEU A CA 1
ATOM 2330 C C . LEU A 1 282 ? 17.180 -0.502 -11.910 1.00 94.25 282 LEU A C 1
ATOM 2332 O O . LEU A 1 282 ? 16.254 -0.888 -12.609 1.00 94.25 282 LEU A O 1
ATOM 2336 N N . ILE A 1 283 ? 17.529 -1.118 -10.783 1.00 90.44 283 ILE A N 1
ATOM 2337 C CA . ILE A 1 283 ? 16.727 -2.169 -10.154 1.00 90.44 283 ILE A CA 1
ATOM 2338 C C . ILE A 1 283 ? 16.532 -1.884 -8.677 1.00 90.44 283 ILE A C 1
ATOM 2340 O O . ILE A 1 283 ? 17.467 -1.514 -7.964 1.00 90.44 283 ILE A O 1
ATOM 2344 N N . LEU A 1 284 ? 15.300 -2.044 -8.206 1.00 76.94 284 LEU A N 1
ATOM 2345 C CA . LEU A 1 284 ? 14.949 -1.740 -6.825 1.00 76.94 284 LEU A CA 1
ATOM 2346 C C . LEU A 1 284 ? 15.638 -2.680 -5.832 1.00 76.94 284 LEU A C 1
ATOM 2348 O O . LEU A 1 284 ? 15.736 -3.892 -6.043 1.00 76.94 284 LEU A O 1
ATOM 2352 N N . ARG A 1 285 ? 16.093 -2.111 -4.709 1.00 66.31 285 ARG A N 1
ATOM 2353 C CA . ARG A 1 285 ? 16.677 -2.877 -3.607 1.00 66.31 285 ARG A CA 1
ATOM 2354 C C . ARG A 1 285 ? 15.614 -3.764 -2.961 1.00 66.31 285 ARG A C 1
ATOM 2356 O O . ARG A 1 285 ? 14.665 -3.276 -2.354 1.00 66.31 285 ARG A O 1
ATOM 2363 N N . ARG A 1 286 ? 15.810 -5.079 -3.063 1.00 63.81 286 ARG A N 1
ATOM 2364 C CA . ARG A 1 286 ? 14.904 -6.101 -2.523 1.00 63.81 286 ARG A CA 1
ATOM 2365 C C . ARG A 1 286 ? 15.230 -6.431 -1.064 1.00 63.81 286 ARG A C 1
ATOM 2367 O O . ARG A 1 286 ? 16.399 -6.465 -0.673 1.00 63.81 286 ARG A O 1
ATOM 2374 N N . ARG A 1 287 ? 14.206 -6.769 -0.274 1.00 59.69 287 ARG A N 1
ATOM 2375 C CA . ARG A 1 287 ? 14.355 -7.534 0.980 1.00 59.69 287 ARG A CA 1
ATOM 2376 C C . ARG A 1 287 ? 14.510 -9.012 0.620 1.00 59.69 287 ARG A C 1
ATOM 2378 O O . ARG A 1 287 ? 13.599 -9.814 0.785 1.00 59.69 287 ARG A O 1
ATOM 2385 N N . ASP A 1 288 ? 15.648 -9.322 0.016 1.00 56.19 288 ASP A N 1
ATOM 2386 C CA . ASP A 1 288 ? 15.875 -10.587 -0.667 1.00 56.19 288 ASP A CA 1
ATOM 2387 C C . ASP A 1 288 ? 16.315 -11.721 0.274 1.00 56.19 288 ASP A C 1
ATOM 2389 O O . ASP A 1 288 ? 17.105 -11.517 1.197 1.00 56.19 288 ASP A O 1
ATOM 2393 N N . ARG A 1 289 ? 15.805 -12.929 0.008 1.00 62.41 289 ARG A N 1
ATOM 2394 C CA . ARG A 1 289 ? 16.163 -14.187 0.679 1.00 62.41 289 ARG A CA 1
ATOM 2395 C C . ARG A 1 289 ? 17.058 -15.087 -0.193 1.00 62.41 289 ARG A C 1
ATOM 2397 O O . ARG A 1 289 ? 17.028 -16.300 -0.022 1.00 62.41 289 ARG A O 1
ATOM 2404 N N . GLY A 1 290 ? 17.849 -14.514 -1.103 1.00 65.62 290 GLY A N 1
ATOM 2405 C CA . GLY A 1 290 ? 18.807 -15.227 -1.962 1.00 65.62 290 GLY A CA 1
ATOM 2406 C C . GLY A 1 290 ? 18.470 -15.214 -3.458 1.00 65.62 290 GLY A C 1
ATOM 2407 O O . GLY A 1 290 ? 19.296 -15.625 -4.273 1.00 65.62 290 GLY A O 1
ATOM 2408 N N . PHE A 1 291 ? 17.302 -14.701 -3.849 1.00 77.44 291 PHE A N 1
ATOM 2409 C CA . PHE A 1 291 ? 16.877 -14.598 -5.244 1.00 77.44 291 PHE A CA 1
ATOM 2410 C C . PHE A 1 291 ? 17.649 -13.530 -6.037 1.00 77.44 291 PHE A C 1
ATOM 2412 O O . PHE A 1 291 ? 17.712 -13.610 -7.260 1.00 77.44 291 PHE A O 1
ATOM 2419 N N . ASN A 1 292 ? 18.283 -12.549 -5.391 1.00 79.31 292 ASN A N 1
ATOM 2420 C CA . ASN A 1 292 ? 19.138 -11.570 -6.068 1.00 79.31 292 ASN A CA 1
ATOM 2421 C C . ASN A 1 292 ? 20.301 -12.265 -6.766 1.00 79.31 292 ASN A C 1
ATOM 2423 O O . ASN A 1 292 ? 20.549 -11.978 -7.929 1.00 79.31 292 ASN A O 1
ATOM 2427 N N . ASN A 1 293 ? 20.969 -13.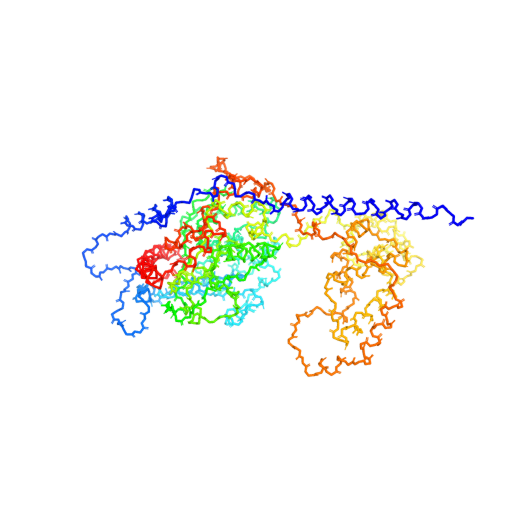204 -6.091 1.00 80.06 293 ASN A N 1
ATOM 2428 C CA . ASN A 1 293 ? 22.093 -13.934 -6.678 1.00 80.06 293 ASN A CA 1
ATOM 2429 C C . ASN A 1 293 ? 21.640 -14.739 -7.903 1.00 80.06 293 ASN A C 1
ATOM 2431 O O . ASN A 1 293 ? 22.312 -14.731 -8.928 1.00 80.06 293 ASN A O 1
ATOM 2435 N N . ILE A 1 294 ? 20.466 -15.373 -7.816 1.00 82.12 294 ILE A N 1
ATOM 2436 C CA . ILE A 1 294 ? 19.859 -16.110 -8.933 1.00 82.12 294 ILE A CA 1
ATOM 2437 C C . ILE A 1 294 ? 19.547 -15.160 -10.092 1.00 82.12 294 ILE A C 1
ATOM 2439 O O . ILE A 1 294 ? 19.872 -15.457 -11.239 1.00 82.12 294 ILE A O 1
ATOM 2443 N N . PHE A 1 295 ? 18.929 -14.015 -9.797 1.00 87.25 295 PHE A N 1
ATOM 2444 C CA . PHE A 1 295 ? 18.557 -13.027 -10.800 1.00 87.25 295 PHE A CA 1
ATOM 2445 C C . PHE A 1 295 ? 19.782 -12.454 -11.516 1.00 87.25 295 PHE A C 1
ATOM 2447 O O . PHE A 1 295 ? 19.814 -12.472 -12.740 1.00 87.25 295 PHE A O 1
ATOM 2454 N N . TYR A 1 296 ? 20.780 -11.966 -10.770 1.00 87.38 296 TYR A N 1
ATOM 2455 C CA . TYR A 1 296 ? 21.972 -11.347 -11.353 1.00 87.38 296 TYR A CA 1
ATOM 2456 C C . TYR A 1 296 ? 22.797 -12.350 -12.151 1.00 87.38 296 TYR A C 1
ATOM 2458 O O . TYR A 1 296 ? 23.173 -12.027 -13.269 1.00 87.38 296 TYR A O 1
ATOM 2466 N N . LYS A 1 297 ? 22.971 -13.583 -11.656 1.00 86.12 297 LYS A N 1
ATOM 2467 C CA . LYS A 1 297 ? 23.646 -14.639 -12.420 1.00 86.12 297 LYS A CA 1
ATOM 2468 C C . LYS A 1 297 ? 22.943 -14.899 -13.755 1.00 86.12 297 LYS A C 1
ATOM 2470 O O . LYS A 1 297 ? 23.565 -14.816 -14.803 1.00 86.12 297 LYS A O 1
ATOM 2475 N N . LYS A 1 298 ? 21.625 -15.132 -13.733 1.00 87.44 298 LYS A N 1
ATOM 2476 C CA . LYS A 1 298 ? 20.844 -15.353 -14.964 1.00 87.44 298 LYS A CA 1
ATOM 2477 C C . LYS A 1 298 ? 20.862 -14.144 -15.900 1.00 87.44 298 LYS A C 1
ATOM 2479 O O . LYS A 1 298 ? 20.791 -14.315 -17.112 1.00 87.44 298 LYS A O 1
ATOM 2484 N N . PHE A 1 299 ? 20.908 -12.936 -15.344 1.00 89.94 299 PHE A N 1
ATOM 2485 C CA . PHE A 1 299 ? 20.994 -11.705 -16.118 1.00 89.94 299 PHE A CA 1
ATOM 2486 C C . PHE A 1 299 ? 22.352 -11.593 -16.817 1.00 89.94 299 PHE A C 1
ATOM 2488 O O . PHE A 1 299 ? 22.385 -11.330 -18.012 1.00 89.94 299 PHE A O 1
ATOM 2495 N N . GLU A 1 300 ? 23.450 -11.833 -16.099 1.00 89.06 300 GLU A N 1
ATOM 2496 C CA . GLU A 1 300 ? 24.814 -11.840 -16.640 1.00 89.06 300 GLU A CA 1
ATOM 2497 C C . GLU A 1 300 ? 24.989 -12.922 -17.710 1.00 89.06 300 GLU A C 1
ATOM 2499 O O . GLU A 1 300 ? 25.443 -12.613 -18.809 1.00 89.06 300 GLU A O 1
ATOM 2504 N N . ASP A 1 301 ? 24.530 -14.149 -17.443 1.00 87.25 301 ASP A N 1
ATOM 2505 C CA . ASP A 1 301 ? 24.572 -15.260 -18.401 1.00 87.25 301 ASP A CA 1
ATOM 2506 C C . ASP A 1 301 ? 23.826 -14.900 -19.700 1.00 87.25 301 ASP A C 1
ATOM 2508 O O . ASP A 1 301 ? 24.363 -15.043 -20.798 1.00 87.25 301 ASP A O 1
ATOM 2512 N N . ALA A 1 302 ? 22.605 -14.361 -19.594 1.00 88.12 302 ALA A N 1
ATOM 2513 C CA . ALA A 1 302 ? 21.833 -13.920 -20.756 1.00 88.12 302 ALA A CA 1
ATOM 2514 C C . ALA A 1 302 ? 22.489 -12.737 -21.490 1.00 88.12 302 ALA A C 1
ATOM 2516 O O . ALA A 1 302 ? 22.480 -12.691 -22.718 1.00 88.12 302 ALA A O 1
ATOM 2517 N N . CYS A 1 303 ? 23.082 -11.799 -20.750 1.00 86.50 303 CYS A N 1
ATOM 2518 C CA . CYS A 1 303 ? 23.800 -10.647 -21.292 1.00 86.50 303 CYS A CA 1
ATOM 2519 C C . CYS A 1 303 ? 25.028 -11.077 -22.110 1.00 86.50 303 CYS A C 1
ATOM 2521 O O . CYS A 1 303 ? 25.234 -10.565 -23.213 1.00 86.50 303 CYS A O 1
ATOM 2523 N N . HIS A 1 304 ? 25.786 -12.064 -21.618 1.00 87.25 304 HIS A N 1
ATOM 2524 C CA . HIS A 1 304 ? 26.921 -12.654 -22.330 1.00 87.25 304 HIS A CA 1
ATOM 2525 C C . HIS A 1 304 ? 26.491 -13.350 -23.626 1.00 87.25 304 HIS A C 1
ATOM 2527 O O . HIS A 1 304 ? 27.140 -13.167 -24.654 1.00 87.25 304 HIS A O 1
ATOM 2533 N N . LEU A 1 305 ? 25.382 -14.098 -23.605 1.00 84.38 305 LEU A N 1
ATOM 2534 C CA . LEU A 1 305 ? 24.901 -14.852 -24.770 1.00 84.38 305 LEU A CA 1
ATOM 2535 C C . LEU A 1 305 ? 24.541 -13.966 -25.968 1.00 84.38 305 LEU A C 1
ATOM 2537 O O . LEU A 1 305 ? 24.748 -14.374 -27.107 1.00 84.38 305 LEU A O 1
ATOM 2541 N N . ILE A 1 306 ? 24.016 -12.763 -25.729 1.00 83.12 306 ILE A N 1
ATOM 2542 C CA . ILE A 1 306 ? 23.562 -11.863 -26.802 1.00 83.12 306 ILE A CA 1
ATOM 2543 C C . ILE A 1 306 ? 24.478 -10.650 -27.011 1.00 83.12 306 ILE A C 1
ATOM 2545 O O . ILE A 1 306 ? 24.075 -9.700 -27.689 1.00 83.12 306 ILE A O 1
ATOM 2549 N N . ASN A 1 307 ? 25.681 -10.660 -26.424 1.00 81.69 307 ASN A N 1
ATOM 2550 C CA . ASN A 1 307 ? 26.635 -9.546 -26.432 1.00 81.69 307 ASN A CA 1
ATOM 2551 C C . ASN A 1 307 ? 25.966 -8.200 -26.082 1.00 81.69 307 ASN A C 1
ATOM 2553 O O . ASN A 1 307 ? 25.949 -7.249 -26.868 1.00 81.69 307 ASN A O 1
ATOM 2557 N N . CYS A 1 308 ? 25.305 -8.160 -24.927 1.00 78.50 308 CYS A N 1
ATOM 2558 C CA . CYS A 1 308 ? 24.580 -6.988 -24.453 1.00 78.50 308 CYS A CA 1
ATOM 2559 C C . CYS A 1 308 ? 25.500 -6.052 -23.645 1.00 78.50 308 CYS A C 1
ATOM 2561 O O . CYS A 1 308 ? 26.363 -6.487 -22.887 1.00 78.50 308 CYS A O 1
ATOM 2563 N N . SER A 1 309 ? 25.301 -4.740 -23.797 1.00 75.62 309 SER A N 1
ATOM 2564 C CA . SER A 1 309 ? 26.013 -3.694 -23.045 1.00 75.62 309 SER A CA 1
ATOM 2565 C C . SER A 1 309 ? 25.167 -3.064 -21.929 1.00 75.62 309 SER A C 1
ATOM 2567 O O . SER A 1 309 ? 25.642 -2.175 -21.213 1.00 75.62 309 SER A O 1
ATOM 2569 N N . ALA A 1 310 ? 23.913 -3.504 -21.761 1.00 74.38 310 ALA A N 1
ATOM 2570 C CA . ALA A 1 310 ? 22.985 -2.942 -20.790 1.00 74.38 310 ALA A CA 1
ATOM 2571 C C . ALA A 1 310 ? 23.486 -3.169 -19.356 1.00 74.38 310 ALA A C 1
ATOM 2573 O O . ALA A 1 310 ? 23.706 -4.295 -18.909 1.00 74.38 310 ALA A O 1
ATOM 2574 N N . LYS A 1 311 ? 23.622 -2.074 -18.601 1.00 74.00 311 LYS A N 1
ATOM 2575 C CA . LYS A 1 311 ? 23.995 -2.100 -17.182 1.00 74.00 311 LYS A CA 1
ATOM 2576 C C . LYS A 1 311 ? 22.776 -1.791 -16.323 1.00 74.00 311 LYS A C 1
ATOM 2578 O O . LYS A 1 311 ? 22.198 -0.706 -16.429 1.00 74.00 311 LYS A O 1
ATOM 2583 N N . ILE A 1 312 ? 22.431 -2.719 -15.430 1.00 87.00 312 ILE A N 1
ATOM 2584 C CA . ILE A 1 312 ? 21.434 -2.502 -14.379 1.00 87.00 312 ILE A CA 1
ATOM 2585 C C . ILE A 1 312 ? 22.154 -2.195 -13.068 1.00 87.00 312 ILE A C 1
ATOM 2587 O O . ILE A 1 312 ? 22.895 -3.022 -12.538 1.00 87.00 312 ILE A O 1
ATOM 2591 N N . LYS A 1 313 ? 21.893 -1.018 -12.502 1.00 88.38 313 LYS A N 1
ATOM 2592 C CA . LYS A 1 313 ? 22.443 -0.603 -11.211 1.00 88.38 313 LYS A CA 1
ATOM 2593 C C . LYS A 1 313 ? 21.412 -0.767 -10.098 1.00 88.38 313 LYS A C 1
ATOM 2595 O O . LYS A 1 313 ? 20.245 -0.421 -10.258 1.00 88.38 313 LYS A O 1
ATOM 2600 N N . LEU A 1 314 ? 21.850 -1.248 -8.936 1.00 85.62 314 LEU A N 1
ATOM 2601 C CA . LEU A 1 314 ? 21.010 -1.276 -7.740 1.00 85.62 314 LEU A CA 1
ATOM 2602 C C . LEU A 1 314 ? 20.624 0.152 -7.321 1.00 85.62 314 LEU A C 1
ATOM 2604 O O . LEU A 1 314 ? 21.490 1.017 -7.165 1.00 85.62 314 LEU A O 1
ATOM 2608 N N . LEU A 1 315 ? 19.332 0.382 -7.103 1.00 82.00 315 LEU A N 1
ATOM 2609 C CA . LEU A 1 315 ? 18.813 1.650 -6.610 1.00 82.00 315 LEU A CA 1
ATOM 2610 C C . LEU A 1 315 ? 19.230 1.849 -5.146 1.00 82.00 315 LEU A C 1
ATOM 2612 O O . LEU A 1 315 ? 18.818 1.097 -4.258 1.00 82.00 315 LEU A O 1
ATOM 2616 N N . GLY A 1 316 ? 20.084 2.848 -4.917 1.00 78.00 316 GLY A N 1
ATOM 2617 C CA . GLY A 1 316 ? 20.490 3.310 -3.589 1.00 78.00 316 GLY A CA 1
ATOM 2618 C C . GLY A 1 316 ? 19.513 4.338 -3.016 1.00 78.00 316 GLY A C 1
ATOM 2619 O O . GLY A 1 316 ? 18.347 4.365 -3.395 1.00 78.00 316 GLY A O 1
ATOM 2620 N N . ASN A 1 317 ? 19.990 5.204 -2.122 1.00 77.44 317 ASN A N 1
ATOM 2621 C CA . ASN A 1 317 ? 19.240 6.409 -1.761 1.00 77.44 317 ASN A CA 1
ATOM 2622 C C . ASN A 1 317 ? 19.185 7.348 -2.976 1.00 77.44 317 ASN A C 1
ATOM 2624 O O . ASN A 1 317 ? 20.170 7.461 -3.708 1.00 77.44 317 ASN A O 1
ATOM 2628 N N . TYR A 1 318 ? 18.046 8.000 -3.190 1.00 81.00 318 TYR A N 1
ATOM 2629 C CA . TYR A 1 318 ? 17.825 8.887 -4.327 1.00 81.00 318 TYR A CA 1
ATOM 2630 C C . TYR A 1 318 ? 16.933 10.062 -3.935 1.00 81.00 318 TYR A C 1
ATOM 2632 O O . TYR A 1 318 ? 16.076 9.938 -3.060 1.00 81.00 318 TYR A O 1
ATOM 2640 N N . ASP A 1 319 ? 17.105 11.177 -4.634 1.00 87.00 319 ASP A N 1
ATOM 2641 C CA . ASP A 1 319 ? 16.055 12.173 -4.801 1.00 87.00 319 ASP A CA 1
ATOM 2642 C C . ASP A 1 319 ? 15.258 11.878 -6.087 1.00 87.00 319 ASP A C 1
ATOM 2644 O O . ASP A 1 319 ? 15.743 11.202 -7.005 1.00 87.00 319 ASP A O 1
ATOM 2648 N N . TYR A 1 320 ? 14.015 12.358 -6.149 1.00 91.56 320 TYR A N 1
ATOM 2649 C CA . TYR A 1 320 ? 13.115 12.078 -7.272 1.00 91.56 320 TYR A CA 1
ATOM 2650 C C . TYR A 1 320 ? 13.657 12.596 -8.613 1.00 91.56 320 TYR A C 1
ATOM 2652 O O . TYR A 1 320 ? 13.560 11.902 -9.626 1.00 91.56 320 TYR A O 1
ATOM 2660 N N . SER A 1 321 ? 14.303 13.765 -8.618 1.00 90.62 321 SER A N 1
ATOM 2661 C CA . SER A 1 321 ? 14.861 14.376 -9.829 1.00 90.62 321 SER A CA 1
ATOM 2662 C C . SER A 1 321 ? 16.011 13.552 -10.418 1.00 90.62 321 SER A C 1
ATOM 2664 O O . SER A 1 321 ? 16.135 13.422 -11.631 1.00 90.62 321 SER A O 1
ATOM 2666 N N . ASN A 1 322 ? 16.846 12.950 -9.569 1.00 91.88 322 ASN A N 1
ATOM 2667 C CA . ASN A 1 322 ? 17.970 12.116 -9.961 1.00 91.88 322 ASN A CA 1
ATOM 2668 C C . ASN A 1 322 ? 17.501 10.757 -10.479 1.00 91.88 322 ASN A C 1
ATOM 2670 O O . ASN A 1 322 ? 18.065 10.256 -11.457 1.00 91.88 322 ASN A O 1
ATOM 2674 N N . LEU A 1 323 ? 16.471 10.190 -9.841 1.00 93.00 323 LEU A N 1
ATOM 2675 C CA . LEU A 1 323 ? 15.825 8.949 -10.263 1.00 93.00 323 LEU A CA 1
ATOM 2676 C C . LEU A 1 323 ? 15.234 9.089 -11.674 1.00 93.00 323 LEU A C 1
ATOM 2678 O O . LEU A 1 323 ? 15.463 8.222 -12.514 1.00 93.00 323 LEU A O 1
ATOM 2682 N N . ALA A 1 324 ? 14.578 10.214 -11.968 1.00 94.06 324 ALA A N 1
ATOM 2683 C CA . ALA A 1 324 ? 13.932 10.482 -13.255 1.00 94.06 324 ALA A CA 1
ATOM 2684 C C . ALA A 1 324 ? 14.899 10.689 -14.444 1.00 94.06 324 ALA A C 1
ATOM 2686 O O . ALA A 1 324 ? 14.471 10.774 -15.595 1.00 94.06 324 ALA A O 1
ATOM 2687 N N . LYS A 1 325 ? 16.214 10.745 -14.188 1.00 94.62 325 LYS A N 1
ATOM 2688 C CA . LYS A 1 325 ? 17.256 10.854 -15.224 1.00 94.62 325 LYS A CA 1
ATOM 2689 C C . LYS A 1 325 ? 17.670 9.505 -15.819 1.00 94.62 325 LYS A C 1
ATOM 2691 O O . LYS A 1 325 ? 18.276 9.489 -16.878 1.00 94.62 325 LYS A O 1
ATOM 2696 N N . HIS A 1 326 ? 17.420 8.390 -15.135 1.00 94.88 326 HIS A N 1
ATOM 2697 C CA . HIS A 1 326 ? 17.817 7.048 -15.588 1.00 94.88 326 HIS A CA 1
ATOM 2698 C C . HIS A 1 326 ? 16.934 6.534 -16.727 1.00 94.88 326 HIS A C 1
ATOM 2700 O O . HIS A 1 326 ? 15.779 6.927 -16.781 1.00 94.88 326 HIS A O 1
ATOM 2706 N N . ARG A 1 327 ? 17.429 5.612 -17.574 1.00 95.31 327 ARG A N 1
ATOM 2707 C CA . ARG A 1 327 ? 16.667 5.085 -18.731 1.00 95.31 327 ARG A CA 1
ATOM 2708 C C . ARG A 1 327 ? 15.343 4.434 -18.337 1.00 95.31 327 ARG A C 1
ATOM 2710 O O . ARG A 1 327 ? 14.355 4.563 -19.048 1.00 95.31 327 ARG A O 1
ATOM 2717 N N . GLY A 1 328 ? 15.305 3.776 -17.183 1.00 95.44 328 GLY A N 1
ATOM 2718 C CA . GLY A 1 328 ? 14.095 3.184 -16.624 1.00 95.44 328 GLY A CA 1
ATOM 2719 C C . GLY A 1 328 ? 14.384 2.346 -15.382 1.00 95.44 328 GLY A C 1
ATOM 2720 O O . GLY A 1 328 ? 15.541 2.201 -14.967 1.00 95.44 328 GLY A O 1
ATOM 2721 N N . VAL A 1 329 ? 13.330 1.786 -14.787 1.00 95.69 329 VAL A N 1
ATOM 2722 C CA . VAL A 1 329 ? 13.422 0.969 -13.568 1.00 95.69 329 VAL A CA 1
ATOM 2723 C C . VAL A 1 329 ? 12.891 -0.437 -13.818 1.00 95.69 329 VAL A C 1
ATOM 2725 O O . VAL A 1 329 ? 11.716 -0.640 -14.116 1.00 95.69 329 VAL A O 1
ATOM 2728 N N . VAL A 1 330 ? 13.761 -1.422 -13.639 1.00 94.81 330 VAL A N 1
ATOM 2729 C CA . VAL A 1 330 ? 13.420 -2.839 -13.595 1.00 94.81 330 VAL A CA 1
ATOM 2730 C C . VAL A 1 330 ? 12.899 -3.185 -12.208 1.00 94.81 330 VAL A C 1
ATOM 2732 O O . VAL A 1 330 ? 13.554 -2.955 -11.186 1.00 94.81 330 VAL A O 1
ATOM 2735 N N . HIS A 1 331 ? 11.722 -3.791 -12.171 1.00 92.75 331 HIS A N 1
ATOM 2736 C CA . HIS A 1 331 ? 11.086 -4.263 -10.957 1.00 92.75 331 HIS A CA 1
ATOM 2737 C C . HIS A 1 331 ? 11.167 -5.774 -10.858 1.00 92.75 331 HIS A C 1
ATOM 2739 O O . HIS A 1 331 ? 10.844 -6.510 -11.786 1.00 92.75 331 HIS A O 1
ATOM 2745 N N . VAL A 1 332 ? 11.553 -6.224 -9.670 1.00 89.00 332 VAL A N 1
ATOM 2746 C CA . VAL A 1 332 ? 11.283 -7.569 -9.170 1.00 89.00 332 VAL A CA 1
ATOM 2747 C C . VAL A 1 332 ? 10.556 -7.362 -7.844 1.00 89.00 332 VAL A C 1
ATOM 2749 O O . VAL A 1 332 ? 11.212 -7.112 -6.824 1.00 89.00 332 VAL A O 1
ATOM 2752 N N . PRO A 1 333 ? 9.214 -7.338 -7.871 1.00 87.56 333 PRO A N 1
ATOM 2753 C CA . PRO A 1 333 ? 8.415 -6.953 -6.716 1.00 87.56 333 PRO A CA 1
ATOM 2754 C C . PRO A 1 333 ? 8.632 -7.887 -5.519 1.00 87.56 333 PRO A C 1
ATOM 2756 O O . PRO A 1 333 ? 8.735 -9.101 -5.677 1.00 87.56 333 PRO A O 1
ATOM 2759 N N . TYR A 1 334 ? 8.678 -7.312 -4.314 1.00 81.75 334 TYR A N 1
ATOM 2760 C CA . TYR A 1 334 ? 8.704 -8.049 -3.036 1.00 81.75 334 TYR A CA 1
ATOM 2761 C C . TYR A 1 334 ? 7.360 -7.975 -2.283 1.00 81.75 334 TYR A C 1
ATOM 2763 O O . TYR A 1 334 ? 7.194 -8.582 -1.222 1.00 81.75 334 TYR A O 1
ATOM 2771 N N . GLN A 1 335 ? 6.409 -7.217 -2.829 1.00 84.38 335 GLN A N 1
ATOM 2772 C CA . GLN A 1 335 ? 5.060 -7.005 -2.319 1.00 84.38 335 GLN A CA 1
ATOM 2773 C C . GLN A 1 335 ? 4.117 -6.705 -3.497 1.00 84.38 335 GLN A C 1
ATOM 2775 O O . GLN A 1 335 ? 4.580 -6.289 -4.558 1.00 84.38 335 GLN A O 1
ATOM 2780 N N . ILE A 1 336 ? 2.810 -6.903 -3.301 1.00 87.88 336 ILE A N 1
ATOM 2781 C CA . ILE A 1 336 ? 1.754 -6.663 -4.308 1.00 87.88 336 ILE A CA 1
ATOM 2782 C C . ILE A 1 336 ? 1.387 -5.188 -4.510 1.00 87.88 336 ILE A C 1
ATOM 2784 O O . ILE A 1 336 ? 0.599 -4.872 -5.396 1.00 87.88 336 ILE A O 1
ATOM 2788 N N . SER A 1 337 ? 1.916 -4.313 -3.655 1.00 88.94 337 SER A N 1
ATOM 2789 C CA . SER A 1 337 ? 1.744 -2.866 -3.699 1.00 88.94 337 SER A CA 1
ATOM 2790 C C . SER A 1 337 ? 2.936 -2.201 -3.033 1.00 88.94 337 SER A C 1
ATOM 2792 O O . SER A 1 337 ? 3.306 -2.553 -1.907 1.00 88.94 337 SER A O 1
ATOM 2794 N N . VAL A 1 338 ? 3.585 -1.272 -3.735 1.00 87.88 338 VAL A N 1
ATOM 2795 C CA . VAL A 1 338 ? 4.751 -0.550 -3.210 1.00 87.88 338 VAL A CA 1
ATOM 2796 C C . VAL A 1 338 ? 4.650 0.916 -3.605 1.00 87.88 338 VAL A C 1
ATOM 2798 O O . VAL A 1 338 ? 4.677 1.250 -4.783 1.00 87.88 338 VAL A O 1
ATOM 2801 N N . MET A 1 339 ? 4.632 1.819 -2.622 1.00 89.25 339 MET A N 1
ATOM 2802 C CA . MET A 1 339 ? 4.478 3.264 -2.863 1.00 89.25 339 MET A CA 1
ATOM 2803 C C . MET A 1 339 ? 5.494 3.840 -3.862 1.00 89.25 339 MET A C 1
ATOM 2805 O O . MET A 1 339 ? 5.132 4.682 -4.678 1.00 89.25 339 MET A O 1
ATOM 2809 N N . SER A 1 340 ? 6.737 3.342 -3.873 1.00 90.06 340 SER A N 1
ATOM 2810 C CA . SER A 1 340 ? 7.753 3.782 -4.840 1.00 90.06 340 SER A CA 1
ATOM 2811 C C . SER A 1 340 ? 7.403 3.459 -6.292 1.00 90.06 340 SER A C 1
ATOM 2813 O O . SER A 1 340 ? 7.869 4.148 -7.192 1.00 90.06 340 SER A O 1
ATOM 2815 N N . ILE A 1 341 ? 6.610 2.411 -6.534 1.00 92.94 341 ILE A N 1
ATOM 2816 C CA . ILE A 1 341 ? 6.136 2.055 -7.873 1.00 92.94 341 ILE A CA 1
ATOM 2817 C C . ILE A 1 341 ? 5.147 3.128 -8.355 1.00 92.94 341 ILE A C 1
ATOM 2819 O O . ILE A 1 341 ? 5.311 3.644 -9.456 1.00 92.94 341 ILE A O 1
ATOM 2823 N N . PHE A 1 342 ? 4.198 3.549 -7.508 1.00 93.31 342 PHE A N 1
ATOM 2824 C CA . PHE A 1 342 ? 3.300 4.671 -7.815 1.00 93.31 342 PHE A CA 1
ATOM 2825 C C . PHE A 1 342 ? 4.073 5.969 -8.077 1.00 93.31 342 PHE A C 1
ATOM 2827 O O . PHE A 1 342 ? 3.827 6.633 -9.080 1.00 93.31 342 PHE A O 1
ATOM 2834 N N . GLU A 1 343 ? 5.038 6.304 -7.214 1.00 93.50 343 GLU A N 1
ATOM 2835 C CA . GLU A 1 343 ? 5.893 7.489 -7.375 1.00 93.50 343 GLU A CA 1
ATOM 2836 C C . GLU A 1 343 ? 6.624 7.476 -8.728 1.00 93.50 343 GLU A C 1
ATOM 2838 O O . GLU A 1 343 ? 6.573 8.455 -9.470 1.00 93.50 343 GLU A O 1
ATOM 2843 N N . GLN A 1 344 ? 7.270 6.357 -9.079 1.00 94.25 344 GLN A N 1
ATOM 2844 C CA . GLN A 1 344 ? 7.982 6.180 -10.353 1.00 94.25 344 GLN A CA 1
ATOM 2845 C C . GLN A 1 344 ? 7.055 6.294 -11.560 1.00 94.25 344 GLN A C 1
ATOM 2847 O O . GLN A 1 344 ? 7.394 6.969 -12.535 1.00 94.25 344 GLN A O 1
ATOM 2852 N N . TYR A 1 345 ? 5.868 5.698 -11.466 1.00 93.69 345 TYR A N 1
ATOM 2853 C CA . TYR A 1 345 ? 4.874 5.770 -12.524 1.00 93.69 345 TYR A CA 1
ATOM 2854 C C . TYR A 1 345 ? 4.367 7.205 -12.734 1.00 93.69 345 TYR A C 1
ATOM 2856 O O . TYR A 1 345 ? 4.160 7.629 -13.872 1.00 93.69 345 TYR A O 1
ATOM 2864 N N . ARG A 1 346 ? 4.208 7.997 -11.663 1.00 92.50 346 ARG A N 1
ATOM 2865 C CA . ARG A 1 346 ? 3.796 9.413 -11.772 1.00 92.50 346 ARG A CA 1
ATOM 2866 C C . ARG A 1 346 ? 4.872 10.339 -12.288 1.00 92.50 346 ARG A C 1
ATOM 2868 O O . ARG A 1 346 ? 4.543 11.321 -12.942 1.00 92.50 346 ARG A O 1
ATOM 2875 N N . MET A 1 347 ? 6.133 9.994 -12.063 1.00 94.06 347 MET A N 1
ATOM 2876 C CA . MET A 1 347 ? 7.258 10.668 -12.708 1.00 94.06 347 MET A CA 1
ATOM 2877 C C . MET A 1 347 ? 7.383 10.310 -14.200 1.00 94.06 347 MET A C 1
ATOM 2879 O O . MET A 1 347 ? 8.248 10.852 -14.881 1.00 94.06 347 MET A O 1
ATOM 2883 N N . ASN A 1 348 ? 6.519 9.428 -14.725 1.00 94.31 348 ASN A N 1
ATOM 2884 C CA . ASN A 1 348 ? 6.524 8.952 -16.111 1.00 94.31 348 ASN A CA 1
ATOM 2885 C C . ASN A 1 348 ? 7.810 8.196 -16.482 1.00 94.31 348 ASN A C 1
ATOM 2887 O O . ASN A 1 348 ? 8.257 8.252 -17.628 1.00 94.31 348 ASN A O 1
ATOM 2891 N N . ILE A 1 349 ? 8.435 7.527 -15.509 1.00 95.88 349 ILE A N 1
ATOM 2892 C CA . ILE A 1 349 ? 9.655 6.747 -15.735 1.00 95.88 349 ILE A CA 1
ATOM 2893 C C . ILE A 1 349 ? 9.260 5.395 -16.333 1.00 95.88 349 ILE A C 1
ATOM 2895 O O . ILE A 1 349 ? 8.465 4.703 -15.702 1.00 95.88 349 ILE A O 1
ATOM 2899 N N . PRO A 1 350 ? 9.824 4.963 -17.475 1.00 95.06 350 PRO A N 1
ATOM 2900 C CA . PRO A 1 350 ? 9.597 3.626 -18.011 1.00 95.06 350 PRO A CA 1
ATOM 2901 C C . PRO A 1 350 ? 9.911 2.533 -16.979 1.00 95.06 350 PRO A C 1
ATOM 2903 O O . PRO A 1 350 ? 10.976 2.529 -16.348 1.00 95.06 350 PRO A O 1
ATOM 2906 N N . MET A 1 351 ? 8.969 1.608 -16.795 1.00 94.56 351 MET A N 1
ATOM 2907 C CA . MET A 1 351 ? 9.027 0.563 -15.769 1.00 94.56 351 MET A CA 1
ATOM 2908 C C . MET A 1 351 ? 8.919 -0.815 -16.410 1.00 94.56 351 MET A C 1
ATOM 2910 O O . MET A 1 351 ? 8.078 -1.014 -17.283 1.00 94.56 351 MET A O 1
ATOM 2914 N N . PHE A 1 352 ? 9.724 -1.767 -15.942 1.00 93.19 352 PHE A N 1
ATOM 2915 C CA . PHE A 1 352 ? 9.755 -3.132 -16.467 1.00 93.19 352 PHE A CA 1
ATOM 2916 C C . PHE A 1 352 ? 9.355 -4.119 -15.373 1.00 93.19 352 PHE A C 1
ATOM 2918 O O . PHE A 1 352 ? 10.024 -4.188 -14.341 1.00 93.19 352 PHE A O 1
ATOM 2925 N N . PHE A 1 353 ? 8.299 -4.898 -15.586 1.00 92.88 353 PHE A N 1
ATOM 2926 C CA . PHE A 1 353 ? 7.748 -5.838 -14.610 1.00 92.88 353 PHE A CA 1
ATOM 2927 C C . PHE A 1 353 ? 7.754 -7.270 -15.147 1.00 92.88 353 PHE A C 1
ATOM 2929 O O . PHE A 1 353 ? 7.559 -7.475 -16.342 1.00 92.88 353 PHE A O 1
ATOM 2936 N N . PRO A 1 354 ? 7.930 -8.285 -14.285 1.00 91.94 354 PRO A N 1
ATOM 2937 C CA . PRO A 1 354 ? 7.719 -9.662 -14.706 1.00 91.94 354 PRO A CA 1
ATOM 2938 C C . PRO A 1 354 ? 6.257 -9.839 -15.114 1.00 91.94 354 PRO A C 1
ATOM 2940 O O . PRO A 1 354 ? 5.375 -9.190 -14.547 1.00 91.94 354 PRO A O 1
ATOM 2943 N N . SER A 1 355 ? 5.964 -10.738 -16.046 1.00 85.62 355 SER A N 1
ATOM 2944 C CA . SER A 1 355 ? 4.582 -11.115 -16.335 1.00 85.62 355 SER A CA 1
ATOM 2945 C C . SER A 1 355 ? 3.924 -11.756 -15.105 1.00 85.62 355 SER A C 1
ATOM 2947 O O . SER A 1 355 ? 4.620 -12.333 -14.259 1.00 85.62 355 SER A O 1
ATOM 2949 N N . PRO A 1 356 ? 2.584 -11.727 -14.976 1.00 84.94 356 PRO A N 1
ATOM 2950 C CA . PRO A 1 356 ? 1.909 -12.397 -13.866 1.00 84.94 356 PRO A CA 1
ATOM 2951 C C . PRO A 1 356 ? 2.257 -13.890 -13.771 1.00 84.94 356 PRO A C 1
ATOM 2953 O O . PRO A 1 356 ? 2.347 -14.437 -12.671 1.00 84.94 356 PRO A O 1
ATOM 2956 N N . LYS A 1 357 ? 2.495 -14.550 -14.916 1.00 84.50 357 LYS A N 1
ATOM 2957 C CA . LYS A 1 357 ? 2.933 -15.951 -14.999 1.00 84.50 357 LYS A CA 1
ATOM 2958 C C . LYS A 1 357 ? 4.327 -16.117 -14.392 1.00 84.50 357 LYS A C 1
ATOM 2960 O O . LYS A 1 357 ? 4.506 -16.977 -13.527 1.00 84.50 357 LYS A O 1
ATOM 2965 N N . LEU A 1 358 ? 5.282 -15.277 -14.797 1.00 86.19 358 LEU A N 1
ATOM 2966 C CA . LEU A 1 358 ? 6.657 -15.304 -14.299 1.00 86.19 358 LEU A CA 1
ATOM 2967 C C . LEU A 1 358 ? 6.733 -14.967 -12.806 1.00 86.19 358 LEU A C 1
ATOM 2969 O O . LEU A 1 358 ? 7.361 -15.697 -12.041 1.00 86.19 358 LEU A O 1
ATOM 2973 N N . LEU A 1 359 ? 6.048 -13.907 -12.373 1.00 88.81 359 LEU A N 1
ATOM 2974 C CA . LEU A 1 359 ? 6.019 -13.485 -10.973 1.00 88.81 359 LEU A CA 1
ATOM 2975 C C . LEU A 1 359 ? 5.406 -14.563 -10.069 1.00 88.81 359 LEU A C 1
ATOM 2977 O O . LEU A 1 359 ? 5.895 -14.798 -8.965 1.00 88.81 359 LEU A O 1
ATOM 2981 N N . THR A 1 360 ? 4.364 -15.252 -10.549 1.00 86.69 360 THR A N 1
ATOM 2982 C CA . THR A 1 360 ? 3.761 -16.394 -9.844 1.00 86.69 360 THR A CA 1
ATOM 2983 C C . THR A 1 360 ? 4.762 -17.535 -9.698 1.00 86.69 360 THR A C 1
ATOM 2985 O O . THR A 1 360 ? 4.933 -18.028 -8.586 1.00 86.69 360 THR A O 1
ATOM 2988 N N . ARG A 1 361 ? 5.470 -17.916 -10.772 1.00 84.19 361 ARG A N 1
ATOM 2989 C CA . ARG A 1 361 ? 6.519 -18.952 -10.710 1.00 84.19 361 ARG A CA 1
ATOM 2990 C C . ARG A 1 361 ? 7.598 -18.582 -9.694 1.00 84.19 361 ARG A C 1
ATOM 2992 O O . ARG A 1 361 ? 7.848 -19.335 -8.765 1.00 84.19 361 ARG A O 1
ATOM 2999 N N . TRP A 1 362 ? 8.148 -17.370 -9.772 1.00 86.50 362 TRP A N 1
ATOM 3000 C CA . TRP A 1 362 ? 9.144 -16.902 -8.803 1.00 86.50 362 TRP A CA 1
ATOM 3001 C C . TRP A 1 362 ? 8.627 -16.888 -7.363 1.00 86.50 362 TRP A C 1
ATOM 3003 O O . TRP A 1 362 ? 9.377 -17.190 -6.435 1.00 86.50 362 TRP A O 1
ATOM 3013 N N . GLN A 1 363 ? 7.355 -16.553 -7.147 1.00 83.62 363 GLN A N 1
ATOM 3014 C CA . GLN A 1 363 ? 6.757 -16.616 -5.818 1.00 83.62 363 GLN A CA 1
ATOM 3015 C C . GLN A 1 363 ? 6.633 -18.058 -5.313 1.00 83.62 363 GLN A C 1
ATOM 3017 O O . GLN A 1 363 ? 6.968 -18.323 -4.158 1.00 83.62 363 GLN A O 1
ATOM 3022 N N . VAL A 1 364 ? 6.166 -18.985 -6.149 1.00 79.06 364 VAL A N 1
ATOM 3023 C CA . VAL A 1 364 ? 5.999 -20.396 -5.780 1.00 79.06 364 VAL A CA 1
ATOM 3024 C C . VAL A 1 364 ? 7.359 -21.053 -5.534 1.00 79.06 364 VAL A C 1
ATOM 3026 O O . VAL A 1 364 ? 7.548 -21.646 -4.471 1.00 79.06 364 VAL A O 1
ATOM 3029 N N . ASP A 1 365 ? 8.321 -20.851 -6.433 1.00 77.31 365 ASP A N 1
ATOM 3030 C CA . ASP A 1 365 ? 9.615 -21.544 -6.438 1.00 77.31 365 ASP A CA 1
ATOM 3031 C C . ASP A 1 365 ? 10.630 -20.920 -5.472 1.00 77.31 365 ASP A C 1
ATOM 3033 O O . ASP A 1 365 ? 11.411 -21.621 -4.827 1.00 77.31 365 ASP A O 1
ATOM 3037 N N . HIS A 1 366 ? 10.626 -19.588 -5.353 1.00 76.69 366 HIS A N 1
ATOM 3038 C CA . HIS A 1 366 ? 11.676 -18.838 -4.651 1.00 76.69 366 HIS A CA 1
ATOM 3039 C C . HIS A 1 366 ? 11.162 -17.934 -3.524 1.00 76.69 366 HIS A C 1
ATOM 3041 O O . HIS A 1 366 ? 11.966 -17.337 -2.808 1.00 76.69 366 HIS A O 1
ATOM 3047 N N . TYR A 1 367 ? 9.844 -17.843 -3.327 1.00 76.44 367 TYR A N 1
ATOM 3048 C CA . TYR A 1 367 ? 9.225 -17.080 -2.241 1.00 76.44 367 TYR A CA 1
ATOM 3049 C C . TYR A 1 367 ? 9.652 -15.601 -2.185 1.00 76.44 367 TYR A C 1
ATOM 3051 O O . TYR A 1 367 ? 10.020 -15.064 -1.135 1.00 76.44 367 TYR A O 1
ATOM 3059 N N . ILE A 1 368 ? 9.625 -14.939 -3.344 1.00 78.44 368 ILE A N 1
ATOM 3060 C CA . ILE A 1 368 ? 10.194 -13.595 -3.523 1.00 78.44 368 ILE A CA 1
ATOM 3061 C C . ILE A 1 368 ? 9.355 -12.454 -2.928 1.00 78.44 368 ILE A C 1
ATOM 3063 O O . ILE A 1 368 ? 9.889 -11.369 -2.708 1.00 78.44 368 ILE A O 1
ATOM 3067 N N . MET A 1 369 ? 8.079 -12.692 -2.602 1.00 80.44 369 MET A N 1
ATOM 3068 C CA . MET A 1 369 ? 7.176 -11.727 -1.960 1.00 80.44 369 MET A CA 1
ATOM 3069 C C . MET A 1 369 ? 6.709 -12.192 -0.570 1.00 80.44 369 MET A C 1
ATOM 3071 O O . MET A 1 369 ? 5.520 -12.450 -0.355 1.00 80.44 369 MET A O 1
ATOM 3075 N N . PRO A 1 370 ? 7.615 -12.286 0.420 1.00 70.12 370 PRO A N 1
ATOM 3076 C CA . PRO A 1 370 ? 7.270 -12.755 1.763 1.00 70.12 370 PRO A CA 1
ATOM 3077 C C . PRO A 1 370 ? 6.306 -11.815 2.507 1.00 70.12 370 PRO A C 1
ATOM 3079 O O . PRO A 1 370 ? 5.671 -12.202 3.490 1.00 70.12 370 PRO A O 1
ATOM 3082 N N . GLU A 1 371 ? 6.189 -10.561 2.072 1.00 70.88 371 GLU A N 1
ATOM 3083 C CA . GLU A 1 371 ? 5.368 -9.552 2.745 1.00 70.88 371 GLU A CA 1
ATOM 3084 C C . GLU A 1 371 ? 3.876 -9.667 2.408 1.00 70.88 371 GLU A C 1
ATOM 3086 O O . GLU A 1 371 ? 3.055 -9.106 3.135 1.00 70.88 371 GLU A O 1
ATOM 3091 N N . ARG A 1 372 ? 3.502 -10.488 1.412 1.00 73.50 372 ARG A N 1
ATOM 3092 C CA . ARG A 1 372 ? 2.103 -10.883 1.148 1.00 73.50 372 ARG A CA 1
ATOM 3093 C C . ARG A 1 372 ? 1.445 -11.614 2.321 1.00 73.50 372 ARG A C 1
ATOM 3095 O O . ARG A 1 372 ? 0.222 -11.639 2.418 1.00 73.50 372 ARG A O 1
ATOM 3102 N N . PHE A 1 373 ? 2.243 -12.191 3.223 1.00 63.09 373 PHE A N 1
ATOM 3103 C CA . PHE A 1 373 ? 1.771 -13.049 4.323 1.00 63.09 373 PHE A CA 1
ATOM 3104 C C . PHE A 1 373 ? 2.373 -12.688 5.685 1.00 63.09 373 PHE A C 1
ATOM 3106 O O . PHE A 1 373 ? 1.918 -13.169 6.727 1.00 63.09 373 PHE A O 1
ATOM 3113 N N . GLY A 1 374 ? 3.315 -11.741 5.686 1.00 52.91 374 GLY A N 1
ATOM 3114 C CA . GLY A 1 374 ? 3.885 -11.120 6.870 1.00 52.91 374 GLY A CA 1
ATOM 3115 C C . GLY A 1 374 ? 5.114 -11.825 7.427 1.00 52.91 374 GLY A C 1
ATOM 3116 O O . GLY A 1 374 ? 5.259 -13.047 7.425 1.00 52.91 374 GLY A O 1
ATOM 3117 N N . PHE A 1 375 ? 5.984 -11.026 8.040 1.00 41.69 375 PHE A N 1
ATOM 3118 C CA . PHE A 1 375 ? 6.870 -11.531 9.071 1.00 41.69 375 PHE A CA 1
ATOM 3119 C C . PHE A 1 375 ? 5.986 -12.080 10.200 1.00 41.69 375 PHE A C 1
ATOM 3121 O O . PHE A 1 375 ? 5.310 -11.307 10.868 1.00 41.69 375 PHE A O 1
ATOM 3128 N N . ILE A 1 376 ? 6.033 -13.383 10.490 1.00 33.41 376 ILE A N 1
ATOM 3129 C CA . ILE A 1 376 ? 5.668 -13.915 11.823 1.00 33.41 376 ILE A CA 1
ATOM 3130 C C . ILE A 1 376 ? 6.673 -13.363 12.860 1.00 33.41 376 ILE A C 1
ATOM 3132 O O . ILE A 1 376 ? 7.483 -14.085 13.436 1.00 33.41 376 ILE A O 1
ATOM 3136 N N . MET A 1 377 ? 6.788 -12.047 13.005 1.00 33.47 377 MET A N 1
ATOM 3137 C CA . MET A 1 377 ? 7.489 -11.463 14.135 1.00 33.47 377 MET A CA 1
ATOM 3138 C C . MET A 1 377 ? 6.610 -11.721 15.351 1.00 33.47 377 MET A C 1
ATOM 3140 O O . MET A 1 377 ? 5.413 -11.480 15.320 1.00 33.47 377 MET A O 1
ATOM 3144 N N . VAL A 1 378 ? 7.246 -12.245 16.393 1.00 30.28 378 VAL A N 1
ATOM 3145 C CA . VAL A 1 378 ? 6.657 -12.774 17.623 1.00 30.28 378 VAL A CA 1
ATOM 3146 C C . VAL A 1 378 ? 6.129 -14.208 17.477 1.00 30.28 378 VAL A C 1
ATOM 3148 O O . VAL A 1 378 ? 5.037 -14.481 16.989 1.00 30.28 378 VAL A O 1
ATOM 3151 N N . ARG A 1 379 ? 6.912 -15.163 18.001 1.00 34.66 379 ARG A N 1
ATOM 3152 C CA . ARG A 1 379 ? 6.347 -16.400 18.550 1.00 34.66 379 ARG A CA 1
ATOM 3153 C C . ARG A 1 379 ? 5.450 -15.983 19.715 1.00 34.66 379 ARG A C 1
ATOM 3155 O O . ARG A 1 379 ? 5.901 -15.978 20.859 1.00 34.66 379 ARG A O 1
ATOM 3162 N N . TYR A 1 380 ? 4.208 -15.592 19.444 1.00 34.97 380 TYR A N 1
ATOM 3163 C CA . TYR A 1 380 ? 3.218 -15.467 20.500 1.00 34.97 380 TYR A CA 1
ATOM 3164 C C . TYR A 1 380 ? 2.861 -16.887 20.927 1.00 34.97 380 TYR A C 1
ATOM 3166 O O . TYR A 1 380 ? 1.961 -17.529 20.394 1.00 34.97 380 TYR A O 1
ATOM 3174 N N . ARG A 1 381 ? 3.660 -17.442 21.840 1.00 38.25 381 ARG A N 1
ATOM 3175 C CA . ARG A 1 381 ? 3.253 -18.638 22.561 1.00 38.25 381 ARG A CA 1
ATOM 3176 C C . ARG A 1 381 ? 2.259 -18.155 23.598 1.00 38.25 381 ARG A C 1
ATOM 3178 O O . ARG A 1 381 ? 2.674 -17.609 24.620 1.00 38.25 381 ARG A O 1
ATOM 3185 N N . GLU A 1 382 ? 0.973 -18.363 23.335 1.00 40.66 382 GLU A N 1
ATOM 3186 C CA . GLU A 1 382 ? -0.040 -18.225 24.373 1.00 40.66 382 GLU A CA 1
ATOM 3187 C C . GLU A 1 382 ? 0.426 -18.985 25.606 1.00 40.66 382 GLU A C 1
ATOM 3189 O O . GLU A 1 382 ? 0.797 -20.169 25.562 1.00 40.66 382 GLU A O 1
ATOM 3194 N N . ARG A 1 383 ? 0.505 -18.256 26.716 1.00 48.69 383 ARG A N 1
ATOM 3195 C CA . ARG A 1 383 ? 0.962 -18.823 27.970 1.00 48.69 383 ARG A CA 1
ATOM 3196 C C . ARG A 1 383 ? -0.119 -19.783 28.452 1.00 48.69 383 ARG A C 1
ATOM 3198 O O . ARG A 1 383 ? -1.050 -19.376 29.128 1.00 48.69 383 ARG A O 1
ATOM 3205 N N . LYS A 1 384 ? 0.065 -21.072 28.175 1.00 60.88 384 LYS A N 1
ATOM 3206 C CA . LYS A 1 384 ? -0.852 -22.146 28.594 1.00 60.88 384 LYS A CA 1
ATOM 3207 C C . LYS A 1 384 ? -0.974 -22.322 30.118 1.00 60.88 384 LYS A C 1
ATOM 3209 O O . LYS A 1 384 ? -1.730 -23.171 30.565 1.00 60.88 384 LYS A O 1
ATOM 3214 N N . THR A 1 385 ? -0.186 -21.603 30.931 1.00 61.00 385 THR A N 1
ATOM 3215 C CA . THR A 1 385 ? -0.147 -21.802 32.391 1.00 61.00 385 THR A CA 1
ATOM 3216 C C . THR A 1 385 ? -0.146 -20.490 33.175 1.00 61.00 385 THR A C 1
ATOM 3218 O O . THR A 1 385 ? 0.522 -19.521 32.811 1.00 61.00 385 THR A O 1
ATOM 3221 N N . ASN A 1 386 ? -0.817 -20.490 34.327 1.00 64.19 386 ASN A N 1
ATOM 3222 C CA . ASN A 1 386 ? -0.796 -19.379 35.286 1.00 64.19 386 ASN A CA 1
ATOM 3223 C C . ASN A 1 386 ? 0.405 -19.425 36.259 1.00 64.19 386 ASN A C 1
ATOM 3225 O O . ASN A 1 386 ? 0.542 -18.553 37.113 1.00 64.19 386 ASN A O 1
ATOM 3229 N N . ARG A 1 387 ? 1.315 -20.405 36.115 1.00 64.94 387 ARG A N 1
ATOM 3230 C CA . ARG A 1 387 ? 2.481 -20.607 36.999 1.00 64.94 387 ARG A CA 1
ATOM 3231 C C . ARG A 1 387 ? 3.380 -19.377 37.027 1.00 64.94 387 ARG A C 1
ATOM 3233 O O . ARG A 1 387 ? 3.882 -19.004 35.975 1.00 64.94 387 ARG A O 1
ATOM 3240 N N . GLY A 1 388 ? 3.651 -18.797 38.196 1.00 67.19 388 GLY A N 1
ATOM 3241 C CA . GLY A 1 388 ? 4.553 -17.644 38.332 1.00 67.19 388 GLY A CA 1
ATOM 3242 C C . GLY A 1 388 ? 3.932 -16.295 37.955 1.00 67.19 388 GLY A C 1
ATOM 3243 O O . GLY A 1 388 ? 4.655 -15.424 37.480 1.00 67.19 388 GLY A O 1
ATOM 3244 N N . LYS A 1 389 ? 2.606 -16.156 38.092 1.00 74.00 389 LYS A N 1
ATOM 3245 C CA . LYS A 1 389 ? 1.884 -14.872 38.019 1.00 74.00 389 LYS A CA 1
ATOM 3246 C C . LYS A 1 389 ? 1.599 -14.252 39.395 1.00 74.00 389 LYS A C 1
ATOM 3248 O O . LYS A 1 389 ? 1.210 -13.094 39.445 1.00 74.00 389 LYS A O 1
ATOM 3253 N N . THR A 1 390 ? 1.766 -15.006 40.482 1.00 82.06 390 THR A N 1
ATOM 3254 C CA . THR A 1 390 ? 1.546 -14.506 41.844 1.00 82.06 390 THR A CA 1
ATOM 3255 C C . THR A 1 390 ? 2.557 -13.398 42.164 1.00 82.06 390 THR A C 1
ATOM 3257 O O . THR A 1 390 ? 3.757 -13.656 42.018 1.00 82.06 390 THR A O 1
ATOM 3260 N N . PRO A 1 391 ? 2.108 -12.202 42.590 1.00 83.19 391 PRO A N 1
ATOM 3261 C CA . PRO A 1 391 ? 2.993 -11.144 43.071 1.00 83.19 391 PRO A CA 1
ATOM 3262 C C . PRO A 1 391 ? 3.876 -11.627 44.225 1.00 83.19 391 PRO A C 1
ATOM 3264 O O . PRO A 1 391 ? 3.472 -12.490 45.011 1.00 83.19 391 PRO A O 1
ATOM 3267 N N . VAL A 1 392 ? 5.091 -11.085 44.322 1.00 83.50 392 VAL A N 1
ATOM 3268 C CA . VAL A 1 392 ? 6.087 -11.513 45.321 1.00 83.50 392 VAL A CA 1
ATOM 3269 C C . VAL A 1 392 ? 5.588 -11.229 46.732 1.00 83.50 392 VAL A C 1
ATOM 3271 O O . VAL A 1 392 ? 5.811 -12.026 47.637 1.00 83.50 392 VAL A O 1
ATOM 3274 N N . GLU A 1 393 ? 4.867 -10.129 46.895 1.00 84.44 393 GLU A N 1
ATOM 3275 C CA . GLU A 1 393 ? 4.270 -9.655 48.136 1.00 84.44 393 GLU A CA 1
ATOM 3276 C C . GLU A 1 393 ? 3.222 -10.658 48.623 1.00 84.44 393 GLU A C 1
ATOM 3278 O O . GLU A 1 393 ? 3.307 -11.141 49.747 1.00 84.44 393 GLU A O 1
ATOM 3283 N N . VAL A 1 394 ? 2.317 -11.075 47.733 1.00 87.25 394 VAL A N 1
ATOM 3284 C CA . VAL A 1 394 ? 1.277 -12.074 48.027 1.00 87.25 394 VAL A CA 1
ATOM 3285 C C . VAL A 1 394 ? 1.901 -13.430 48.369 1.00 87.25 394 VAL A C 1
ATOM 3287 O O . VAL A 1 394 ? 1.481 -14.086 49.320 1.00 87.25 394 VAL A O 1
ATOM 3290 N N . MET A 1 395 ? 2.940 -13.845 47.635 1.00 88.62 395 MET A N 1
ATOM 3291 C CA . MET A 1 395 ? 3.676 -15.079 47.932 1.00 88.62 395 MET A CA 1
ATOM 3292 C C . MET A 1 395 ? 4.391 -15.001 49.289 1.00 88.62 395 MET A C 1
ATOM 3294 O O . MET A 1 395 ? 4.415 -15.988 50.018 1.00 88.62 395 MET A O 1
ATOM 3298 N N . ARG A 1 396 ? 4.959 -13.841 49.640 1.00 89.12 396 ARG A N 1
ATOM 3299 C CA . ARG A 1 396 ? 5.644 -13.615 50.919 1.00 89.12 396 ARG A CA 1
ATOM 3300 C C . ARG A 1 396 ? 4.671 -13.681 52.086 1.00 89.12 396 ARG A C 1
ATOM 3302 O O . ARG A 1 396 ? 4.927 -14.429 53.021 1.00 89.12 396 ARG A O 1
ATOM 3309 N N . THR A 1 397 ? 3.539 -12.987 51.992 1.00 89.75 397 THR A N 1
ATOM 3310 C CA . THR A 1 397 ? 2.480 -13.050 53.004 1.00 89.75 397 THR A CA 1
ATOM 3311 C C . THR A 1 397 ? 1.980 -14.482 53.182 1.00 89.75 397 THR A C 1
ATOM 3313 O O . THR A 1 397 ? 1.903 -14.960 54.305 1.00 89.75 397 THR A O 1
ATOM 3316 N N . ALA A 1 398 ? 1.730 -15.213 52.091 1.00 90.75 398 ALA A N 1
ATOM 3317 C CA . ALA A 1 398 ? 1.286 -16.605 52.163 1.00 90.75 398 ALA A CA 1
ATOM 3318 C C . ALA A 1 398 ? 2.319 -17.538 52.824 1.00 90.75 398 ALA A C 1
ATOM 3320 O O . ALA A 1 398 ? 1.953 -18.445 53.569 1.00 90.75 398 ALA A O 1
ATOM 3321 N N . VAL A 1 399 ? 3.612 -17.333 52.562 1.00 90.94 399 VAL A N 1
ATOM 3322 C CA . VAL A 1 399 ? 4.689 -18.100 53.207 1.00 90.94 399 VAL A CA 1
ATOM 3323 C C . VAL A 1 399 ? 4.794 -17.758 54.695 1.00 90.94 399 VAL A C 1
ATOM 3325 O O . VAL A 1 399 ? 4.936 -18.671 55.505 1.00 90.94 399 VAL A O 1
ATOM 3328 N N . ASP A 1 400 ? 4.665 -16.484 55.066 1.00 90.44 400 ASP A N 1
ATOM 3329 C CA . ASP A 1 400 ? 4.694 -16.028 56.460 1.00 90.44 400 ASP A CA 1
ATOM 3330 C C . ASP A 1 400 ? 3.484 -16.529 57.266 1.00 90.44 400 ASP A C 1
ATOM 3332 O O . ASP A 1 400 ? 3.644 -16.952 58.408 1.00 90.44 400 ASP A O 1
ATOM 3336 N N . GLU A 1 401 ? 2.287 -16.567 56.677 1.00 91.94 401 GLU A N 1
ATOM 3337 C CA . GLU A 1 401 ? 1.096 -17.174 57.294 1.00 91.94 401 GLU A CA 1
ATOM 3338 C C . GLU A 1 401 ? 1.321 -18.657 57.640 1.00 91.94 401 GLU A C 1
ATOM 3340 O O . GLU A 1 401 ? 0.870 -19.140 58.679 1.00 91.94 401 GLU A O 1
ATOM 3345 N N . VAL A 1 402 ? 2.057 -19.387 56.797 1.00 92.69 402 VAL A N 1
ATOM 3346 C CA . VAL A 1 402 ? 2.383 -20.797 57.050 1.00 92.69 402 VAL A CA 1
ATOM 3347 C C . VAL A 1 402 ? 3.522 -20.938 58.063 1.00 92.69 402 VAL A C 1
ATOM 3349 O O . VAL A 1 402 ? 3.400 -21.722 58.996 1.00 92.69 402 VAL A O 1
ATOM 3352 N N . LEU A 1 403 ? 4.629 -20.207 57.895 1.00 90.62 403 LEU A N 1
ATOM 3353 C CA . LEU A 1 403 ? 5.843 -20.391 58.703 1.00 90.62 403 LEU A CA 1
ATOM 3354 C C . LEU A 1 403 ? 5.791 -19.689 60.064 1.00 90.62 403 LEU A C 1
ATOM 3356 O O . LEU A 1 403 ? 6.313 -20.226 61.034 1.00 90.62 403 LEU A O 1
ATOM 3360 N N . LYS A 1 404 ? 5.190 -18.496 60.144 1.00 89.50 404 LYS A N 1
ATOM 3361 C CA . LYS A 1 404 ? 5.160 -17.674 61.367 1.00 89.50 404 LYS A CA 1
ATOM 3362 C C . LYS A 1 404 ? 3.863 -17.840 62.152 1.00 89.50 404 LYS A C 1
ATOM 3364 O O . LYS A 1 404 ? 3.891 -17.802 63.374 1.00 89.50 404 LYS A O 1
ATOM 3369 N N . LYS A 1 405 ? 2.731 -18.025 61.462 1.00 88.50 405 LYS A N 1
ATOM 3370 C CA . LYS A 1 405 ? 1.404 -18.192 62.092 1.00 88.50 405 LYS A CA 1
ATOM 3371 C C . LYS A 1 405 ? 0.918 -19.645 62.133 1.00 88.50 405 LYS A C 1
ATOM 3373 O O . LYS A 1 405 ? -0.217 -19.897 62.521 1.00 88.50 405 LYS A O 1
ATOM 3378 N N . ASN A 1 406 ? 1.769 -20.590 61.725 1.00 88.94 406 ASN A N 1
ATOM 3379 C CA . ASN A 1 406 ? 1.538 -22.036 61.774 1.00 88.94 406 ASN A CA 1
ATOM 3380 C C . ASN A 1 406 ? 0.225 -22.500 61.104 1.00 88.94 406 ASN A C 1
ATOM 3382 O O . ASN A 1 406 ? -0.400 -23.477 61.522 1.00 88.94 406 ASN A O 1
ATOM 3386 N N . ARG A 1 407 ? -0.229 -21.791 60.060 1.00 92.69 407 ARG A N 1
ATOM 3387 C CA . ARG A 1 407 ? -1.459 -22.143 59.337 1.00 92.69 407 ARG A CA 1
ATOM 3388 C C . ARG A 1 407 ? -1.217 -23.287 58.355 1.00 92.69 407 ARG A C 1
ATOM 3390 O O . ARG A 1 407 ? -0.181 -23.374 57.695 1.00 92.69 407 ARG A O 1
ATOM 3397 N N . ALA A 1 408 ? -2.225 -24.141 58.180 1.00 92.81 408 ALA A N 1
ATOM 3398 C CA . ALA A 1 408 ? -2.160 -25.241 57.225 1.00 92.81 408 ALA A CA 1
ATOM 3399 C C . ALA A 1 408 ? -1.999 -24.731 55.778 1.00 92.81 408 ALA A C 1
ATOM 3401 O O . ALA A 1 408 ? -2.813 -23.943 55.291 1.00 92.81 408 ALA A O 1
ATOM 3402 N N . ILE A 1 409 ? -1.007 -25.264 55.051 1.00 92.69 409 ILE A N 1
ATOM 3403 C CA . ILE A 1 409 ? -0.688 -24.892 53.654 1.00 92.69 409 ILE A CA 1
ATOM 3404 C C . ILE A 1 409 ? -1.929 -24.930 52.749 1.00 92.69 409 ILE A C 1
ATOM 3406 O O . ILE A 1 409 ? -2.075 -24.091 51.866 1.00 92.69 409 ILE A O 1
ATOM 3410 N N . ASN A 1 410 ? -2.833 -25.888 52.964 1.00 90.94 410 ASN A N 1
ATOM 3411 C CA . ASN A 1 410 ? -4.041 -26.043 52.149 1.00 90.94 410 ASN A CA 1
ATOM 3412 C C . ASN A 1 410 ? -5.029 -24.891 52.333 1.00 90.94 410 ASN A C 1
ATOM 3414 O O . ASN A 1 410 ? -5.621 -24.442 51.354 1.00 90.94 410 ASN A O 1
ATOM 3418 N N . ALA A 1 411 ? -5.200 -24.419 53.570 1.00 91.75 411 ALA A N 1
ATOM 3419 C CA . ALA A 1 411 ? -6.095 -23.311 53.874 1.00 91.75 411 ALA A CA 1
ATOM 3420 C C . ALA A 1 411 ? -5.566 -22.019 53.238 1.00 91.75 411 ALA A C 1
ATOM 3422 O O . ALA A 1 411 ? -6.284 -21.365 52.484 1.00 91.75 411 ALA A O 1
ATOM 3423 N N . VAL A 1 412 ? -4.273 -21.742 53.431 1.00 92.81 412 VAL A N 1
ATOM 3424 C CA . VAL A 1 412 ? -3.608 -20.552 52.882 1.00 92.81 412 VAL A CA 1
ATOM 3425 C C . VAL A 1 412 ? -3.581 -20.574 51.349 1.00 92.81 412 VAL A C 1
ATOM 3427 O O . VAL A 1 412 ? -3.849 -19.556 50.716 1.00 92.81 412 VAL A O 1
ATOM 3430 N N . ALA A 1 413 ? -3.321 -21.728 50.723 1.00 90.62 413 ALA A N 1
ATOM 3431 C CA . ALA A 1 413 ? -3.352 -21.882 49.265 1.00 90.62 413 ALA A CA 1
ATOM 3432 C C . ALA A 1 413 ? -4.733 -21.554 48.669 1.00 90.62 413 ALA A C 1
ATOM 3434 O O . ALA A 1 413 ? -4.821 -20.872 47.649 1.00 90.62 413 ALA A O 1
ATOM 3435 N N . ARG A 1 414 ? -5.811 -22.005 49.326 1.00 89.56 414 ARG A N 1
ATOM 3436 C CA . ARG A 1 414 ? -7.192 -21.751 48.892 1.00 89.56 414 ARG A CA 1
ATOM 3437 C C . ARG A 1 414 ? -7.581 -20.278 49.039 1.00 89.56 414 ARG A C 1
ATOM 3439 O O . ARG A 1 414 ? -8.165 -19.731 48.115 1.00 89.56 414 ARG A O 1
ATOM 3446 N N . GLU A 1 415 ? -7.231 -19.644 50.157 1.00 89.56 415 GLU A N 1
ATOM 3447 C CA . GLU A 1 415 ? -7.533 -18.226 50.423 1.00 89.56 415 GLU A CA 1
ATOM 3448 C C . GLU A 1 415 ? -6.777 -17.276 49.486 1.00 89.56 415 GLU A C 1
ATOM 3450 O O . GLU A 1 415 ? -7.333 -16.299 48.996 1.00 89.56 415 GLU A O 1
ATOM 3455 N N . THR A 1 416 ? -5.510 -17.575 49.205 1.00 86.31 416 THR A N 1
ATOM 3456 C CA . THR A 1 416 ? -4.640 -16.712 48.386 1.00 86.31 416 THR A CA 1
ATOM 3457 C C . THR A 1 416 ? -4.725 -17.002 46.885 1.00 86.31 416 THR A C 1
ATOM 3459 O O . THR A 1 416 ? -4.132 -16.282 46.080 1.00 86.31 416 THR A O 1
ATOM 3462 N N . GLY A 1 417 ? -5.419 -18.075 46.487 1.00 85.38 417 GLY A N 1
ATOM 3463 C CA . GLY A 1 417 ? -5.479 -18.537 45.098 1.00 85.38 417 GLY A CA 1
ATOM 3464 C C . GLY A 1 417 ? -4.139 -19.059 44.556 1.00 85.38 417 GLY A C 1
ATOM 3465 O O . GLY A 1 417 ? -3.946 -19.136 43.339 1.00 85.38 417 GLY A O 1
ATOM 3466 N N . ILE A 1 418 ? -3.188 -19.399 45.433 1.00 88.56 418 ILE A N 1
ATOM 3467 C CA . ILE A 1 418 ? -1.881 -19.948 45.055 1.00 88.56 418 ILE A CA 1
ATOM 3468 C C . ILE A 1 418 ? -1.994 -21.467 44.931 1.00 88.56 418 ILE A C 1
ATOM 3470 O O . ILE A 1 418 ? -2.486 -22.146 45.826 1.00 88.56 418 ILE A O 1
ATOM 3474 N N . ASP A 1 419 ? -1.463 -22.030 43.845 1.00 88.44 419 ASP A N 1
ATOM 3475 C CA . ASP A 1 419 ? -1.354 -23.482 43.693 1.00 88.44 419 ASP A CA 1
ATOM 3476 C C . ASP A 1 419 ? -0.626 -24.123 44.894 1.00 88.44 419 ASP A C 1
ATOM 3478 O O . ASP A 1 419 ? 0.488 -23.727 45.253 1.00 88.44 419 ASP A O 1
ATOM 3482 N N . ARG A 1 420 ? -1.240 -25.154 45.488 1.00 90.69 420 ARG A N 1
ATOM 3483 C CA . ARG A 1 420 ? -0.757 -25.822 46.710 1.00 90.69 420 ARG A CA 1
ATOM 3484 C C . ARG A 1 420 ? 0.698 -26.272 46.592 1.00 90.69 420 ARG A C 1
ATOM 3486 O O . ARG A 1 420 ? 1.475 -26.104 47.533 1.00 90.69 420 ARG A O 1
ATOM 3493 N N . MET A 1 421 ? 1.078 -26.845 45.449 1.00 89.31 421 MET A N 1
ATOM 3494 C CA . MET A 1 421 ? 2.439 -27.343 45.233 1.00 89.31 421 MET A CA 1
ATOM 3495 C C . MET A 1 421 ? 3.445 -26.199 45.117 1.00 89.31 421 MET A C 1
ATOM 3497 O O . MET A 1 421 ? 4.571 -26.305 45.607 1.00 89.31 421 MET A O 1
ATOM 3501 N N . THR A 1 422 ? 3.029 -25.082 44.526 1.00 87.62 422 THR A N 1
ATOM 3502 C CA . THR A 1 422 ? 3.817 -23.852 44.447 1.00 87.62 422 THR A CA 1
ATOM 3503 C C . THR A 1 422 ? 4.048 -23.248 45.831 1.00 87.62 422 THR A C 1
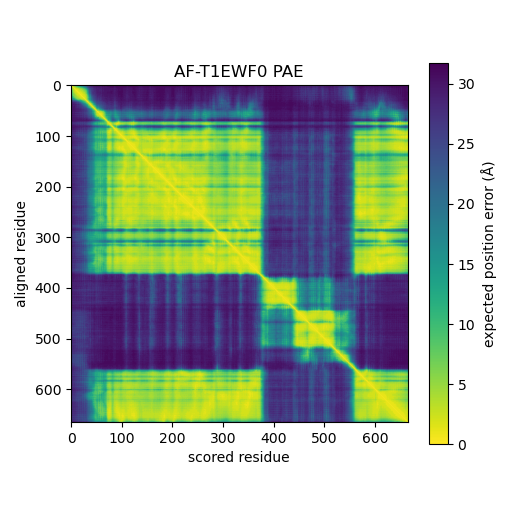ATOM 3505 O O . THR A 1 422 ? 5.200 -22.959 46.163 1.00 87.62 422 THR A O 1
ATOM 3508 N N . LEU A 1 423 ? 3.001 -23.122 46.656 1.00 90.06 423 LEU A N 1
ATOM 3509 C CA . LEU A 1 423 ? 3.125 -22.615 48.027 1.00 90.06 423 LEU A CA 1
ATOM 3510 C C . LEU A 1 423 ? 4.011 -23.534 48.878 1.00 90.06 423 LEU A C 1
ATOM 3512 O O . LEU A 1 423 ? 4.986 -23.072 49.465 1.00 90.06 423 LEU A O 1
ATOM 3516 N N . LYS A 1 424 ? 3.763 -24.853 48.853 1.00 92.44 424 LYS A N 1
ATOM 3517 C CA . LYS A 1 424 ? 4.584 -25.853 49.562 1.00 92.44 424 LYS A CA 1
ATOM 3518 C C . LYS A 1 424 ? 6.066 -25.755 49.185 1.00 92.44 424 LYS A C 1
ATOM 3520 O O . LYS A 1 424 ? 6.933 -25.843 50.053 1.00 92.44 424 LYS A O 1
ATOM 3525 N N . ARG A 1 425 ? 6.371 -25.554 47.897 1.00 87.69 425 ARG A N 1
ATOM 3526 C CA . ARG A 1 425 ? 7.749 -25.388 47.413 1.00 87.69 425 ARG A CA 1
ATOM 3527 C C . ARG A 1 425 ? 8.418 -24.153 48.011 1.00 87.69 425 ARG A C 1
ATOM 3529 O O . ARG A 1 425 ? 9.573 -24.252 48.411 1.00 87.69 425 ARG A O 1
ATOM 3536 N N . TYR A 1 426 ? 7.735 -23.009 48.037 1.00 88.12 426 TYR A N 1
ATOM 3537 C CA . TYR A 1 426 ? 8.311 -21.770 48.564 1.00 88.12 426 TYR A CA 1
ATOM 3538 C C . TYR A 1 426 ? 8.420 -21.767 50.086 1.00 88.12 426 TYR A C 1
ATOM 3540 O O . TYR A 1 426 ? 9.458 -21.354 50.581 1.00 88.12 426 TYR A O 1
ATOM 3548 N N . VAL A 1 427 ? 7.449 -22.335 50.805 1.00 90.19 427 VAL A N 1
ATOM 3549 C CA . VAL A 1 427 ? 7.543 -22.570 52.257 1.00 90.19 427 VAL A CA 1
ATOM 3550 C C . VAL A 1 427 ? 8.798 -23.379 52.586 1.00 90.19 427 VAL A C 1
ATOM 3552 O O . VAL A 1 427 ? 9.614 -22.941 53.389 1.00 90.19 427 VAL A O 1
ATOM 3555 N N . ARG A 1 428 ? 9.025 -24.502 51.885 1.00 88.62 428 ARG A N 1
ATOM 3556 C CA . ARG A 1 428 ? 10.239 -25.320 52.065 1.00 88.62 428 ARG A CA 1
ATOM 3557 C C . ARG A 1 428 ? 11.521 -24.564 51.709 1.00 88.62 428 ARG A C 1
ATOM 3559 O O . ARG A 1 428 ? 12.573 -24.799 52.287 1.00 88.62 428 ARG A O 1
ATOM 3566 N N . LYS A 1 429 ? 11.468 -23.697 50.699 1.00 84.94 429 LYS A N 1
ATOM 3567 C CA . LYS A 1 429 ? 12.637 -22.931 50.249 1.00 84.94 429 LYS A CA 1
ATOM 3568 C C . LYS A 1 429 ? 13.009 -21.848 51.268 1.00 84.94 429 LYS A C 1
ATOM 3570 O O . LYS A 1 429 ? 14.185 -21.695 51.567 1.00 84.94 429 LYS A O 1
ATOM 3575 N N . SER A 1 430 ? 12.013 -21.159 51.819 1.00 86.25 430 SER A N 1
ATOM 3576 C CA . SER A 1 430 ? 12.179 -20.118 52.835 1.00 86.25 430 SER A CA 1
ATOM 3577 C C . SER A 1 430 ? 12.509 -20.673 54.218 1.00 86.25 430 SER A C 1
ATOM 3579 O O . SER A 1 430 ? 13.227 -20.011 54.957 1.00 86.25 430 SER A O 1
ATOM 3581 N N . SER A 1 431 ? 12.067 -21.892 54.551 1.00 83.50 431 SER A N 1
ATOM 3582 C CA . SER A 1 431 ? 12.490 -22.569 55.784 1.00 83.50 431 SER A CA 1
ATOM 3583 C C . SER A 1 431 ? 13.971 -22.959 55.757 1.00 83.50 431 SER A C 1
ATOM 3585 O O . SER A 1 431 ? 14.610 -22.999 56.798 1.00 83.50 431 SER A O 1
ATOM 3587 N N . LEU A 1 432 ? 14.518 -23.255 54.572 1.00 84.00 432 LEU A N 1
ATOM 3588 C CA . LEU A 1 432 ? 15.933 -23.599 54.394 1.00 84.00 432 LEU A CA 1
ATOM 3589 C C . LEU A 1 432 ? 16.831 -22.364 54.259 1.00 84.00 432 LEU A C 1
ATOM 3591 O O . LEU A 1 432 ? 17.996 -22.409 54.635 1.00 84.00 432 LEU A O 1
ATOM 3595 N N . SER A 1 433 ? 16.321 -21.274 53.683 1.00 79.50 433 SER A N 1
ATOM 3596 C CA . SER A 1 433 ? 17.077 -20.032 53.529 1.00 79.50 433 SER A CA 1
ATOM 3597 C C . SER A 1 433 ? 16.122 -18.827 53.436 1.00 79.50 433 SER A C 1
ATOM 3599 O O . SER A 1 433 ? 15.484 -18.616 52.396 1.00 79.50 433 SER A O 1
ATOM 3601 N N . PRO A 1 434 ? 16.010 -18.021 54.511 1.00 73.12 434 PRO A N 1
ATOM 3602 C CA . PRO A 1 434 ? 15.062 -16.903 54.591 1.00 73.12 434 PRO A CA 1
ATOM 3603 C C . PRO A 1 434 ? 15.304 -15.779 53.571 1.00 73.12 434 PRO A C 1
ATOM 3605 O O . PRO A 1 434 ? 14.376 -15.048 53.230 1.00 73.12 434 PRO A O 1
ATOM 3608 N N . SER A 1 435 ? 16.530 -15.644 53.054 1.00 64.06 435 SER A N 1
ATOM 3609 C CA . SER A 1 435 ? 16.937 -14.590 52.110 1.00 64.06 435 SER A CA 1
ATOM 3610 C C . SER A 1 435 ? 16.638 -14.913 50.640 1.00 64.06 435 SER A C 1
ATOM 3612 O O . SER A 1 435 ? 16.902 -14.107 49.746 1.00 64.06 435 SER A O 1
ATOM 3614 N N . VAL A 1 436 ? 16.080 -16.088 50.348 1.00 68.81 436 VAL A N 1
ATOM 3615 C CA . VAL A 1 436 ? 15.845 -16.527 48.974 1.00 68.81 436 VAL A CA 1
ATOM 3616 C C . VAL A 1 436 ? 14.682 -15.776 48.326 1.00 68.81 436 VAL A C 1
ATOM 3618 O O . VAL A 1 436 ? 13.558 -15.770 48.822 1.00 68.81 436 VAL A O 1
ATOM 3621 N N . GLY A 1 437 ? 14.915 -15.256 47.117 1.00 69.94 437 GLY A N 1
ATOM 3622 C CA . GLY A 1 437 ? 13.869 -14.649 46.296 1.00 69.94 437 GLY A CA 1
ATOM 3623 C C . GLY A 1 437 ? 12.682 -15.591 46.037 1.00 69.94 437 GLY A C 1
ATOM 3624 O O . GLY A 1 437 ? 12.837 -16.689 45.483 1.00 69.94 437 GLY A O 1
ATOM 3625 N N . LEU A 1 438 ? 11.479 -15.123 46.382 1.00 76.06 438 LEU A N 1
ATOM 3626 C CA . LEU A 1 438 ? 10.181 -15.778 46.150 1.00 76.06 438 LEU A CA 1
ATOM 3627 C C . LEU A 1 438 ? 9.694 -15.606 44.701 1.00 76.06 438 LEU A C 1
ATOM 3629 O O . LEU A 1 438 ? 8.521 -15.366 44.423 1.00 76.06 438 LEU A O 1
ATOM 3633 N N . ILE A 1 439 ? 10.626 -15.720 43.760 1.00 70.06 439 ILE A N 1
ATOM 3634 C CA . ILE A 1 439 ? 10.404 -15.546 42.328 1.00 70.06 439 ILE A CA 1
ATOM 3635 C C . ILE A 1 439 ? 10.727 -16.878 41.646 1.00 70.06 439 ILE A C 1
ATOM 3637 O O . ILE A 1 439 ? 11.667 -17.573 42.058 1.00 70.06 439 ILE A O 1
ATOM 3641 N N . PRO A 1 440 ? 9.973 -17.280 40.607 1.00 63.12 440 PRO A N 1
ATOM 3642 C CA . PRO A 1 440 ? 10.315 -18.482 39.869 1.00 63.12 440 PRO A CA 1
ATOM 3643 C C . PRO A 1 440 ? 11.706 -18.334 39.240 1.00 63.12 440 PRO A C 1
ATOM 3645 O O . PRO A 1 440 ? 11.958 -17.402 38.477 1.00 63.12 440 PRO A O 1
ATOM 3648 N N . ASN A 1 441 ? 12.604 -19.270 39.544 1.00 63.56 441 ASN A N 1
ATOM 3649 C CA . ASN A 1 441 ? 13.906 -19.326 38.894 1.00 63.56 441 ASN A CA 1
ATOM 3650 C C . ASN A 1 441 ? 13.750 -20.006 37.526 1.00 63.56 441 ASN A C 1
ATOM 3652 O O . ASN A 1 441 ? 13.670 -21.230 37.438 1.00 63.56 441 ASN A O 1
ATOM 3656 N N . TRP A 1 442 ? 13.658 -19.201 36.468 1.00 61.50 442 TRP A N 1
ATOM 3657 C CA . TRP A 1 442 ? 13.524 -19.686 35.091 1.00 61.50 442 TRP A CA 1
ATOM 3658 C C . TRP A 1 442 ? 14.869 -20.033 34.432 1.00 61.50 442 TRP A C 1
ATOM 3660 O O . TRP A 1 442 ? 14.877 -20.612 33.348 1.00 61.50 442 TRP A O 1
ATOM 3670 N N . ASN A 1 443 ? 15.998 -19.725 35.078 1.00 57.12 443 ASN A N 1
ATOM 3671 C CA . ASN A 1 443 ? 17.343 -19.889 34.516 1.00 57.12 443 ASN A CA 1
ATOM 3672 C C . ASN A 1 443 ? 17.925 -21.303 34.714 1.00 57.12 443 ASN A C 1
ATOM 3674 O O . ASN A 1 443 ? 19.127 -21.501 34.608 1.00 57.12 443 ASN A O 1
ATOM 3678 N N . THR A 1 444 ? 17.096 -22.317 34.966 1.00 52.88 444 THR A N 1
ATOM 3679 C CA . THR A 1 444 ? 17.549 -23.684 35.291 1.00 52.88 444 THR A CA 1
ATOM 3680 C C . THR A 1 444 ? 18.012 -24.513 34.085 1.00 52.88 444 THR A C 1
ATOM 3682 O O . THR A 1 444 ? 18.391 -25.667 34.254 1.00 52.88 444 THR A O 1
ATOM 3685 N N . ARG A 1 445 ? 17.963 -23.961 32.863 1.00 61.72 445 ARG A N 1
ATOM 3686 C CA . ARG A 1 445 ? 18.370 -24.630 31.608 1.00 61.72 445 ARG A CA 1
ATOM 3687 C C . ARG A 1 445 ? 19.199 -23.725 30.692 1.00 61.72 445 ARG A C 1
ATOM 3689 O O . ARG A 1 445 ? 19.060 -23.778 29.469 1.00 61.72 445 ARG A O 1
ATOM 3696 N N . GLN A 1 446 ? 19.989 -22.823 31.268 1.00 75.69 446 GLN A N 1
ATOM 3697 C CA . GLN A 1 446 ? 20.954 -22.065 30.475 1.00 75.69 446 GLN A CA 1
ATOM 3698 C C . GLN A 1 446 ? 22.031 -23.020 29.954 1.00 75.69 446 GLN A C 1
ATOM 3700 O O . GLN A 1 446 ? 22.469 -23.905 30.680 1.00 75.69 446 GLN A O 1
ATOM 3705 N N . VAL A 1 447 ? 22.403 -22.866 28.680 1.00 83.62 447 VAL A N 1
ATOM 3706 C CA . VAL A 1 447 ? 23.434 -23.709 28.051 1.00 83.62 447 VAL A CA 1
ATOM 3707 C C . VAL A 1 447 ? 24.813 -23.359 28.607 1.00 83.62 447 VAL A C 1
ATOM 3709 O O . VAL A 1 447 ? 25.608 -24.250 28.860 1.00 83.62 447 VAL A O 1
ATOM 3712 N N . PHE A 1 448 ? 25.062 -22.071 28.845 1.00 81.81 448 PHE A N 1
ATOM 3713 C CA . PHE A 1 448 ? 26.287 -21.581 29.462 1.00 81.81 448 PHE A CA 1
ATOM 3714 C C . PHE A 1 448 ? 26.024 -21.104 30.879 1.00 81.81 448 PHE A C 1
ATOM 3716 O O . PHE A 1 448 ? 24.977 -20.511 31.158 1.00 81.81 448 PHE A O 1
ATOM 3723 N N . ASN A 1 449 ? 26.993 -21.343 31.756 1.00 79.69 449 ASN A N 1
ATOM 3724 C CA . ASN A 1 449 ? 27.020 -20.715 33.067 1.00 79.69 449 ASN A CA 1
ATOM 3725 C C . ASN A 1 449 ? 27.470 -19.242 32.952 1.00 79.69 449 ASN A C 1
ATOM 3727 O O . ASN A 1 449 ? 27.832 -18.757 31.875 1.00 79.69 449 ASN A O 1
ATOM 3731 N N . LEU A 1 450 ? 27.425 -18.514 34.069 1.00 77.44 450 LEU A N 1
ATOM 3732 C CA . LEU A 1 450 ? 27.748 -17.088 34.083 1.00 77.44 450 LEU A CA 1
ATOM 3733 C C . LEU A 1 450 ? 29.185 -16.814 33.613 1.00 77.44 450 LEU A C 1
ATOM 3735 O O . LEU A 1 450 ? 29.389 -15.907 32.811 1.00 77.44 450 LEU A O 1
ATOM 3739 N N . GLU A 1 451 ? 30.149 -17.612 34.070 1.00 73.94 451 GLU A N 1
ATOM 3740 C CA . GLU A 1 451 ? 31.571 -17.471 33.745 1.00 73.94 451 GLU A CA 1
ATOM 3741 C C . GLU A 1 451 ? 31.840 -17.691 32.249 1.00 73.94 451 GLU A C 1
ATOM 3743 O O . GLU A 1 451 ? 32.489 -16.877 31.599 1.00 73.94 451 GLU A O 1
ATOM 3748 N N . GLN A 1 452 ? 31.241 -18.722 31.653 1.00 78.00 452 GLN A N 1
ATOM 3749 C CA . GLN A 1 452 ? 31.324 -19.008 30.220 1.00 78.00 452 GLN A CA 1
ATOM 3750 C C . GLN A 1 452 ? 30.686 -17.899 29.376 1.00 78.00 452 GLN A C 1
ATOM 3752 O O . GLN A 1 452 ? 31.251 -17.488 28.362 1.00 78.00 452 GLN A O 1
ATOM 3757 N N . GLU A 1 453 ? 29.530 -17.368 29.797 1.00 83.06 453 GLU A N 1
ATOM 3758 C CA . GLU A 1 453 ? 28.938 -16.198 29.138 1.00 83.06 453 GLU A CA 1
ATOM 3759 C C . GLU A 1 453 ? 29.829 -14.955 29.279 1.00 83.06 453 GLU A C 1
ATOM 3761 O O . GLU A 1 453 ? 29.858 -14.126 28.371 1.00 83.06 453 GLU A O 1
ATOM 3766 N N . GLU A 1 454 ? 30.568 -14.817 30.383 1.00 77.44 454 GLU A N 1
ATOM 3767 C CA . GLU A 1 454 ? 31.509 -13.712 30.594 1.00 77.44 454 GLU A CA 1
ATOM 3768 C C . GLU A 1 454 ? 32.730 -13.829 29.684 1.00 77.44 454 GLU A C 1
ATOM 3770 O O . GLU A 1 454 ? 33.118 -12.852 29.044 1.00 77.44 454 GLU A O 1
ATOM 3775 N N . MET A 1 455 ? 33.303 -15.028 29.573 1.00 70.62 455 MET A N 1
ATOM 3776 C CA . MET A 1 455 ? 34.399 -15.316 28.649 1.00 70.62 455 MET A CA 1
ATOM 3777 C C . MET A 1 455 ? 33.990 -15.018 27.207 1.00 70.62 455 MET A C 1
ATOM 3779 O O . MET A 1 455 ? 34.715 -14.336 26.479 1.00 70.62 455 MET A O 1
ATOM 3783 N N . LEU A 1 456 ? 32.793 -15.461 26.813 1.00 78.00 456 LEU A N 1
ATOM 3784 C CA . LEU A 1 456 ? 32.245 -15.190 25.491 1.00 78.00 456 LEU A CA 1
ATOM 3785 C C . LEU A 1 456 ? 32.039 -13.684 25.264 1.00 78.00 456 LEU A C 1
ATOM 3787 O O . LEU A 1 456 ? 32.423 -13.166 24.218 1.00 78.00 456 LEU A O 1
ATOM 3791 N N . ALA A 1 457 ? 31.487 -12.955 26.236 1.00 79.56 457 ALA A N 1
ATOM 3792 C CA . ALA A 1 457 ? 31.303 -11.507 26.129 1.00 79.56 457 ALA A CA 1
ATOM 3793 C C . ALA A 1 457 ? 32.641 -10.752 26.019 1.00 79.56 457 ALA A C 1
ATOM 3795 O O . ALA A 1 457 ? 32.783 -9.885 25.153 1.00 79.56 457 ALA A O 1
ATOM 3796 N N . LYS A 1 458 ? 33.647 -11.121 26.826 1.00 75.81 458 LYS A N 1
ATOM 3797 C CA . LYS A 1 458 ? 35.008 -10.559 26.757 1.00 75.81 458 LYS A CA 1
ATOM 3798 C C . LYS A 1 458 ? 35.631 -10.777 25.379 1.00 75.81 458 LYS A C 1
ATOM 3800 O O . LYS A 1 458 ? 36.156 -9.826 24.799 1.00 75.81 458 LYS A O 1
ATOM 3805 N N . TYR A 1 459 ? 35.499 -11.982 24.825 1.00 71.81 459 TYR A N 1
ATOM 3806 C CA . TYR A 1 459 ? 35.969 -12.300 23.477 1.00 71.81 459 TYR A CA 1
ATOM 3807 C C . TYR A 1 459 ? 35.302 -11.421 22.408 1.00 71.81 459 TYR A C 1
ATOM 3809 O O . TYR A 1 459 ? 35.990 -10.808 21.591 1.00 71.81 459 TYR A O 1
ATOM 3817 N N . LEU A 1 460 ? 33.971 -11.288 22.440 1.00 75.38 460 LEU A N 1
ATOM 3818 C CA . LEU A 1 460 ? 33.227 -10.460 21.482 1.00 75.38 460 LEU A CA 1
ATOM 3819 C C . LEU A 1 460 ? 33.625 -8.977 21.561 1.00 75.38 460 LEU A C 1
ATOM 3821 O O . LEU A 1 460 ? 33.785 -8.320 20.530 1.00 75.38 460 LEU A O 1
ATOM 3825 N N . LEU A 1 461 ? 33.825 -8.452 22.773 1.00 76.62 461 LEU A N 1
ATOM 3826 C CA . LEU A 1 461 ? 34.292 -7.081 22.989 1.00 76.62 461 LEU A CA 1
ATOM 3827 C C . LEU A 1 461 ? 35.721 -6.878 22.478 1.00 76.62 461 LEU A C 1
ATOM 3829 O O . LEU A 1 461 ? 36.012 -5.856 21.858 1.00 76.62 461 LEU A O 1
ATOM 3833 N N . GLN A 1 462 ? 36.611 -7.843 22.704 1.00 66.62 462 GLN A N 1
ATOM 3834 C CA . GLN A 1 462 ? 37.992 -7.786 22.231 1.00 66.62 462 GLN A CA 1
ATOM 3835 C C . GLN A 1 462 ? 38.072 -7.858 20.700 1.00 66.62 462 GLN A C 1
ATOM 3837 O O . GLN A 1 462 ? 38.762 -7.040 20.092 1.00 66.62 462 GLN A O 1
ATOM 3842 N N . ALA A 1 463 ? 37.302 -8.749 20.068 1.00 63.78 463 ALA A N 1
ATOM 3843 C CA . ALA A 1 463 ? 37.182 -8.824 18.612 1.00 63.78 463 ALA A CA 1
ATOM 3844 C C . ALA A 1 463 ? 36.646 -7.507 18.024 1.00 63.78 463 ALA A C 1
ATOM 3846 O O . ALA A 1 463 ? 37.196 -6.981 17.054 1.00 63.78 463 ALA A O 1
ATOM 3847 N N . SER A 1 464 ? 35.644 -6.904 18.673 1.00 70.38 464 SER A N 1
ATOM 3848 C CA . SER A 1 464 ? 35.133 -5.583 18.295 1.00 70.38 464 SER A CA 1
ATOM 3849 C C . SER A 1 464 ? 36.192 -4.481 18.412 1.00 70.38 464 SER A C 1
ATOM 3851 O O . SER A 1 464 ? 36.270 -3.636 17.523 1.00 70.38 464 SER A O 1
ATOM 3853 N N . LYS A 1 465 ? 37.018 -4.476 19.470 1.00 67.38 465 LYS A N 1
ATOM 3854 C CA . LYS A 1 465 ? 38.113 -3.498 19.653 1.00 67.38 465 LYS A CA 1
ATOM 3855 C C . LYS A 1 465 ? 39.192 -3.612 18.568 1.00 67.38 465 LYS A C 1
ATOM 3857 O O . LYS A 1 465 ? 39.854 -2.627 18.266 1.00 67.38 465 LYS A O 1
ATOM 3862 N N . MET A 1 466 ? 39.335 -4.788 17.958 1.00 62.00 466 MET A N 1
ATOM 3863 C CA . MET A 1 466 ? 40.261 -5.058 16.851 1.00 62.00 466 MET A CA 1
ATOM 3864 C C . MET A 1 466 ? 39.617 -4.883 15.459 1.00 62.00 466 MET A C 1
ATOM 3866 O O . MET A 1 466 ? 40.200 -5.306 14.466 1.00 62.00 466 MET A O 1
ATOM 3870 N N . ASN A 1 467 ? 38.428 -4.269 15.370 1.00 59.84 467 ASN A N 1
ATOM 3871 C CA . ASN A 1 467 ? 37.625 -4.096 14.144 1.00 59.84 467 ASN A CA 1
ATOM 3872 C C . ASN A 1 467 ? 37.102 -5.380 13.485 1.00 59.84 467 ASN A C 1
ATOM 3874 O O . ASN A 1 467 ? 36.645 -5.343 12.345 1.00 59.84 467 ASN A O 1
ATOM 3878 N N . TYR A 1 468 ? 37.068 -6.490 14.219 1.00 60.25 468 TYR A N 1
ATOM 3879 C CA . TYR A 1 468 ? 36.442 -7.745 13.802 1.00 60.25 468 TYR A CA 1
ATOM 3880 C C . TYR A 1 468 ? 35.105 -7.940 14.524 1.00 60.25 468 TYR A C 1
ATOM 3882 O O . TYR A 1 468 ? 34.897 -8.907 15.254 1.00 60.25 468 TYR A O 1
ATOM 3890 N N . GLY A 1 469 ? 34.184 -6.988 14.350 1.00 62.59 469 GLY A N 1
ATOM 3891 C CA . GLY A 1 469 ? 32.832 -7.097 14.898 1.00 62.59 469 GLY A CA 1
ATOM 3892 C C . GLY A 1 469 ? 32.112 -8.329 14.342 1.00 62.59 469 GLY A C 1
ATOM 3893 O O . GLY A 1 469 ? 31.910 -8.446 13.133 1.00 62.59 469 GLY A O 1
ATOM 3894 N N . LEU A 1 470 ? 31.722 -9.257 15.216 1.00 66.25 470 LEU A N 1
ATOM 3895 C CA . LEU A 1 470 ? 31.061 -10.496 14.810 1.00 66.25 470 LEU A CA 1
ATOM 3896 C C . LEU A 1 470 ? 29.557 -10.278 14.617 1.00 66.25 470 LEU A C 1
ATOM 3898 O O . LEU A 1 470 ? 28.880 -9.658 15.436 1.00 66.25 470 LEU A O 1
ATOM 3902 N N . SER A 1 471 ? 29.022 -10.804 13.513 1.00 72.50 471 SER A N 1
ATOM 3903 C CA . SER A 1 471 ? 27.588 -10.740 13.224 1.00 72.50 471 SER A CA 1
ATOM 3904 C C . SER A 1 471 ? 26.784 -11.628 14.177 1.00 72.50 471 SER A C 1
ATOM 3906 O O . SER A 1 471 ? 27.294 -12.620 14.693 1.00 72.50 471 SER A O 1
ATOM 3908 N N . THR A 1 472 ? 25.481 -11.368 14.318 1.00 75.50 472 THR A N 1
ATOM 3909 C CA . THR A 1 472 ? 24.572 -12.222 15.109 1.00 75.50 472 THR A CA 1
ATOM 3910 C C . THR A 1 472 ? 24.589 -13.689 14.670 1.00 75.50 472 THR A C 1
ATOM 3912 O O . THR A 1 472 ? 24.396 -14.583 15.492 1.00 75.50 472 THR A O 1
ATOM 3915 N N . LYS A 1 473 ? 24.838 -13.952 13.382 1.00 75.50 473 LYS A N 1
ATOM 3916 C CA . LYS A 1 473 ? 25.008 -15.300 12.829 1.00 75.50 473 LYS A CA 1
ATOM 3917 C C . LYS A 1 473 ? 26.317 -15.923 13.313 1.00 75.50 473 LYS A C 1
ATOM 3919 O O . LYS A 1 473 ? 26.302 -17.037 13.825 1.00 75.50 473 LYS A O 1
ATOM 3924 N N . THR A 1 474 ? 27.419 -15.189 13.198 1.00 70.38 474 THR A N 1
ATOM 3925 C CA . THR A 1 474 ? 28.753 -15.661 13.586 1.00 70.38 474 THR A CA 1
ATOM 3926 C C . THR A 1 474 ? 28.856 -15.875 15.093 1.00 70.38 474 THR A C 1
ATOM 3928 O O . THR A 1 474 ? 29.357 -16.904 15.521 1.00 70.38 474 THR A O 1
ATOM 3931 N N . THR A 1 475 ? 28.289 -14.984 15.908 1.00 78.75 475 THR A N 1
ATOM 3932 C CA . THR A 1 475 ? 28.220 -15.151 17.367 1.00 78.75 475 THR A CA 1
ATOM 3933 C C . THR A 1 475 ? 27.466 -16.421 17.766 1.00 78.75 475 THR A C 1
ATOM 3935 O O . THR A 1 475 ? 27.867 -17.117 18.692 1.00 78.75 475 THR A O 1
ATOM 3938 N N . ARG A 1 476 ? 26.377 -16.758 17.063 1.00 89.12 476 ARG A N 1
ATOM 3939 C CA . ARG A 1 476 ? 25.603 -17.984 17.320 1.00 89.12 476 ARG A CA 1
ATOM 3940 C C . ARG A 1 476 ? 26.325 -19.246 16.859 1.00 89.12 476 ARG A C 1
ATOM 3942 O O . ARG A 1 476 ? 26.182 -20.281 17.502 1.00 89.12 476 ARG A O 1
ATOM 3949 N N . GLN A 1 477 ? 27.073 -19.162 15.762 1.00 78.69 477 GLN A N 1
ATOM 3950 C CA . GLN A 1 477 ? 27.954 -20.238 15.316 1.00 78.69 477 GLN A CA 1
ATOM 3951 C C . GLN A 1 477 ? 29.032 -20.502 16.367 1.00 78.69 477 GLN A C 1
ATOM 3953 O O . GLN A 1 477 ? 29.109 -21.597 16.903 1.00 78.69 477 GLN A O 1
ATOM 3958 N N . PHE A 1 478 ? 29.732 -19.446 16.775 1.00 76.56 478 PHE A N 1
ATOM 3959 C CA . PHE A 1 478 ? 30.788 -19.508 17.774 1.00 76.56 478 PHE A CA 1
ATOM 3960 C C . PHE A 1 478 ? 30.299 -20.051 19.123 1.00 76.56 478 PHE A C 1
ATOM 3962 O O . PHE A 1 478 ? 30.979 -20.837 19.767 1.00 76.56 478 PHE A O 1
ATOM 3969 N N . ALA A 1 479 ? 29.085 -19.689 19.542 1.00 81.88 479 ALA A N 1
ATOM 3970 C CA . ALA A 1 479 ? 28.460 -20.258 20.731 1.00 81.88 479 ALA A CA 1
ATOM 3971 C C . ALA A 1 479 ? 28.191 -21.767 20.607 1.00 81.88 479 ALA A C 1
ATOM 3973 O O . ALA A 1 479 ? 28.337 -22.505 21.574 1.00 81.88 479 ALA A O 1
ATOM 3974 N N . TYR A 1 480 ? 27.799 -22.256 19.433 1.00 84.69 480 TYR A N 1
ATOM 3975 C CA . TYR A 1 480 ? 27.684 -23.698 19.236 1.00 84.69 480 TYR A CA 1
ATOM 3976 C C . TYR A 1 480 ? 29.058 -24.373 19.269 1.00 84.69 480 TYR A C 1
ATOM 3978 O O . TYR A 1 480 ? 29.225 -25.356 19.987 1.00 84.69 480 TYR A O 1
ATOM 3986 N N . ASP A 1 481 ? 30.040 -23.805 18.572 1.00 75.88 481 ASP A N 1
ATOM 3987 C CA . ASP A 1 481 ? 31.399 -24.345 18.507 1.00 75.88 481 ASP A CA 1
ATOM 3988 C C . ASP A 1 481 ? 32.033 -24.401 19.910 1.00 75.88 481 ASP A C 1
ATOM 3990 O O . ASP A 1 481 ? 32.586 -25.425 20.303 1.00 75.88 481 ASP A O 1
ATOM 3994 N N . MET A 1 482 ? 31.850 -23.353 20.722 1.00 76.75 482 MET A N 1
ATOM 3995 C CA . MET A 1 482 ? 32.259 -23.315 22.130 1.00 76.75 482 MET A CA 1
ATOM 3996 C C . MET A 1 482 ? 31.565 -24.403 22.957 1.00 76.75 482 MET A C 1
ATOM 3998 O O . MET A 1 482 ? 32.211 -25.034 23.792 1.00 76.75 482 MET A O 1
ATOM 4002 N N . ALA A 1 483 ? 30.267 -24.641 22.744 1.00 76.75 483 ALA A N 1
ATOM 4003 C CA . ALA A 1 483 ? 29.547 -25.688 23.462 1.00 76.75 483 ALA A CA 1
ATOM 4004 C C . ALA A 1 483 ? 30.078 -27.087 23.110 1.00 76.75 483 ALA A C 1
ATOM 4006 O O . ALA A 1 483 ? 30.288 -27.896 24.008 1.00 76.75 483 ALA A O 1
ATOM 4007 N N . VAL A 1 484 ? 30.356 -27.349 21.829 1.00 78.31 484 VAL A N 1
ATOM 4008 C CA . VAL A 1 484 ? 30.942 -28.618 21.370 1.00 78.31 484 VAL A CA 1
ATOM 4009 C C . VAL A 1 484 ? 32.359 -28.795 21.914 1.00 78.31 484 VAL A C 1
ATOM 4011 O O . VAL A 1 484 ? 32.655 -29.832 22.498 1.00 78.31 484 VAL A O 1
ATOM 4014 N N . ALA A 1 485 ? 33.211 -27.775 21.790 1.00 66.38 485 ALA A N 1
ATOM 4015 C CA . ALA A 1 485 ? 34.607 -27.830 22.223 1.00 66.38 485 ALA A CA 1
ATOM 4016 C C . ALA A 1 485 ? 34.761 -28.050 23.737 1.00 66.38 485 ALA A C 1
ATOM 4018 O O . ALA A 1 485 ? 35.725 -28.669 24.176 1.00 66.38 485 ALA A O 1
ATOM 4019 N N . ASN A 1 486 ? 33.803 -27.569 24.534 1.00 66.94 486 ASN A N 1
ATOM 4020 C CA . ASN A 1 486 ? 33.806 -27.715 25.991 1.00 66.94 486 ASN A CA 1
ATOM 4021 C C . ASN A 1 486 ? 32.906 -28.864 26.488 1.00 66.94 486 ASN A C 1
ATOM 4023 O O . ASN A 1 486 ? 32.612 -28.926 27.679 1.00 66.94 486 ASN A O 1
ATOM 4027 N N . ASN A 1 487 ? 32.443 -29.759 25.602 1.00 76.50 487 ASN A N 1
ATOM 4028 C CA . ASN A 1 487 ? 31.548 -30.881 25.931 1.00 76.50 487 ASN A CA 1
ATOM 4029 C C . ASN A 1 487 ? 30.274 -30.468 26.701 1.00 76.50 487 ASN A C 1
ATOM 4031 O O . ASN A 1 487 ? 29.758 -31.197 27.550 1.00 76.50 487 ASN A O 1
ATOM 4035 N N . ILE A 1 488 ? 29.740 -29.285 26.399 1.00 78.19 488 ILE A N 1
ATOM 4036 C CA . ILE A 1 488 ? 28.541 -28.736 27.031 1.00 78.19 488 ILE A CA 1
ATOM 4037 C C . ILE A 1 488 ? 27.304 -29.297 26.332 1.00 78.19 488 ILE A C 1
ATOM 4039 O O . ILE A 1 488 ? 27.134 -29.187 25.115 1.00 78.19 488 ILE A O 1
ATOM 4043 N N . THR A 1 489 ? 26.383 -29.857 27.117 1.00 83.44 489 THR A N 1
ATOM 4044 C CA . THR A 1 489 ? 25.118 -30.370 26.583 1.00 83.44 489 THR A CA 1
ATOM 4045 C C . THR A 1 489 ? 24.264 -29.217 26.056 1.00 83.44 489 THR A C 1
ATOM 4047 O O . THR A 1 489 ? 23.782 -28.376 26.816 1.00 83.44 489 THR A O 1
ATOM 4050 N N . CYS A 1 490 ? 24.040 -29.189 24.744 1.00 83.12 490 CYS A N 1
ATOM 4051 C CA . CYS A 1 490 ? 23.206 -28.192 24.083 1.00 83.12 490 CYS A CA 1
ATOM 4052 C C . CYS A 1 490 ? 21.906 -28.817 23.535 1.00 83.12 490 CYS A C 1
ATOM 4054 O O . CYS A 1 490 ? 21.811 -30.035 23.363 1.00 83.12 490 CYS A O 1
ATOM 4056 N N . PRO A 1 491 ? 20.859 -28.012 23.269 1.00 85.50 491 PRO A N 1
ATOM 4057 C CA . PRO A 1 491 ? 19.625 -28.513 22.668 1.00 85.50 491 PRO A CA 1
ATOM 4058 C C . PRO A 1 491 ? 19.893 -29.215 21.330 1.00 85.50 491 PRO A C 1
ATOM 4060 O O . PRO A 1 491 ? 20.663 -28.701 20.526 1.00 85.50 491 PRO A O 1
ATOM 4063 N N . SER A 1 492 ? 19.170 -30.296 21.015 1.00 78.81 492 SER A N 1
ATOM 4064 C CA . SER A 1 492 ? 19.326 -31.048 19.749 1.00 78.81 492 SER A CA 1
ATOM 4065 C C . SER A 1 492 ? 19.260 -30.168 18.492 1.00 78.81 492 SER A C 1
ATOM 4067 O O . SER A 1 492 ? 19.946 -30.411 17.503 1.00 78.81 492 SER A O 1
ATOM 4069 N N . SER A 1 493 ? 18.477 -29.086 18.550 1.00 76.75 493 SER A N 1
ATOM 4070 C CA . SER A 1 493 ? 18.389 -28.085 17.483 1.00 76.75 493 SER A CA 1
ATOM 4071 C C . SER A 1 493 ? 19.696 -27.332 17.197 1.00 76.75 493 SER A C 1
ATOM 4073 O O . SER A 1 493 ? 19.863 -26.867 16.074 1.00 76.75 493 SER A O 1
ATOM 4075 N N . TRP A 1 494 ? 20.589 -27.190 18.185 1.00 86.94 494 TRP A N 1
ATOM 4076 C CA . TRP A 1 494 ? 21.908 -26.586 17.998 1.00 86.94 494 TRP A CA 1
ATOM 4077 C C . TRP A 1 494 ? 22.809 -27.548 17.238 1.00 86.94 494 TRP A C 1
ATOM 4079 O O . TRP A 1 494 ? 23.361 -27.153 16.220 1.00 86.94 494 TRP A O 1
ATOM 4089 N N . SER A 1 495 ? 22.861 -28.815 17.662 1.00 79.31 495 SER A N 1
ATOM 4090 C CA . SER A 1 495 ? 23.659 -29.860 17.010 1.00 79.31 495 SER A CA 1
ATOM 4091 C C . SER A 1 495 ? 23.220 -30.128 15.573 1.00 79.31 495 SER A C 1
ATOM 4093 O O . SER A 1 495 ? 24.053 -30.199 14.679 1.00 79.31 495 SER A O 1
ATOM 4095 N N . MET A 1 496 ? 21.910 -30.191 15.322 1.00 74.44 496 MET A N 1
ATOM 4096 C CA . MET A 1 496 ? 21.365 -30.410 13.977 1.00 74.44 496 MET A CA 1
ATOM 4097 C C . MET A 1 496 ? 21.695 -29.265 13.012 1.00 74.44 496 MET A C 1
ATOM 4099 O O . MET A 1 496 ? 21.940 -29.495 11.835 1.00 74.44 496 MET A O 1
ATOM 4103 N N . LYS A 1 497 ? 21.676 -28.021 13.500 1.00 75.81 497 LYS A N 1
ATOM 4104 C CA . LYS A 1 497 ? 21.879 -26.817 12.674 1.00 75.81 497 LYS A CA 1
ATOM 4105 C C . LYS A 1 497 ? 23.299 -26.273 12.756 1.00 75.81 497 LYS A C 1
ATOM 4107 O O . LYS A 1 497 ? 23.567 -25.210 12.201 1.00 75.81 497 LYS A O 1
ATOM 4112 N N . LYS A 1 498 ? 24.146 -26.954 13.527 1.00 83.50 498 LYS A N 1
ATOM 4113 C CA . LYS A 1 498 ? 25.472 -26.523 13.955 1.00 83.50 498 LYS A CA 1
ATOM 4114 C C . LYS A 1 498 ? 25.515 -25.061 14.409 1.00 83.50 498 LYS A C 1
ATOM 4116 O O . LYS A 1 498 ? 26.463 -24.366 14.112 1.00 83.50 498 LYS A O 1
ATOM 4121 N N . THR A 1 499 ? 24.481 -24.537 15.070 1.00 85.00 499 THR A N 1
ATOM 4122 C CA . THR A 1 499 ? 24.426 -23.112 15.453 1.00 85.00 499 THR A CA 1
ATOM 4123 C C . THR A 1 499 ? 23.490 -22.882 16.630 1.00 85.00 499 THR A C 1
ATOM 4125 O O . THR A 1 499 ? 22.428 -23.504 16.726 1.00 85.00 499 THR A O 1
ATOM 4128 N N . ALA A 1 500 ? 23.830 -21.944 17.516 1.00 83.81 500 ALA A N 1
ATOM 4129 C CA . ALA A 1 500 ? 22.972 -21.597 18.638 1.00 83.81 500 ALA A CA 1
ATOM 4130 C C . ALA A 1 500 ? 21.633 -21.004 18.177 1.00 83.81 500 ALA A C 1
ATOM 4132 O O . ALA A 1 500 ? 21.512 -20.425 17.097 1.00 83.81 500 ALA A O 1
ATOM 4133 N N . GLY A 1 501 ? 20.586 -21.126 18.992 1.00 80.88 501 GLY A N 1
ATOM 4134 C CA . GLY A 1 501 ? 19.256 -20.586 18.688 1.00 80.88 501 GLY A CA 1
ATOM 4135 C C . GLY A 1 501 ? 19.189 -19.053 18.753 1.00 80.88 501 GLY A C 1
ATOM 4136 O O . GLY A 1 501 ? 19.938 -18.416 19.489 1.00 80.88 501 GLY A O 1
ATOM 4137 N N . ILE A 1 502 ? 18.244 -18.445 18.023 1.00 75.69 502 ILE A N 1
ATOM 4138 C CA . ILE A 1 502 ? 18.016 -16.988 18.097 1.00 75.69 502 ILE A CA 1
ATOM 4139 C C . ILE A 1 502 ? 17.530 -16.552 19.487 1.00 75.69 502 ILE A C 1
ATOM 4141 O O . ILE A 1 502 ? 17.940 -15.506 19.978 1.00 75.69 502 ILE A O 1
ATOM 4145 N N . ASP A 1 503 ? 16.719 -17.387 20.144 1.00 76.06 503 ASP A N 1
ATOM 4146 C CA . ASP A 1 503 ? 16.211 -17.125 21.495 1.00 76.06 503 ASP A CA 1
ATOM 4147 C C . ASP A 1 503 ? 17.350 -17.122 22.526 1.00 76.06 503 ASP A C 1
ATOM 4149 O O . ASP A 1 503 ? 17.343 -16.334 23.471 1.00 76.06 503 ASP A O 1
ATOM 4153 N N . TRP A 1 504 ? 18.361 -17.976 22.319 1.00 88.00 504 TRP A N 1
ATOM 4154 C CA . TRP A 1 504 ? 19.563 -17.976 23.147 1.00 88.00 504 TRP A CA 1
ATOM 4155 C C . TRP A 1 504 ? 20.344 -16.676 22.972 1.00 88.00 504 TRP A C 1
ATOM 4157 O O . TRP A 1 504 ? 20.667 -16.053 23.978 1.00 88.00 504 TRP A O 1
ATOM 4167 N N . LEU A 1 505 ? 20.559 -16.219 21.730 1.00 83.56 505 LEU A N 1
ATOM 4168 C CA . LEU A 1 505 ? 21.262 -14.960 21.466 1.00 83.56 505 LEU A CA 1
ATOM 4169 C C . LEU A 1 505 ? 20.540 -13.776 22.119 1.00 83.56 505 LEU A C 1
ATOM 4171 O O . LEU A 1 505 ? 21.172 -12.968 22.785 1.00 83.56 505 LEU A O 1
ATOM 4175 N N . GLN A 1 506 ? 19.217 -13.683 21.975 1.00 77.12 506 GLN A N 1
ATOM 4176 C CA . GLN A 1 506 ? 18.432 -12.619 22.612 1.00 77.12 506 GLN A CA 1
ATOM 4177 C C . GLN A 1 506 ? 18.545 -12.660 24.140 1.00 77.12 506 GLN A C 1
ATOM 4179 O O . GLN A 1 506 ? 18.706 -11.621 24.777 1.00 77.12 506 GLN A O 1
ATOM 4184 N N . GLY A 1 507 ? 18.493 -13.857 24.732 1.00 80.62 507 GLY A N 1
ATOM 4185 C CA . GLY A 1 507 ? 18.695 -14.040 26.165 1.00 80.62 507 GLY A CA 1
ATOM 4186 C C . GLY A 1 507 ? 20.103 -13.650 26.622 1.00 80.62 507 GLY A C 1
ATOM 4187 O O . GLY A 1 507 ? 20.230 -12.965 27.631 1.00 80.62 507 GLY A O 1
ATOM 4188 N N . PHE A 1 508 ? 21.132 -14.064 25.882 1.00 84.69 508 PHE A N 1
ATOM 4189 C CA . PHE A 1 508 ? 22.539 -13.749 26.136 1.00 84.69 508 PHE A CA 1
ATOM 4190 C C . PHE A 1 508 ? 22.783 -12.236 26.079 1.00 84.69 508 PHE A C 1
ATOM 4192 O O . PHE A 1 508 ? 23.260 -11.661 27.050 1.00 84.69 508 PHE A O 1
ATOM 4199 N N . MET A 1 509 ? 22.328 -11.567 25.015 1.00 82.12 509 MET A N 1
ATOM 4200 C CA . MET A 1 509 ? 22.439 -10.110 24.864 1.00 82.12 509 MET A CA 1
ATOM 4201 C C . MET A 1 509 ? 21.670 -9.350 25.956 1.00 82.12 509 MET A C 1
ATOM 4203 O O . MET A 1 509 ? 22.130 -8.322 26.432 1.00 82.12 509 MET A O 1
ATOM 4207 N N . LYS A 1 510 ? 20.513 -9.862 26.404 1.00 80.00 510 LYS A N 1
ATOM 4208 C CA . LYS A 1 510 ? 19.767 -9.263 27.525 1.00 80.00 510 LYS A CA 1
ATOM 4209 C C . LYS A 1 510 ? 20.508 -9.394 28.862 1.00 80.00 510 LYS A C 1
ATOM 4211 O O . LYS A 1 510 ? 20.341 -8.539 29.725 1.00 80.00 510 LYS A O 1
ATOM 4216 N N . ARG A 1 511 ? 21.277 -10.470 29.054 1.00 84.62 511 ARG A N 1
ATOM 4217 C CA . ARG A 1 511 ? 22.098 -10.696 30.257 1.00 84.62 511 ARG A CA 1
ATOM 4218 C C . ARG A 1 511 ? 23.443 -9.969 30.215 1.00 84.62 511 ARG A C 1
ATOM 4220 O O . ARG A 1 511 ? 24.012 -9.745 31.274 1.00 84.62 511 ARG A O 1
ATOM 4227 N N . ARG A 1 512 ? 23.920 -9.611 29.020 1.00 82.81 512 ARG A N 1
ATOM 4228 C CA . ARG A 1 512 ? 25.201 -8.942 28.758 1.00 82.81 512 ARG A CA 1
ATOM 4229 C C . ARG A 1 512 ? 24.972 -7.567 28.111 1.00 82.81 512 ARG A C 1
ATOM 4231 O O . ARG A 1 512 ? 25.231 -7.417 26.914 1.00 82.81 512 ARG A O 1
ATOM 4238 N N . PRO A 1 513 ? 24.435 -6.578 28.856 1.00 80.50 513 PRO A N 1
ATOM 4239 C CA . PRO A 1 513 ? 24.119 -5.248 28.325 1.00 80.50 513 PRO A CA 1
ATOM 4240 C C . PRO A 1 513 ? 25.346 -4.477 27.807 1.00 80.50 513 PRO A C 1
ATOM 4242 O O . PRO A 1 513 ? 25.188 -3.526 27.045 1.00 80.50 513 PRO A O 1
ATOM 4245 N N . GLU A 1 514 ? 26.562 -4.890 28.173 1.00 77.50 514 GLU A N 1
ATOM 4246 C CA . GLU A 1 514 ? 27.824 -4.389 27.621 1.00 77.50 514 GLU A CA 1
ATOM 4247 C C . GLU A 1 514 ? 27.999 -4.698 26.119 1.00 77.50 514 GLU A C 1
ATOM 4249 O O . GLU A 1 514 ? 28.785 -4.041 25.433 1.00 77.50 514 GLU A O 1
ATOM 4254 N N . LEU A 1 515 ? 27.246 -5.663 25.578 1.00 78.38 515 LEU A N 1
ATOM 4255 C CA . LEU A 1 515 ? 27.213 -5.990 24.155 1.00 78.38 515 LEU A CA 1
ATOM 4256 C C . LEU A 1 515 ? 26.083 -5.220 23.456 1.00 78.38 515 LEU A C 1
ATOM 4258 O O . LEU A 1 515 ? 24.918 -5.308 23.837 1.00 78.38 515 LEU A O 1
ATOM 4262 N N . SER A 1 516 ? 26.399 -4.515 22.365 1.00 73.50 516 SER A N 1
ATOM 4263 C CA . SER A 1 516 ? 25.410 -3.781 21.560 1.00 73.50 516 SER A CA 1
ATOM 4264 C C . SER A 1 516 ? 25.454 -4.199 20.091 1.00 73.50 516 SER A C 1
ATOM 4266 O O . SER A 1 516 ? 26.525 -4.418 19.527 1.00 73.50 516 SER A O 1
ATOM 4268 N N . LEU A 1 517 ? 24.282 -4.310 19.458 1.00 64.56 517 LEU A N 1
ATOM 4269 C CA . LEU A 1 517 ? 24.179 -4.499 18.011 1.00 64.56 517 LEU A CA 1
ATOM 4270 C C . LEU A 1 517 ? 24.227 -3.127 17.341 1.00 64.56 517 LEU A C 1
ATOM 4272 O O . LEU A 1 517 ? 23.358 -2.294 17.587 1.00 64.56 517 LEU A O 1
ATOM 4276 N N . ARG A 1 518 ? 25.227 -2.899 16.491 1.00 61.50 518 ARG A N 1
ATOM 4277 C CA . ARG A 1 518 ? 25.368 -1.665 15.711 1.00 61.50 518 ARG A CA 1
ATOM 4278 C C . ARG A 1 518 ? 25.308 -1.982 14.223 1.00 61.50 518 ARG A C 1
ATOM 4280 O O . ARG A 1 518 ? 25.701 -3.070 13.800 1.00 61.50 518 ARG A O 1
ATOM 4287 N N . ALA A 1 519 ? 24.812 -1.036 13.432 1.00 45.81 519 ALA A N 1
ATOM 4288 C CA . ALA A 1 519 ? 24.987 -1.094 11.989 1.00 45.81 519 ALA A CA 1
ATOM 4289 C C . ALA A 1 519 ? 26.474 -0.851 11.659 1.00 45.81 519 ALA A C 1
ATOM 4291 O O . ALA A 1 519 ? 27.112 -0.041 12.334 1.00 45.81 519 ALA A O 1
ATOM 4292 N N . PRO A 1 520 ? 27.052 -1.541 10.663 1.00 47.91 520 PRO A N 1
ATOM 4293 C CA . PRO A 1 520 ? 28.413 -1.255 10.231 1.00 47.91 520 PRO A CA 1
ATOM 4294 C C . PRO A 1 520 ? 28.478 0.157 9.629 1.00 47.91 520 PRO A C 1
ATOM 4296 O O . PRO A 1 520 ? 27.870 0.430 8.598 1.00 47.91 520 PRO A O 1
ATOM 4299 N N . GLU A 1 521 ? 29.202 1.057 10.291 1.00 46.72 521 GLU A N 1
ATOM 4300 C CA . GLU A 1 521 ? 29.495 2.415 9.812 1.00 46.72 521 GLU A CA 1
ATOM 4301 C C . GLU A 1 521 ? 30.770 2.428 8.954 1.00 46.72 521 GLU A C 1
ATOM 4303 O O . GLU A 1 521 ? 31.669 1.611 9.178 1.00 46.72 521 GLU A O 1
ATOM 4308 N N . ALA A 1 522 ? 30.893 3.392 8.033 1.00 45.97 522 ALA A N 1
ATOM 4309 C CA . ALA A 1 522 ? 32.103 3.602 7.229 1.00 45.97 522 ALA A CA 1
ATOM 4310 C C . ALA A 1 522 ? 33.360 3.750 8.113 1.00 45.97 522 ALA A C 1
ATOM 4312 O O . ALA A 1 522 ? 33.297 4.313 9.206 1.00 45.97 522 ALA A O 1
ATOM 4313 N N . THR A 1 523 ? 34.486 3.190 7.664 1.00 51.50 523 THR A N 1
ATOM 4314 C CA . THR A 1 523 ? 35.749 3.076 8.414 1.00 51.50 523 THR A CA 1
ATOM 4315 C C . THR A 1 523 ? 36.240 4.435 8.924 1.00 51.50 523 THR A C 1
ATOM 4317 O O . THR A 1 523 ? 36.557 5.313 8.130 1.00 51.50 523 THR A O 1
ATOM 4320 N N . SER A 1 524 ? 36.334 4.612 10.247 1.00 53.28 524 SER A N 1
ATOM 4321 C CA . SER A 1 524 ? 36.920 5.817 10.855 1.00 53.28 524 SER A CA 1
ATOM 4322 C C . SER A 1 524 ? 38.448 5.712 10.958 1.00 53.28 524 SER A C 1
ATOM 4324 O O . SER A 1 524 ? 39.002 4.612 10.977 1.00 53.28 524 SER A O 1
ATOM 4326 N N . LEU A 1 525 ? 39.141 6.850 11.077 1.00 46.09 525 LEU A N 1
ATOM 4327 C CA . LEU A 1 525 ? 40.608 6.930 11.191 1.00 46.09 525 LEU A CA 1
ATOM 4328 C C . LEU A 1 525 ? 41.162 6.061 12.342 1.00 46.09 525 LEU A C 1
ATOM 4330 O O . LEU A 1 525 ? 42.144 5.345 12.166 1.00 46.09 525 LEU A O 1
ATOM 4334 N N . ALA A 1 526 ? 40.461 6.028 13.481 1.00 48.16 526 ALA A N 1
ATOM 4335 C CA . ALA A 1 526 ? 40.784 5.171 14.628 1.00 48.16 526 ALA A CA 1
ATOM 4336 C C . ALA A 1 526 ? 40.640 3.659 14.339 1.00 48.16 526 ALA A C 1
ATOM 4338 O O . ALA A 1 526 ? 41.254 2.829 15.008 1.00 48.16 526 ALA A O 1
ATOM 4339 N N . ARG A 1 527 ? 39.828 3.277 13.341 1.00 55.38 527 ARG A N 1
ATOM 4340 C CA . ARG A 1 527 ? 39.672 1.881 12.906 1.00 55.38 527 ARG A CA 1
ATOM 4341 C C . ARG A 1 527 ? 40.750 1.459 11.906 1.00 55.38 527 ARG A C 1
ATOM 4343 O O . ARG A 1 527 ? 41.193 0.313 11.942 1.00 55.38 527 ARG A O 1
ATOM 4350 N N . ALA A 1 528 ? 41.225 2.384 11.073 1.00 53.19 528 ALA A N 1
ATOM 4351 C CA . ALA A 1 528 ? 42.359 2.146 10.182 1.00 53.19 528 ALA A CA 1
ATOM 4352 C C . ALA A 1 528 ? 43.668 1.914 10.965 1.00 53.19 528 ALA A C 1
ATOM 4354 O O . ALA A 1 528 ? 44.420 0.997 10.644 1.00 53.19 528 ALA A O 1
ATOM 4355 N N . THR A 1 529 ? 43.906 2.666 12.047 1.00 54.50 529 THR A N 1
ATOM 4356 C CA . THR A 1 529 ? 45.118 2.539 12.884 1.00 54.50 529 THR A CA 1
ATOM 4357 C C . THR A 1 529 ? 45.171 1.250 13.714 1.00 54.50 529 THR A C 1
ATOM 4359 O O . THR A 1 529 ? 46.252 0.703 13.951 1.00 54.50 529 THR A O 1
ATOM 4362 N N . ALA A 1 530 ? 44.018 0.704 14.113 1.00 54.53 530 ALA A N 1
ATOM 4363 C CA . ALA A 1 530 ? 43.936 -0.582 14.810 1.00 54.53 530 ALA A CA 1
ATOM 4364 C C . ALA A 1 530 ? 44.152 -1.804 13.885 1.00 54.53 530 ALA A C 1
ATOM 4366 O O . ALA A 1 530 ? 44.405 -2.905 14.379 1.00 54.53 530 ALA A O 1
ATOM 4367 N N . PHE A 1 531 ? 44.114 -1.634 12.558 1.00 52.03 531 PHE A N 1
ATOM 4368 C CA . PHE A 1 531 ? 44.353 -2.694 11.571 1.00 52.03 531 PHE A CA 1
ATOM 4369 C C . PHE A 1 531 ? 45.847 -2.803 11.201 1.00 52.03 531 PHE A C 1
ATOM 4371 O O . PHE A 1 531 ? 46.245 -2.599 10.058 1.00 52.03 531 PHE A O 1
ATOM 4378 N N . ASN A 1 532 ? 46.697 -3.117 12.184 1.00 60.94 532 ASN A N 1
ATOM 4379 C CA . ASN A 1 532 ? 48.156 -3.195 12.022 1.00 60.94 532 ASN A CA 1
ATOM 4380 C C . ASN A 1 532 ? 48.702 -4.638 12.112 1.00 60.94 532 ASN A C 1
ATOM 4382 O O . ASN A 1 532 ? 48.023 -5.560 12.571 1.00 60.94 532 ASN A O 1
ATOM 4386 N N . LYS A 1 533 ? 49.947 -4.846 11.653 1.00 50.38 533 LYS A N 1
ATOM 4387 C CA . LYS A 1 533 ? 50.617 -6.165 11.593 1.00 50.38 533 LYS A CA 1
ATOM 4388 C C . LYS A 1 533 ? 50.676 -6.857 12.962 1.00 50.38 533 LYS A C 1
ATOM 4390 O O . LYS A 1 533 ? 50.511 -8.074 13.034 1.00 50.38 533 LYS A O 1
ATOM 4395 N N . TYR A 1 534 ? 50.841 -6.092 14.041 1.00 60.56 534 TYR A N 1
ATOM 4396 C CA . TYR A 1 534 ? 50.874 -6.598 15.414 1.00 60.56 534 TYR A CA 1
ATOM 4397 C C . TYR A 1 534 ? 49.511 -7.162 15.849 1.00 60.56 534 TYR A C 1
ATOM 4399 O O . TYR A 1 534 ? 49.423 -8.335 16.210 1.00 60.56 534 TYR A O 1
ATOM 4407 N N . ASN A 1 535 ? 48.429 -6.393 15.686 1.00 51.28 535 ASN A N 1
ATOM 4408 C CA . ASN A 1 535 ? 47.059 -6.831 15.980 1.00 51.28 535 ASN A CA 1
ATOM 4409 C C . ASN A 1 535 ? 46.612 -7.995 15.085 1.00 51.28 535 ASN A C 1
ATOM 4411 O O . ASN A 1 535 ? 45.914 -8.895 15.547 1.00 51.28 535 ASN A O 1
ATOM 4415 N N . ARG A 1 536 ? 47.064 -8.028 13.823 1.00 49.09 536 ARG A N 1
ATOM 4416 C CA . ARG A 1 536 ? 46.823 -9.151 12.904 1.00 49.09 536 ARG A CA 1
ATOM 4417 C C . ARG A 1 536 ? 47.519 -10.435 13.382 1.00 49.09 536 ARG A C 1
ATOM 4419 O O . ARG A 1 536 ? 46.927 -11.505 13.320 1.00 49.09 536 ARG A O 1
ATOM 4426 N N . THR A 1 537 ? 48.737 -10.328 13.914 1.00 44.34 537 THR A N 1
ATOM 4427 C CA . THR A 1 537 ? 49.498 -11.474 14.447 1.00 44.34 537 THR A CA 1
ATOM 4428 C C . THR A 1 537 ? 48.930 -11.968 15.783 1.00 44.34 537 THR A C 1
ATOM 4430 O O . THR A 1 537 ? 48.828 -13.174 16.001 1.00 44.34 537 THR A O 1
ATOM 4433 N N . LEU A 1 538 ? 48.494 -11.054 16.657 1.00 50.62 538 LEU A N 1
ATOM 4434 C CA . LEU A 1 538 ? 47.777 -11.374 17.897 1.00 50.62 538 LEU A CA 1
ATOM 4435 C C . LEU A 1 538 ? 46.456 -12.096 17.621 1.00 50.62 538 LEU A C 1
ATOM 4437 O O . LEU A 1 538 ? 46.189 -13.118 18.243 1.00 50.62 538 LEU A O 1
ATOM 4441 N N . PHE A 1 539 ? 45.668 -11.618 16.656 1.00 45.12 539 PHE A N 1
ATOM 4442 C CA . PHE A 1 539 ? 44.417 -12.256 16.239 1.00 45.12 539 PHE A CA 1
ATOM 4443 C C . PHE A 1 539 ? 44.639 -13.694 15.744 1.00 45.12 539 PHE A C 1
ATOM 4445 O O . PHE A 1 539 ? 43.935 -14.604 16.173 1.00 45.12 539 PHE A O 1
ATOM 4452 N N . VAL A 1 540 ? 45.675 -13.923 14.928 1.00 40.12 540 VAL A N 1
ATOM 4453 C CA . VAL A 1 540 ? 46.047 -15.267 14.451 1.00 40.12 540 VAL A CA 1
ATOM 4454 C C . VAL A 1 540 ? 46.508 -16.171 15.604 1.00 40.12 540 VAL A C 1
ATOM 4456 O O . VAL A 1 540 ? 46.078 -17.319 15.673 1.00 40.12 540 VAL A O 1
ATOM 4459 N N . LYS A 1 541 ? 47.302 -15.664 16.561 1.00 37.44 541 LYS A N 1
ATOM 4460 C CA . LYS A 1 541 ? 47.690 -16.420 17.772 1.00 37.44 541 LYS A CA 1
ATOM 4461 C C . LYS A 1 541 ? 46.487 -16.791 18.651 1.00 37.44 541 LYS A C 1
ATOM 4463 O O . LYS A 1 541 ? 46.405 -17.929 19.103 1.00 37.44 541 LYS A O 1
ATOM 4468 N N . PHE A 1 542 ? 45.541 -15.872 18.854 1.00 40.59 542 PHE A N 1
ATOM 4469 C CA . PHE A 1 542 ? 44.320 -16.127 19.629 1.00 40.59 542 PHE A CA 1
ATOM 4470 C C . PHE A 1 542 ? 43.368 -17.111 18.937 1.00 40.59 542 PHE A C 1
ATOM 4472 O O . PHE A 1 542 ? 42.704 -17.895 19.610 1.00 40.59 542 PHE A O 1
ATOM 4479 N N . GLN A 1 543 ? 43.316 -17.102 17.602 1.00 38.47 543 GLN A N 1
ATOM 4480 C CA . GLN A 1 543 ? 42.498 -18.027 16.819 1.00 38.47 543 GLN A CA 1
ATOM 4481 C C . GLN A 1 543 ? 43.057 -19.458 16.868 1.00 38.47 543 GLN A C 1
ATOM 4483 O O . GLN A 1 543 ? 42.291 -20.396 17.065 1.00 38.47 543 GLN A O 1
ATOM 4488 N N . ILE A 1 544 ? 44.386 -19.618 16.817 1.00 32.88 544 ILE A N 1
ATOM 4489 C CA . ILE A 1 544 ? 45.075 -20.919 16.909 1.00 32.88 544 ILE A CA 1
ATOM 4490 C C . ILE A 1 544 ? 44.880 -21.591 18.280 1.00 32.88 544 ILE A C 1
ATOM 4492 O O . ILE A 1 544 ? 44.795 -22.813 18.349 1.00 32.88 544 ILE A O 1
ATOM 4496 N N . GLN A 1 545 ? 44.727 -20.821 19.362 1.00 33.97 545 GLN A N 1
ATOM 4497 C CA . GLN A 1 545 ? 44.488 -21.368 20.706 1.00 33.97 545 GLN A CA 1
ATOM 4498 C C . GLN A 1 545 ? 43.073 -21.966 20.887 1.00 33.97 545 GLN A C 1
ATOM 4500 O O . GLN A 1 545 ? 42.834 -22.669 21.864 1.00 33.97 545 GLN A O 1
ATOM 4505 N N . PHE A 1 546 ? 42.150 -21.732 19.943 1.00 39.50 546 PHE A N 1
ATOM 4506 C CA . PHE A 1 546 ? 40.753 -22.188 20.007 1.00 39.50 546 PHE A CA 1
ATOM 4507 C C . PHE A 1 546 ? 40.283 -23.023 18.800 1.00 39.50 546 PHE A C 1
ATOM 4509 O O . PHE A 1 546 ? 39.162 -23.528 18.826 1.00 39.50 546 PHE A O 1
ATOM 4516 N N . SER A 1 547 ? 41.095 -23.207 17.752 1.00 27.03 547 SER A N 1
ATOM 4517 C CA . SER A 1 547 ? 40.674 -23.887 16.519 1.00 27.03 547 SER A CA 1
ATOM 4518 C C . SER A 1 547 ? 41.441 -25.188 16.246 1.00 27.03 547 SER A C 1
ATOM 4520 O O . SER A 1 547 ? 42.391 -25.206 15.466 1.00 27.03 547 SER A O 1
ATOM 4522 N N . MET A 1 548 ? 40.962 -26.301 16.804 1.00 28.62 548 MET A N 1
ATOM 4523 C CA . MET A 1 548 ? 40.954 -27.566 16.064 1.00 28.62 548 MET A CA 1
ATOM 4524 C C . MET A 1 548 ? 39.517 -27.855 15.628 1.00 28.62 548 MET A C 1
ATOM 4526 O O . MET A 1 548 ? 38.598 -27.742 16.430 1.00 28.62 548 MET A O 1
ATOM 4530 N N . VAL A 1 549 ? 39.373 -28.291 14.372 1.00 32.16 549 VAL A N 1
ATOM 4531 C CA . VAL A 1 549 ? 38.146 -28.723 13.669 1.00 32.16 549 VAL A CA 1
ATOM 4532 C C . VAL A 1 549 ? 37.431 -27.643 12.827 1.00 32.16 549 VAL A C 1
ATOM 4534 O O . VAL A 1 549 ? 36.455 -27.021 13.225 1.00 32.16 549 VAL A O 1
ATOM 4537 N N . GLY A 1 550 ? 37.949 -27.466 11.605 1.00 27.72 550 GLY A N 1
ATOM 4538 C CA . GLY A 1 550 ? 37.263 -27.793 10.340 1.00 27.72 550 GLY A CA 1
ATOM 4539 C C . GLY A 1 550 ? 35.860 -27.234 10.059 1.00 27.72 550 GLY A C 1
ATOM 4540 O O . GLY A 1 550 ? 34.859 -27.786 10.507 1.00 27.72 550 GLY A O 1
ATOM 4541 N N . LEU A 1 551 ? 35.792 -26.240 9.169 1.00 24.97 551 LEU A N 1
ATOM 4542 C CA . LEU A 1 551 ? 34.575 -25.746 8.517 1.00 24.97 551 LEU A CA 1
ATOM 4543 C C . LEU A 1 551 ? 34.682 -25.949 7.004 1.00 24.97 551 LEU A C 1
ATOM 4545 O O . LEU A 1 551 ? 35.560 -25.360 6.382 1.00 24.97 551 LEU A O 1
ATOM 4549 N N . LEU A 1 552 ? 33.755 -26.720 6.437 1.00 25.16 552 LEU A N 1
ATOM 4550 C CA . LEU A 1 552 ? 33.070 -26.470 5.162 1.00 25.16 552 LEU A CA 1
ATOM 4551 C C . LEU A 1 552 ? 32.075 -27.614 4.946 1.00 25.16 552 LEU A C 1
ATOM 4553 O O . LEU A 1 552 ? 32.496 -28.749 4.787 1.00 25.16 552 LEU A O 1
ATOM 4557 N N . GLU A 1 553 ? 30.775 -27.310 5.035 1.00 24.12 553 GLU A N 1
ATOM 4558 C CA . GLU A 1 553 ? 29.676 -27.870 4.224 1.00 24.12 553 GLU A CA 1
ATOM 4559 C C . GLU A 1 553 ? 28.303 -27.583 4.861 1.00 24.12 553 GLU A C 1
ATOM 4561 O O . GLU A 1 553 ? 28.137 -27.583 6.083 1.00 24.12 553 GLU A O 1
ATOM 4566 N N . SER A 1 554 ? 27.312 -27.385 3.986 1.00 25.27 554 SER A N 1
ATOM 4567 C CA . SER A 1 554 ? 25.870 -27.176 4.212 1.00 25.27 554 SER A CA 1
ATOM 4568 C C . SER A 1 554 ? 25.405 -25.761 4.608 1.00 25.27 554 SER A C 1
ATOM 4570 O O . SER A 1 554 ? 25.033 -25.468 5.741 1.00 25.27 554 SER A O 1
ATOM 4572 N N . PHE A 1 555 ? 25.317 -24.880 3.607 1.00 24.14 555 PHE A N 1
ATOM 4573 C CA . PHE A 1 555 ? 24.303 -23.822 3.587 1.00 24.14 555 PHE A CA 1
ATOM 4574 C C . PHE A 1 555 ? 23.289 -24.140 2.491 1.00 24.14 555 PHE A C 1
ATOM 4576 O O . PHE A 1 555 ? 23.408 -23.651 1.381 1.00 24.14 555 PHE A O 1
ATOM 4583 N N . ASP A 1 556 ? 22.282 -24.931 2.846 1.00 25.81 556 ASP A N 1
ATOM 4584 C CA . ASP A 1 556 ? 20.949 -24.841 2.261 1.00 25.81 556 ASP A CA 1
ATOM 4585 C C . ASP A 1 556 ? 19.928 -25.165 3.357 1.00 25.81 556 ASP A C 1
ATOM 4587 O O . ASP A 1 556 ? 20.077 -26.127 4.108 1.00 25.81 556 ASP A O 1
ATOM 4591 N N . GLY A 1 557 ? 18.903 -24.318 3.504 1.00 28.03 557 GLY A N 1
ATOM 4592 C CA . GLY A 1 557 ? 17.715 -24.661 4.300 1.00 28.03 557 GLY A CA 1
ATOM 4593 C C . GLY A 1 557 ? 17.529 -24.006 5.677 1.00 28.03 557 GLY A C 1
ATOM 4594 O O . GLY A 1 557 ? 16.810 -24.555 6.511 1.00 28.03 557 GLY A O 1
ATOM 4595 N N . ALA A 1 558 ? 18.084 -22.821 5.952 1.00 25.67 558 ALA A N 1
ATOM 4596 C CA . ALA A 1 558 ? 17.959 -22.196 7.279 1.00 25.67 558 ALA A CA 1
ATOM 4597 C C . ALA A 1 558 ? 17.193 -20.859 7.340 1.00 25.67 558 ALA A C 1
ATOM 4599 O O . ALA A 1 558 ? 17.565 -20.022 8.147 1.00 25.67 558 ALA A O 1
ATOM 4600 N N . PHE A 1 559 ? 16.111 -20.645 6.574 1.00 28.58 559 PHE A N 1
ATOM 4601 C CA . PHE A 1 559 ? 15.140 -19.554 6.836 1.00 28.58 559 PHE A CA 1
ATOM 4602 C C . PHE A 1 559 ? 13.729 -19.816 6.263 1.00 28.58 559 PHE A C 1
ATOM 4604 O O . PHE A 1 559 ? 13.088 -18.925 5.711 1.00 28.58 559 PHE A O 1
ATOM 4611 N N . PHE A 1 560 ? 13.179 -21.016 6.454 1.00 33.06 560 PHE A N 1
ATOM 4612 C CA . PHE A 1 560 ? 11.752 -21.247 6.212 1.00 33.06 560 PHE A CA 1
ATOM 4613 C C . PHE A 1 560 ? 11.020 -21.365 7.548 1.00 33.06 560 PHE A C 1
ATOM 4615 O O . PHE A 1 560 ? 11.040 -22.393 8.221 1.00 33.06 560 PHE A O 1
ATOM 4622 N N . ARG A 1 561 ? 10.347 -20.283 7.955 1.00 41.78 561 ARG A N 1
ATOM 4623 C CA . ARG A 1 561 ? 9.093 -20.475 8.694 1.00 41.78 561 ARG A CA 1
ATOM 4624 C C . ARG A 1 561 ? 8.169 -21.240 7.744 1.00 41.78 561 ARG A C 1
ATOM 4626 O O . ARG A 1 561 ? 8.194 -20.941 6.553 1.00 41.78 561 ARG A O 1
ATOM 4633 N N . LYS A 1 562 ? 7.433 -22.237 8.244 1.00 47.25 562 LYS A N 1
ATOM 4634 C CA . LYS A 1 562 ? 6.523 -23.052 7.428 1.00 47.25 562 LYS A CA 1
ATOM 4635 C C . LYS A 1 562 ? 5.633 -22.106 6.610 1.00 47.25 562 LYS A C 1
ATOM 4637 O O . LYS A 1 562 ? 4.907 -21.312 7.207 1.00 47.25 562 LYS A O 1
ATOM 4642 N N . ARG A 1 563 ? 5.782 -22.136 5.283 1.00 60.12 563 ARG A N 1
ATOM 4643 C CA . ARG A 1 563 ? 4.942 -21.377 4.351 1.00 60.12 563 ARG A CA 1
ATOM 4644 C C . ARG A 1 563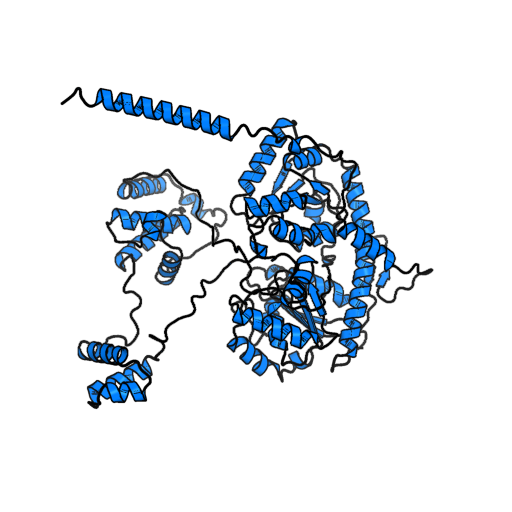 ? 3.482 -21.778 4.602 1.00 60.12 563 ARG A C 1
ATOM 4646 O O . ARG A 1 563 ? 3.237 -22.979 4.768 1.00 60.12 563 ARG A O 1
ATOM 4653 N N . PRO A 1 564 ? 2.539 -20.833 4.729 1.00 62.47 564 PRO A N 1
ATOM 4654 C CA . PRO A 1 564 ? 1.137 -21.175 4.891 1.00 62.47 564 PRO A CA 1
ATOM 4655 C C . PRO A 1 564 ? 0.645 -21.935 3.652 1.00 62.47 564 PRO A C 1
ATOM 4657 O O . PRO A 1 564 ? 0.799 -21.492 2.518 1.00 62.47 564 PRO A O 1
ATOM 4660 N N . THR A 1 565 ? 0.086 -23.119 3.887 1.00 70.88 565 THR A N 1
ATOM 4661 C CA . THR A 1 565 ? -0.657 -23.900 2.885 1.00 70.88 565 THR A CA 1
ATOM 4662 C C . THR A 1 565 ? -2.118 -23.463 2.815 1.00 70.88 565 THR A C 1
ATOM 4664 O O . THR A 1 565 ? -2.827 -23.835 1.893 1.00 70.88 565 THR A O 1
ATOM 4667 N N . SER A 1 566 ? -2.573 -22.701 3.810 1.00 80.25 566 SER A N 1
ATOM 4668 C CA . SER A 1 566 ? -3.918 -22.155 3.898 1.00 80.25 566 SER A CA 1
ATOM 4669 C C . SER A 1 566 ? -3.965 -21.018 4.918 1.00 80.25 566 SER A C 1
ATOM 4671 O O . SER A 1 566 ? -3.076 -20.844 5.763 1.00 80.25 566 SER A O 1
ATOM 4673 N N . SER A 1 567 ? -5.055 -20.276 4.871 1.00 84.38 567 SER A N 1
ATOM 4674 C CA . SER A 1 567 ? -5.471 -19.311 5.868 1.00 84.38 567 SER A CA 1
ATOM 4675 C C . SER A 1 567 ? -5.911 -19.987 7.161 1.00 84.38 567 SER A C 1
ATOM 4677 O O . SER A 1 567 ? -6.397 -21.116 7.177 1.00 84.38 567 SER A O 1
ATOM 4679 N N . ILE A 1 568 ? -5.738 -19.275 8.278 1.00 85.19 568 ILE A N 1
ATOM 4680 C CA . ILE A 1 568 ? -6.175 -19.739 9.606 1.00 85.19 568 ILE A CA 1
ATOM 4681 C C . ILE A 1 568 ? -7.685 -19.550 9.839 1.00 85.19 568 ILE A C 1
ATOM 4683 O O . ILE A 1 568 ? -8.224 -20.061 10.819 1.00 85.19 568 ILE A O 1
ATOM 4687 N N . ILE A 1 569 ? -8.354 -18.805 8.956 1.00 90.94 569 ILE A N 1
ATOM 4688 C CA . ILE A 1 569 ? -9.810 -18.664 8.873 1.00 90.94 569 ILE A CA 1
ATOM 4689 C C . ILE A 1 569 ? -10.240 -18.872 7.417 1.00 90.94 569 ILE A C 1
ATOM 4691 O O . ILE A 1 569 ? -9.461 -18.586 6.508 1.00 90.94 569 ILE A O 1
ATOM 4695 N N . GLY A 1 570 ? -11.457 -19.375 7.210 1.00 91.81 570 GLY A N 1
ATOM 4696 C CA . GLY A 1 570 ? -12.044 -19.515 5.876 1.00 91.81 570 GLY A CA 1
ATOM 4697 C C . GLY A 1 570 ? -12.541 -18.182 5.296 1.00 91.81 570 GLY A C 1
ATOM 4698 O O . GLY A 1 570 ? -12.562 -17.178 6.020 1.00 91.81 570 GLY A O 1
ATOM 4699 N N . PRO A 1 571 ? -12.934 -18.175 4.010 1.00 95.94 571 PRO A N 1
ATOM 4700 C CA . PRO A 1 571 ? -13.593 -17.032 3.387 1.00 95.94 571 PRO A CA 1
ATOM 4701 C C . PRO A 1 571 ? -14.934 -16.707 4.045 1.00 95.94 571 PRO A C 1
ATOM 4703 O O . PRO A 1 571 ? -15.519 -17.512 4.775 1.00 95.94 571 PRO A O 1
ATOM 4706 N N . ASP A 1 572 ? -15.445 -15.524 3.730 1.00 96.81 572 ASP A N 1
ATOM 4707 C CA . ASP A 1 572 ? -16.868 -15.245 3.850 1.00 96.81 572 ASP A CA 1
ATOM 4708 C C . ASP A 1 572 ? -17.675 -16.209 2.950 1.00 96.81 572 ASP A C 1
ATOM 4710 O O . ASP A 1 572 ? -17.210 -16.527 1.853 1.00 96.81 572 ASP A O 1
ATOM 4714 N N . PRO A 1 573 ? -18.876 -16.671 3.351 1.00 95.38 573 PRO A N 1
ATOM 4715 C CA . PRO A 1 573 ? -19.675 -17.588 2.533 1.00 95.38 573 PRO A CA 1
ATOM 4716 C C . PRO A 1 573 ? -19.927 -17.093 1.102 1.00 95.38 573 PRO A C 1
ATOM 4718 O O . PRO A 1 573 ? -19.954 -17.896 0.175 1.00 95.38 573 PRO A O 1
ATOM 4721 N N . SER A 1 574 ? -20.034 -15.773 0.900 1.00 94.50 574 SER A N 1
ATOM 4722 C CA . SER A 1 574 ? -20.203 -15.163 -0.429 1.00 94.50 574 SER A CA 1
ATOM 4723 C C . SER A 1 574 ? -18.972 -15.276 -1.340 1.00 94.50 574 SER A C 1
ATOM 4725 O O . SER A 1 574 ? -19.010 -14.836 -2.488 1.00 94.50 574 SER A O 1
ATOM 4727 N N . GLN A 1 575 ? -17.858 -15.799 -0.828 1.00 94.94 575 GLN A N 1
ATOM 4728 C CA . GLN A 1 575 ? -16.554 -15.867 -1.489 1.00 94.94 575 GLN A CA 1
ATOM 4729 C C . GLN A 1 575 ? -16.009 -17.305 -1.524 1.00 94.94 575 GLN A C 1
ATOM 4731 O O . GLN A 1 575 ? -14.819 -17.496 -1.760 1.00 94.94 575 GLN A O 1
ATOM 4736 N N . GLY A 1 576 ? -16.862 -18.313 -1.294 1.00 89.00 576 GLY A N 1
ATOM 4737 C CA . GLY A 1 576 ? -16.469 -19.725 -1.200 1.00 89.00 576 GLY A CA 1
ATOM 4738 C C . GLY A 1 576 ? -15.765 -20.293 -2.439 1.00 89.00 576 GLY A C 1
ATOM 4739 O O . GLY A 1 576 ? -14.903 -21.154 -2.292 1.00 89.00 576 GLY A O 1
ATOM 4740 N N . ASP A 1 577 ? -16.068 -19.769 -3.630 1.00 91.94 577 ASP A N 1
ATOM 4741 C CA . ASP A 1 577 ? -15.465 -20.209 -4.900 1.00 91.94 577 ASP A CA 1
ATOM 4742 C C . ASP A 1 577 ? -14.125 -19.522 -5.212 1.00 91.94 577 ASP A C 1
ATOM 4744 O O . ASP A 1 577 ? -13.428 -19.877 -6.166 1.00 91.94 577 ASP A O 1
ATOM 4748 N N . VAL A 1 578 ? -13.749 -18.505 -4.432 1.00 93.44 578 VAL A N 1
ATOM 4749 C CA . VAL A 1 578 ? -12.500 -17.773 -4.636 1.00 93.44 578 VAL A CA 1
ATOM 4750 C C . VAL A 1 578 ? -11.343 -18.564 -4.003 1.00 93.44 578 VAL A C 1
ATOM 4752 O O . VAL A 1 578 ? -11.439 -18.955 -2.841 1.00 93.44 578 VAL A O 1
ATOM 4755 N N . PRO A 1 579 ? -10.216 -18.785 -4.708 1.00 93.44 579 PRO A N 1
ATOM 4756 C CA . PRO A 1 579 ? -9.067 -19.483 -4.134 1.00 93.44 579 PRO A CA 1
ATOM 4757 C C . PRO A 1 579 ? -8.492 -18.769 -2.905 1.00 93.44 579 PRO A C 1
ATOM 4759 O O . PRO A 1 579 ? -8.461 -17.540 -2.850 1.00 93.44 579 PRO A O 1
ATOM 4762 N N . ASP A 1 580 ? -7.955 -19.522 -1.943 1.00 91.38 580 ASP A N 1
ATOM 4763 C CA . ASP A 1 580 ? -7.412 -18.952 -0.706 1.00 91.38 580 ASP A CA 1
ATOM 4764 C C . ASP A 1 580 ? -6.154 -18.101 -0.959 1.00 91.38 580 ASP A C 1
ATOM 4766 O O . ASP A 1 580 ? -5.108 -18.664 -1.307 1.00 91.38 580 ASP A O 1
ATOM 4770 N N . PRO A 1 581 ? -6.183 -16.775 -0.701 1.00 88.69 581 PRO A N 1
ATOM 4771 C CA . PRO A 1 581 ? -5.049 -15.897 -0.962 1.00 88.69 581 PRO A CA 1
ATOM 4772 C C . PRO A 1 581 ? -3.782 -16.271 -0.208 1.00 88.69 581 PRO A C 1
ATOM 4774 O O . PRO A 1 581 ? -2.718 -15.838 -0.650 1.00 88.69 581 PRO A O 1
ATOM 4777 N N . LYS A 1 582 ? -3.874 -17.009 0.915 1.00 85.06 582 LYS A N 1
ATOM 4778 C CA . LYS A 1 582 ? -2.728 -17.424 1.745 1.00 85.06 582 LYS A CA 1
ATOM 4779 C C . LYS A 1 582 ? -2.212 -18.833 1.488 1.00 85.06 582 LYS A C 1
ATOM 4781 O O . LYS A 1 582 ? -1.344 -19.282 2.235 1.00 85.06 582 LYS A O 1
ATOM 4786 N N . ASN A 1 583 ? -2.667 -19.506 0.434 1.00 84.06 583 ASN A N 1
ATOM 4787 C CA . ASN A 1 583 ? -2.024 -20.734 -0.017 1.00 84.06 583 ASN A CA 1
ATOM 4788 C C . ASN A 1 583 ? -0.810 -20.413 -0.903 1.00 84.06 583 ASN A C 1
ATOM 4790 O O . ASN A 1 583 ? -0.941 -20.137 -2.091 1.00 84.06 583 ASN A O 1
ATOM 4794 N N . GLU A 1 584 ? 0.390 -20.450 -0.320 1.00 69.38 584 GLU A N 1
ATOM 4795 C CA . GLU A 1 584 ? 1.622 -20.091 -1.029 1.00 69.38 584 GLU A CA 1
ATOM 4796 C C . GLU A 1 584 ? 2.171 -21.181 -1.955 1.00 69.38 584 GLU A C 1
ATOM 4798 O O . GLU A 1 584 ? 3.091 -20.895 -2.722 1.00 69.38 584 GLU A O 1
ATOM 4803 N N . PHE A 1 585 ? 1.689 -22.419 -1.844 1.00 69.44 585 PHE A N 1
ATOM 4804 C CA . PHE A 1 585 ? 2.152 -23.539 -2.670 1.00 69.44 585 PHE A CA 1
ATOM 4805 C C . PHE A 1 585 ? 1.266 -23.768 -3.888 1.00 69.44 585 PHE A C 1
ATOM 4807 O O . PHE A 1 585 ? 1.718 -24.363 -4.863 1.00 69.44 585 PHE A O 1
ATOM 4814 N N . ASP A 1 586 ? 0.024 -23.292 -3.844 1.00 81.88 586 ASP A N 1
ATOM 4815 C CA . ASP A 1 586 ? -0.880 -23.409 -4.972 1.00 81.88 586 ASP A CA 1
ATOM 4816 C C . ASP A 1 586 ? -0.589 -22.327 -6.015 1.00 81.88 586 ASP A C 1
ATOM 4818 O O . ASP A 1 586 ? -0.785 -21.124 -5.793 1.00 81.88 586 ASP A O 1
ATOM 4822 N N . TYR A 1 587 ? -0.121 -22.779 -7.178 1.00 82.12 587 TYR A N 1
ATOM 4823 C CA . TYR A 1 587 ? 0.119 -21.931 -8.335 1.00 82.12 587 TYR A CA 1
ATOM 4824 C C . TYR A 1 587 ? -1.161 -21.226 -8.786 1.00 82.12 587 TYR A C 1
ATOM 4826 O O . TYR A 1 587 ? -1.110 -20.036 -9.091 1.00 82.12 587 TYR A O 1
ATOM 4834 N N . ASN A 1 588 ? -2.305 -21.919 -8.790 1.00 86.44 588 ASN A N 1
ATOM 4835 C CA . ASN A 1 588 ? -3.560 -21.376 -9.305 1.00 86.44 588 ASN A CA 1
ATOM 4836 C C . ASN A 1 588 ? -4.097 -20.273 -8.397 1.00 86.44 588 ASN A C 1
ATOM 4838 O O . ASN A 1 588 ? -4.372 -19.173 -8.879 1.00 86.44 588 ASN A O 1
ATOM 4842 N N . SER A 1 589 ? -4.142 -20.505 -7.082 1.00 89.62 589 SER A N 1
ATOM 4843 C CA . SER A 1 589 ? -4.456 -19.451 -6.119 1.00 89.62 589 SER A CA 1
ATOM 4844 C C . SER A 1 589 ? -3.475 -18.283 -6.223 1.00 89.62 589 SER A C 1
ATOM 4846 O O . SER A 1 589 ? -3.880 -17.124 -6.363 1.00 89.62 589 SER A O 1
ATOM 4848 N N . THR A 1 590 ? -2.168 -18.567 -6.231 1.00 86.69 590 THR A N 1
ATOM 4849 C CA . THR A 1 590 ? -1.154 -17.512 -6.314 1.00 86.69 590 THR A CA 1
ATOM 4850 C C . THR A 1 590 ? -1.342 -16.676 -7.578 1.00 86.69 590 THR A C 1
ATOM 4852 O O . THR A 1 590 ? -1.300 -15.449 -7.478 1.00 86.69 590 THR A O 1
ATOM 4855 N N . ARG A 1 591 ? -1.609 -17.312 -8.727 1.00 87.38 591 ARG A N 1
ATOM 4856 C CA . ARG A 1 591 ? -1.839 -16.674 -10.030 1.00 87.38 591 ARG A CA 1
ATOM 4857 C C . ARG A 1 591 ? -3.120 -15.850 -10.065 1.00 87.38 591 ARG A C 1
ATOM 4859 O O . ARG A 1 591 ? -3.081 -14.743 -10.611 1.00 87.38 591 ARG A O 1
ATOM 4866 N N . TYR A 1 592 ? -4.207 -16.378 -9.495 1.00 89.81 592 TYR A N 1
ATOM 4867 C CA . TYR A 1 592 ? -5.495 -15.695 -9.374 1.00 89.81 592 TYR A CA 1
ATOM 4868 C C . TYR A 1 592 ? -5.335 -14.391 -8.598 1.00 89.81 592 TYR A C 1
ATOM 4870 O O . TYR A 1 592 ? -5.790 -13.343 -9.038 1.00 89.81 592 TYR A O 1
ATOM 4878 N N . TRP A 1 593 ? -4.627 -14.421 -7.471 1.00 89.81 593 TRP A N 1
ATOM 4879 C CA . TRP A 1 593 ? -4.425 -13.222 -6.666 1.00 89.81 593 TRP A CA 1
ATOM 4880 C C . TRP A 1 593 ? -3.368 -12.278 -7.249 1.00 89.81 593 TRP A C 1
ATOM 4882 O O . TRP A 1 593 ? -3.505 -11.062 -7.134 1.00 89.81 593 TRP A O 1
ATOM 4892 N N . MET A 1 594 ? -2.334 -12.807 -7.917 1.00 87.44 594 MET A N 1
ATOM 4893 C CA . MET A 1 594 ? -1.235 -12.004 -8.470 1.00 87.44 594 MET A CA 1
ATOM 4894 C C . MET A 1 594 ? -1.710 -10.940 -9.451 1.00 87.44 594 MET A C 1
ATOM 4896 O O . MET A 1 594 ? -1.149 -9.850 -9.489 1.00 87.44 594 MET A O 1
ATOM 4900 N N . GLN A 1 595 ? -2.744 -11.246 -10.237 1.00 83.94 595 GLN A N 1
ATOM 4901 C CA . GLN A 1 595 ? -3.245 -10.314 -11.243 1.00 83.94 595 GLN A CA 1
ATOM 4902 C C . GLN A 1 595 ? -3.760 -9.008 -10.630 1.00 83.94 595 GLN A C 1
ATOM 4904 O O . GLN A 1 595 ? -3.758 -7.994 -11.313 1.00 83.94 595 GLN A O 1
ATOM 4909 N N . PHE A 1 596 ? -4.134 -9.002 -9.346 1.00 87.44 596 PHE A N 1
ATOM 4910 C CA . PHE A 1 596 ? -4.640 -7.818 -8.649 1.00 87.44 596 PHE A CA 1
ATOM 4911 C C . PHE A 1 596 ? -3.548 -6.923 -8.042 1.00 87.44 596 PHE A C 1
ATOM 4913 O O . PHE A 1 596 ? -3.886 -5.941 -7.375 1.00 87.44 596 PHE A O 1
ATOM 4920 N N . ALA A 1 597 ? -2.264 -7.242 -8.245 1.00 88.62 597 ALA A N 1
ATOM 4921 C CA . ALA A 1 597 ? -1.164 -6.363 -7.852 1.00 88.62 597 ALA A CA 1
ATOM 4922 C C . ALA A 1 597 ? -1.265 -4.996 -8.558 1.00 88.62 597 ALA A C 1
ATOM 4924 O O . ALA A 1 597 ? -1.709 -4.907 -9.704 1.00 88.62 597 ALA A O 1
ATOM 4925 N N . ASP A 1 598 ? -0.853 -3.927 -7.877 1.00 85.62 598 ASP A N 1
ATOM 4926 C CA . ASP A 1 598 ? -1.006 -2.538 -8.339 1.00 85.62 598 ASP A CA 1
ATOM 4927 C C . ASP A 1 598 ? -0.415 -2.296 -9.740 1.00 85.62 598 ASP A C 1
ATOM 4929 O O . ASP A 1 598 ? -1.090 -1.747 -10.618 1.00 85.62 598 ASP A O 1
ATOM 4933 N N . PHE A 1 599 ? 0.800 -2.785 -9.985 1.00 86.75 599 PHE A N 1
ATOM 4934 C CA . PHE A 1 599 ? 1.520 -2.635 -11.250 1.00 86.75 599 PHE A CA 1
ATOM 4935 C C . PHE A 1 599 ? 0.901 -3.393 -12.436 1.00 86.75 599 PHE A C 1
ATOM 4937 O O . PHE A 1 599 ? 1.299 -3.150 -13.570 1.00 86.75 599 PHE A O 1
ATOM 4944 N N . TYR A 1 600 ? -0.101 -4.254 -12.222 1.00 84.50 600 TYR A N 1
ATOM 4945 C CA . TYR A 1 600 ? -0.886 -4.869 -13.306 1.00 84.50 600 TYR A CA 1
ATOM 4946 C C . TYR A 1 600 ? -2.269 -4.239 -13.509 1.00 84.50 600 TYR A C 1
ATOM 4948 O O . TYR A 1 600 ? -2.991 -4.640 -14.424 1.00 84.50 600 TYR A O 1
ATOM 4956 N N . GLN A 1 601 ? -2.660 -3.299 -12.645 1.00 74.06 601 GLN A N 1
ATOM 4957 C CA . GLN A 1 601 ? -4.015 -2.740 -12.597 1.00 74.06 601 GLN A CA 1
ATOM 4958 C C . GLN A 1 601 ? -4.051 -1.256 -12.958 1.00 74.06 601 GLN A C 1
ATOM 4960 O O . GLN A 1 601 ? -4.935 -0.821 -13.689 1.00 74.06 601 GLN A O 1
ATOM 4965 N N . VAL A 1 602 ? -3.106 -0.464 -12.439 1.00 67.69 602 VAL A N 1
ATOM 4966 C CA . VAL A 1 602 ? -3.127 1.004 -12.593 1.00 67.69 602 VAL A CA 1
ATOM 4967 C C . VAL A 1 602 ? -2.005 1.546 -13.472 1.00 67.69 602 VAL A C 1
ATOM 4969 O O . VAL A 1 602 ? -1.915 2.762 -13.650 1.00 67.69 602 VAL A O 1
ATOM 4972 N N . MET A 1 603 ? -1.173 0.660 -14.027 1.00 83.94 603 MET A N 1
ATOM 4973 C CA . MET A 1 603 ? 0.059 0.996 -14.746 1.00 83.94 603 MET A CA 1
ATOM 4974 C C . MET A 1 603 ? 0.074 0.409 -16.166 1.00 83.94 603 MET A C 1
ATOM 4976 O O . MET A 1 603 ? 0.922 -0.428 -16.473 1.00 83.94 603 MET A O 1
ATOM 4980 N N . PRO A 1 604 ? -0.853 0.825 -17.051 1.00 78.38 604 PRO A N 1
ATOM 4981 C CA . PRO A 1 604 ? -1.020 0.218 -18.374 1.00 78.38 604 PRO A CA 1
ATOM 4982 C C . PRO A 1 604 ? 0.207 0.333 -19.290 1.00 78.38 604 PRO A C 1
ATOM 4984 O O . PRO A 1 604 ? 0.318 -0.445 -20.228 1.00 78.38 604 PRO A O 1
ATOM 4987 N N . TYR A 1 605 ? 1.125 1.273 -19.037 1.00 83.38 605 TYR A N 1
ATOM 4988 C CA . TYR A 1 605 ? 2.342 1.454 -19.844 1.00 83.38 605 TYR A CA 1
ATOM 4989 C C . TYR A 1 605 ? 3.609 0.879 -19.194 1.00 83.38 605 TYR A C 1
ATOM 4991 O O . TYR A 1 605 ? 4.720 1.229 -19.587 1.00 83.38 605 TYR A O 1
ATOM 4999 N N . GLY A 1 606 ? 3.461 0.009 -18.190 1.00 85.75 606 GLY A N 1
ATOM 5000 C CA . GLY A 1 606 ? 4.562 -0.836 -17.733 1.00 85.75 606 GLY A CA 1
ATOM 5001 C C . GLY A 1 606 ? 4.899 -1.900 -18.782 1.00 85.75 606 GLY A C 1
ATOM 5002 O O . GLY A 1 606 ? 4.007 -2.540 -19.332 1.00 85.75 606 GLY A O 1
ATOM 5003 N N . VAL A 1 607 ? 6.186 -2.109 -19.048 1.00 84.94 607 VAL A N 1
ATOM 5004 C CA . VAL A 1 607 ? 6.672 -3.128 -19.987 1.00 84.94 607 VAL A CA 1
ATOM 5005 C C . VAL A 1 607 ? 6.757 -4.470 -19.266 1.00 84.94 607 VAL A C 1
ATOM 5007 O O . VAL A 1 607 ? 7.413 -4.576 -18.229 1.00 84.94 607 VAL A O 1
ATOM 5010 N N . LEU A 1 608 ? 6.104 -5.501 -19.801 1.00 85.19 608 LEU A N 1
ATOM 5011 C CA . LEU A 1 608 ? 6.146 -6.845 -19.227 1.00 85.19 608 LEU A CA 1
ATOM 5012 C C . LEU A 1 608 ? 7.275 -7.675 -19.841 1.00 85.19 608 LEU A C 1
ATOM 5014 O O . LEU A 1 608 ? 7.488 -7.640 -21.048 1.00 85.19 608 LEU A O 1
ATOM 5018 N N . TYR A 1 609 ? 7.964 -8.456 -19.012 1.00 87.12 609 TYR A N 1
ATOM 5019 C CA . TYR A 1 609 ? 8.938 -9.446 -19.460 1.00 87.12 609 TYR A CA 1
ATOM 5020 C C . TYR A 1 609 ? 8.569 -10.850 -18.965 1.00 87.12 609 TYR A C 1
ATOM 5022 O O . TYR A 1 609 ? 8.135 -11.053 -17.831 1.00 87.12 609 TYR A O 1
ATOM 5030 N N . GLU A 1 610 ? 8.763 -11.839 -19.833 1.00 83.44 610 GLU A N 1
ATOM 5031 C CA . GLU A 1 610 ? 8.350 -13.237 -19.606 1.00 83.44 610 GLU A CA 1
ATOM 5032 C C . GLU A 1 610 ? 9.467 -14.109 -19.019 1.00 83.44 610 GLU A C 1
ATOM 5034 O O . GLU A 1 610 ? 9.213 -15.162 -18.435 1.00 83.44 610 GLU A O 1
ATOM 5039 N N . SER A 1 611 ? 10.716 -13.648 -19.113 1.00 84.44 611 SER A N 1
ATOM 5040 C CA . SER A 1 611 ? 11.894 -14.306 -18.550 1.00 84.44 611 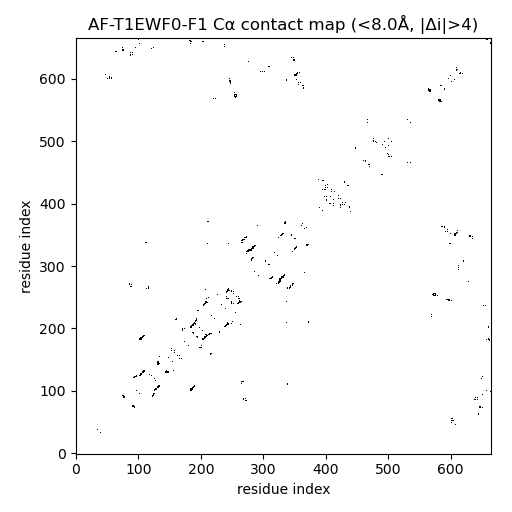SER A CA 1
ATOM 5041 C C . SER A 1 611 ? 13.028 -13.294 -18.334 1.00 84.44 611 SER A C 1
ATOM 5043 O O . SER A 1 611 ? 12.956 -12.158 -18.805 1.00 84.44 611 SER A O 1
ATOM 5045 N N . ILE A 1 612 ? 14.088 -13.688 -17.616 1.00 88.31 612 ILE A N 1
ATOM 5046 C CA . ILE A 1 612 ? 15.290 -12.844 -17.480 1.00 88.31 612 ILE A CA 1
ATOM 5047 C C . ILE A 1 612 ? 15.976 -12.634 -18.844 1.00 88.31 612 ILE A C 1
ATOM 5049 O O . ILE A 1 612 ? 16.279 -11.485 -19.144 1.00 88.31 612 ILE A O 1
ATOM 5053 N N . PRO A 1 613 ? 16.159 -13.657 -19.706 1.00 86.56 613 PRO A N 1
ATOM 5054 C CA . PRO A 1 613 ? 16.648 -13.444 -21.071 1.00 86.56 613 PRO A CA 1
ATOM 5055 C C . PRO A 1 613 ? 15.793 -12.477 -21.898 1.00 86.56 613 PRO A C 1
ATOM 5057 O O . PRO A 1 613 ? 16.343 -11.573 -22.520 1.00 86.56 613 PRO A O 1
ATOM 5060 N N . HIS A 1 614 ? 14.460 -12.597 -21.840 1.00 85.06 614 HIS A N 1
ATOM 5061 C CA . HIS A 1 614 ? 13.561 -11.662 -22.522 1.00 85.06 614 HIS A CA 1
ATOM 5062 C C . HIS A 1 614 ? 13.752 -10.228 -22.001 1.00 85.06 614 HIS A C 1
ATOM 5064 O O . HIS A 1 614 ? 13.843 -9.294 -22.791 1.00 85.06 614 HIS A O 1
ATOM 5070 N N . LEU A 1 615 ? 13.913 -10.045 -20.685 1.00 90.06 615 LEU A N 1
ATOM 5071 C CA . LEU A 1 615 ? 14.269 -8.745 -20.115 1.00 90.06 615 LEU A CA 1
ATOM 5072 C C . LEU A 1 615 ? 15.600 -8.216 -20.673 1.00 90.06 615 LEU A C 1
ATOM 5074 O O . LEU A 1 615 ? 15.668 -7.044 -21.025 1.00 90.06 615 LEU A O 1
ATOM 5078 N N . VAL A 1 616 ? 16.653 -9.038 -20.762 1.00 89.31 616 VAL A N 1
ATOM 5079 C CA . VAL A 1 616 ? 17.944 -8.595 -21.325 1.00 89.31 616 VAL A CA 1
ATOM 5080 C C . VAL A 1 616 ? 17.776 -8.140 -22.774 1.00 89.31 616 VAL A C 1
ATOM 5082 O O . VAL A 1 616 ? 18.288 -7.080 -23.128 1.00 89.31 616 VAL A O 1
ATOM 5085 N N . GLN A 1 617 ? 17.022 -8.892 -23.581 1.00 83.44 617 GLN A N 1
ATOM 5086 C CA . GLN A 1 617 ? 16.722 -8.525 -24.965 1.00 83.44 617 GLN A CA 1
ATOM 5087 C C . GLN A 1 617 ? 15.989 -7.178 -25.039 1.00 83.44 617 GLN A C 1
ATOM 5089 O O . GLN A 1 617 ? 16.431 -6.286 -25.756 1.00 83.44 617 GLN A O 1
ATOM 5094 N N . ILE A 1 618 ? 14.942 -6.984 -24.223 1.00 86.00 618 ILE A N 1
ATOM 5095 C CA . ILE A 1 618 ? 14.215 -5.708 -24.136 1.00 86.00 618 ILE A CA 1
ATOM 5096 C C . ILE A 1 618 ? 15.175 -4.560 -23.806 1.00 86.00 618 ILE A C 1
ATOM 5098 O O . ILE A 1 618 ? 15.166 -3.537 -24.478 1.00 86.00 618 ILE A O 1
ATOM 5102 N N . LEU A 1 619 ? 16.013 -4.708 -22.775 1.00 91.38 619 LEU A N 1
ATOM 5103 C CA . LEU A 1 619 ? 16.909 -3.631 -22.339 1.00 91.38 619 LEU A CA 1
ATOM 5104 C C . LEU A 1 619 ? 18.033 -3.333 -23.338 1.00 91.38 619 LEU A C 1
ATOM 5106 O O . LEU A 1 619 ? 18.558 -2.219 -23.332 1.00 91.38 619 LEU A O 1
ATOM 5110 N N . LYS A 1 620 ? 18.418 -4.319 -24.154 1.00 87.62 620 LYS A N 1
ATOM 5111 C CA . LYS A 1 620 ? 19.390 -4.163 -25.237 1.00 87.62 620 LYS A CA 1
ATOM 5112 C C . LYS A 1 620 ? 18.786 -3.397 -26.415 1.00 87.62 620 LYS A C 1
ATOM 5114 O O . LYS A 1 620 ? 19.434 -2.490 -26.928 1.00 87.62 620 LYS A O 1
ATOM 5119 N N . ASP A 1 621 ? 17.572 -3.762 -26.815 1.00 86.62 621 ASP A N 1
ATOM 5120 C CA . ASP A 1 621 ? 16.973 -3.298 -28.069 1.00 86.62 621 ASP A CA 1
ATOM 5121 C C . ASP A 1 621 ? 16.163 -2.007 -27.914 1.00 86.62 621 ASP A C 1
ATOM 5123 O O . ASP A 1 621 ? 15.948 -1.299 -28.897 1.00 86.62 621 ASP A O 1
ATOM 5127 N N . ILE A 1 622 ? 15.706 -1.684 -26.698 1.00 86.00 622 ILE A N 1
ATOM 5128 C CA . ILE A 1 622 ? 14.832 -0.532 -26.484 1.00 86.00 622 ILE A CA 1
ATOM 5129 C C . ILE A 1 622 ? 15.544 0.795 -26.786 1.00 86.00 622 ILE A C 1
ATOM 5131 O O . ILE A 1 622 ? 16.570 1.157 -26.188 1.00 86.00 622 ILE A O 1
ATOM 5135 N N . THR A 1 623 ? 14.967 1.552 -27.716 1.00 88.12 623 THR A N 1
ATOM 5136 C CA . THR A 1 623 ? 15.504 2.841 -28.157 1.00 88.12 623 THR A CA 1
ATOM 5137 C C . THR A 1 623 ? 15.067 3.973 -27.230 1.00 88.12 623 THR A C 1
ATOM 5139 O O . THR A 1 623 ? 14.073 3.877 -26.505 1.00 88.12 623 THR A O 1
ATOM 5142 N N . ASP A 1 624 ? 15.797 5.089 -27.254 1.00 91.88 624 ASP A N 1
ATOM 5143 C CA . ASP A 1 624 ? 15.398 6.279 -26.495 1.00 91.88 624 ASP A CA 1
ATOM 5144 C C . ASP A 1 624 ? 14.068 6.865 -26.993 1.00 91.88 624 ASP A C 1
ATOM 5146 O O . ASP A 1 624 ? 13.275 7.346 -26.187 1.00 91.88 624 ASP A O 1
ATOM 5150 N N . GLU A 1 625 ? 13.761 6.740 -28.287 1.00 85.25 625 GLU A N 1
ATOM 5151 C CA . GLU A 1 625 ? 12.462 7.122 -28.854 1.00 85.25 625 GLU A CA 1
ATOM 5152 C C . GLU A 1 625 ? 11.311 6.291 -28.266 1.00 85.25 625 GLU A C 1
ATOM 5154 O O . GLU A 1 625 ? 10.276 6.838 -27.872 1.00 85.25 625 GLU A O 1
ATOM 5159 N N . GLN A 1 626 ? 11.497 4.974 -28.126 1.00 84.44 626 GLN A N 1
ATOM 5160 C CA . GLN A 1 626 ? 10.508 4.095 -27.497 1.00 84.44 626 GLN A CA 1
ATOM 5161 C C . GLN A 1 626 ? 10.315 4.435 -26.013 1.00 84.44 626 GLN A C 1
ATOM 5163 O O . GLN A 1 626 ? 9.177 4.512 -25.544 1.00 84.44 626 GLN A O 1
ATOM 5168 N N . LEU A 1 627 ? 11.398 4.705 -25.274 1.00 88.31 627 LEU A N 1
ATOM 5169 C CA . LEU A 1 627 ? 11.327 5.134 -23.871 1.00 88.31 627 LEU A CA 1
ATOM 5170 C C . LEU A 1 627 ? 10.576 6.466 -23.712 1.00 88.31 627 LEU A C 1
ATOM 5172 O O . LEU A 1 627 ? 9.717 6.595 -22.834 1.00 88.31 627 LEU A O 1
ATOM 5176 N N . MET A 1 628 ? 10.847 7.441 -24.583 1.00 88.75 628 MET A N 1
ATOM 5177 C CA . MET A 1 628 ? 10.141 8.725 -24.596 1.00 88.75 628 MET A CA 1
ATOM 5178 C C . MET A 1 628 ? 8.667 8.565 -24.981 1.00 88.75 628 MET A C 1
ATOM 5180 O O . MET A 1 628 ? 7.803 9.217 -24.391 1.00 88.75 628 MET A O 1
ATOM 5184 N N . THR A 1 629 ? 8.355 7.648 -25.897 1.00 81.19 629 THR A N 1
ATOM 5185 C CA . THR A 1 629 ? 6.975 7.305 -26.268 1.00 81.19 629 THR A CA 1
ATOM 5186 C C . THR A 1 629 ? 6.212 6.700 -25.088 1.00 81.19 629 THR A C 1
ATOM 5188 O O . THR A 1 629 ? 5.105 7.149 -24.778 1.00 81.19 629 THR A O 1
ATOM 5191 N N . ILE A 1 630 ? 6.814 5.744 -24.366 1.00 83.25 630 ILE A N 1
ATOM 5192 C CA . ILE A 1 630 ? 6.249 5.173 -23.131 1.00 83.25 630 ILE A CA 1
ATOM 5193 C C . ILE A 1 630 ? 5.968 6.290 -22.120 1.00 83.25 630 ILE A C 1
ATOM 5195 O O . ILE A 1 630 ? 4.847 6.410 -21.624 1.00 83.25 630 ILE A O 1
ATOM 5199 N N . SER A 1 631 ? 6.958 7.147 -21.864 1.00 89.19 631 SER A N 1
ATOM 5200 C CA . SER A 1 631 ? 6.830 8.259 -20.920 1.00 89.19 631 SER A CA 1
ATOM 5201 C C . SER A 1 631 ? 5.718 9.244 -21.312 1.00 89.19 631 SER A C 1
ATOM 5203 O O . SER A 1 631 ? 4.920 9.659 -20.469 1.00 89.19 631 SER A O 1
ATOM 5205 N N . SER A 1 632 ? 5.600 9.579 -22.599 1.00 82.44 632 SER A N 1
ATOM 5206 C CA . SER A 1 632 ? 4.545 10.455 -23.127 1.00 82.44 632 SER A CA 1
ATOM 5207 C C . SER A 1 632 ? 3.145 9.856 -22.939 1.00 82.44 632 SER A C 1
ATOM 5209 O O . SER A 1 632 ? 2.208 10.540 -22.515 1.00 82.44 632 SER A O 1
ATOM 5211 N N . ASN A 1 633 ? 3.001 8.549 -23.158 1.00 80.25 633 ASN A N 1
ATOM 5212 C CA . ASN A 1 633 ? 1.744 7.842 -22.925 1.00 80.25 633 ASN A CA 1
ATOM 5213 C C . ASN A 1 633 ? 1.381 7.782 -21.433 1.00 80.25 633 ASN A C 1
ATOM 5215 O O . ASN A 1 633 ? 0.233 8.056 -21.065 1.00 80.25 633 ASN A O 1
ATOM 5219 N N . MET A 1 634 ? 2.360 7.513 -20.560 1.00 86.88 634 MET A N 1
ATOM 5220 C CA . MET A 1 634 ? 2.190 7.594 -19.103 1.00 86.88 634 MET A CA 1
ATOM 5221 C C . MET A 1 634 ? 1.720 8.984 -18.678 1.00 86.88 634 MET A C 1
ATOM 5223 O O . MET A 1 634 ? 0.760 9.093 -17.918 1.00 86.88 634 MET A O 1
ATOM 5227 N N . ARG A 1 635 ? 2.333 10.038 -19.227 1.00 86.12 635 ARG A N 1
ATOM 5228 C CA . ARG A 1 635 ? 1.997 11.441 -18.953 1.00 86.12 635 ARG A CA 1
ATOM 5229 C C . ARG A 1 635 ? 0.537 11.745 -19.286 1.00 86.12 635 ARG A C 1
ATOM 5231 O O . ARG A 1 635 ? -0.180 12.261 -18.430 1.00 86.12 635 ARG A O 1
ATOM 5238 N N . ARG A 1 636 ? 0.068 11.369 -20.483 1.00 80.19 636 ARG A N 1
ATOM 5239 C CA . ARG A 1 636 ? -1.340 11.545 -20.901 1.00 80.19 636 ARG A CA 1
ATOM 5240 C C . ARG A 1 636 ? -2.304 10.805 -19.975 1.00 80.19 636 ARG A C 1
ATOM 5242 O O . ARG A 1 636 ? -3.288 11.373 -19.512 1.00 80.19 636 ARG A O 1
ATOM 5249 N N . TYR A 1 637 ? -1.996 9.554 -19.649 1.00 83.00 637 TYR A N 1
ATOM 5250 C CA . TYR A 1 637 ? -2.835 8.761 -18.755 1.00 83.00 637 TYR A CA 1
ATOM 5251 C C . TYR A 1 637 ? -2.841 9.275 -17.319 1.00 83.00 637 TYR A C 1
ATOM 5253 O O . TYR A 1 637 ? -3.888 9.266 -16.685 1.00 83.00 637 TYR A O 1
ATOM 5261 N N . ASN A 1 638 ? -1.711 9.755 -16.800 1.00 88.00 638 ASN A N 1
ATOM 5262 C CA . ASN A 1 638 ? -1.616 10.288 -15.443 1.00 88.00 638 ASN A CA 1
ATOM 5263 C C . ASN A 1 638 ? -2.518 11.517 -15.241 1.00 88.00 638 ASN A C 1
ATOM 5265 O O . ASN A 1 638 ? -3.093 11.671 -14.162 1.00 88.00 638 ASN A O 1
ATOM 5269 N N . VAL A 1 639 ? -2.698 12.349 -16.274 1.00 86.06 639 VAL A N 1
ATOM 5270 C CA . VAL A 1 639 ? -3.651 13.473 -16.266 1.00 86.06 639 VAL A CA 1
ATOM 5271 C C . VAL A 1 639 ? -5.088 12.969 -16.113 1.00 86.06 639 VAL A C 1
ATOM 5273 O O . VAL A 1 639 ? -5.783 13.361 -15.174 1.00 86.06 639 VAL A O 1
ATOM 5276 N N . GLU A 1 640 ? -5.523 12.058 -16.986 1.00 82.88 640 GLU A N 1
ATOM 5277 C CA . GLU A 1 640 ? -6.894 11.529 -16.961 1.00 82.88 640 GLU A CA 1
ATOM 5278 C C . GLU A 1 640 ? -7.180 10.700 -15.703 1.00 82.88 640 GLU A C 1
ATOM 5280 O O . GLU A 1 640 ? -8.241 10.816 -15.081 1.00 82.88 640 GLU A O 1
ATOM 5285 N N . PHE A 1 641 ? -6.193 9.923 -15.260 1.00 85.88 641 PHE A N 1
ATOM 5286 C CA . PHE A 1 641 ? -6.256 9.169 -14.019 1.00 85.88 641 PHE A CA 1
ATOM 5287 C C . PHE A 1 641 ? -6.481 10.095 -12.815 1.00 85.88 641 PHE A C 1
ATOM 5289 O O . PHE A 1 641 ? -7.353 9.818 -11.988 1.00 85.88 641 PHE A O 1
ATOM 5296 N N . LYS A 1 642 ? -5.754 11.221 -12.729 1.00 89.81 642 LYS A N 1
ATOM 5297 C CA . LYS A 1 642 ? -5.918 12.180 -11.630 1.00 89.81 642 LYS A CA 1
ATOM 5298 C C . LYS A 1 642 ? -7.307 12.813 -11.628 1.00 89.81 642 LYS A C 1
ATOM 5300 O O . LYS A 1 642 ? -7.942 12.842 -10.577 1.00 89.81 642 LYS A O 1
ATOM 5305 N N . LYS A 1 643 ? -7.818 13.249 -12.786 1.00 87.81 643 LYS A N 1
ATOM 5306 C CA . LYS A 1 643 ? -9.187 13.792 -12.913 1.00 87.81 643 LYS A CA 1
ATOM 5307 C C . LYS A 1 643 ? -10.227 12.821 -12.345 1.00 87.81 643 LYS A C 1
ATOM 5309 O O . LYS A 1 643 ? -11.060 13.200 -11.522 1.00 87.81 643 LYS A O 1
ATOM 5314 N N . LYS A 1 644 ? -10.141 11.541 -12.721 1.00 84.19 644 LYS A N 1
ATOM 5315 C CA . LYS A 1 644 ? -11.040 10.493 -12.216 1.00 84.19 644 LYS A CA 1
ATOM 5316 C C . LYS A 1 644 ? -10.894 10.268 -10.712 1.00 84.19 644 LYS A C 1
ATOM 5318 O O . LYS A 1 644 ? -11.898 10.157 -10.005 1.00 84.19 644 LYS A O 1
ATOM 5323 N N . LEU A 1 645 ? -9.660 10.208 -10.221 1.00 90.31 645 LEU A N 1
ATOM 5324 C CA . LEU A 1 645 ? -9.389 10.012 -8.802 1.00 90.31 645 LEU A CA 1
ATOM 5325 C C . LEU A 1 645 ? -9.953 11.171 -7.963 1.00 90.31 645 LEU A C 1
ATOM 5327 O O . LEU A 1 645 ? -10.589 10.919 -6.943 1.00 90.31 645 LEU A O 1
ATOM 5331 N N . LEU A 1 646 ? -9.821 12.417 -8.428 1.00 92.62 646 LEU A N 1
ATOM 5332 C CA . LEU A 1 646 ? -10.403 13.594 -7.775 1.00 92.62 646 LEU A CA 1
ATOM 5333 C C . LEU A 1 646 ? -11.936 13.548 -7.743 1.00 92.62 646 LEU A C 1
ATOM 5335 O O . LEU A 1 646 ? -12.523 13.798 -6.692 1.00 92.62 646 LEU A O 1
ATOM 5339 N N . ARG A 1 647 ? -12.606 13.153 -8.835 1.00 90.31 647 ARG A N 1
ATOM 5340 C CA . ARG A 1 647 ? -14.072 12.945 -8.833 1.00 90.31 647 ARG A CA 1
ATOM 5341 C C . ARG A 1 647 ? -14.497 11.896 -7.810 1.00 90.31 647 ARG A C 1
ATOM 5343 O O . ARG A 1 647 ? -15.485 12.082 -7.100 1.00 90.31 647 ARG A O 1
ATOM 5350 N N . LYS A 1 648 ? -13.746 10.795 -7.722 1.00 91.25 648 LYS A N 1
ATOM 5351 C CA . LYS A 1 648 ? -14.006 9.728 -6.752 1.00 91.25 648 LYS A CA 1
ATOM 5352 C C . LYS A 1 648 ? -13.853 10.228 -5.318 1.00 91.25 648 LYS A C 1
ATOM 5354 O O . LYS A 1 648 ? -14.745 9.995 -4.505 1.00 91.25 648 LYS A O 1
ATOM 5359 N N . TRP A 1 649 ? -12.774 10.950 -5.024 1.00 94.69 649 TRP A N 1
ATOM 5360 C CA . TRP A 1 649 ? -12.569 11.547 -3.707 1.00 94.69 649 TRP A CA 1
ATOM 5361 C C . TRP A 1 649 ? -13.623 12.590 -3.371 1.00 94.69 649 TRP A C 1
ATOM 5363 O O . TRP A 1 649 ? -14.153 12.537 -2.271 1.00 94.69 649 TRP A O 1
ATOM 5373 N N . ARG A 1 650 ? -14.021 13.454 -4.310 1.00 94.31 650 ARG A N 1
ATOM 5374 C CA . ARG A 1 650 ? -15.119 14.406 -4.092 1.00 94.31 650 ARG A CA 1
ATOM 5375 C C . ARG A 1 650 ? -16.392 13.698 -3.617 1.00 94.31 650 ARG A C 1
ATOM 5377 O O . ARG A 1 650 ? -16.973 14.121 -2.625 1.00 94.31 650 ARG A O 1
ATOM 5384 N N . LYS A 1 651 ? -16.798 12.604 -4.276 1.00 92.56 651 LYS A N 1
ATOM 5385 C CA . LYS A 1 651 ? -17.972 11.806 -3.865 1.00 92.56 651 LYS A CA 1
ATOM 5386 C C . LYS A 1 651 ? -17.818 11.237 -2.449 1.00 92.56 651 LYS A C 1
ATOM 5388 O O . LYS A 1 651 ? -18.749 11.317 -1.658 1.00 92.56 651 LYS A O 1
ATOM 5393 N N . ILE A 1 652 ? -16.643 10.693 -2.126 1.00 94.56 652 ILE A N 1
ATOM 5394 C CA . ILE A 1 652 ? -16.341 10.142 -0.794 1.00 94.56 652 ILE A CA 1
ATOM 5395 C C . ILE A 1 652 ? -16.392 11.238 0.283 1.00 94.56 652 ILE A C 1
ATOM 5397 O O . ILE A 1 652 ? -17.006 11.050 1.329 1.00 94.56 652 ILE A O 1
ATOM 5401 N N . LEU A 1 653 ? -15.773 12.392 0.024 1.00 96.19 653 LEU A N 1
ATOM 5402 C CA . LEU A 1 653 ? -15.714 13.511 0.963 1.00 96.19 653 LEU A CA 1
ATOM 5403 C C . LEU A 1 653 ? -17.096 14.117 1.225 1.00 96.19 653 LEU A C 1
ATOM 5405 O O . LEU A 1 653 ? -17.397 14.429 2.372 1.00 96.19 653 LEU A O 1
ATOM 5409 N N . LEU A 1 654 ? -17.938 14.243 0.193 1.00 94.44 654 LEU A N 1
ATOM 5410 C CA . LEU A 1 654 ? -19.327 14.691 0.338 1.00 94.44 654 LEU A CA 1
ATOM 5411 C C . LEU A 1 654 ? -20.132 13.738 1.230 1.00 94.44 654 LEU A C 1
ATOM 5413 O O . LEU A 1 654 ? -20.752 14.187 2.189 1.00 94.44 654 LEU A O 1
ATOM 5417 N N . ALA A 1 655 ? -20.031 12.425 0.996 1.00 94.62 655 ALA A N 1
ATOM 5418 C CA . ALA A 1 655 ? -20.708 11.432 1.830 1.00 94.62 655 ALA A CA 1
ATOM 5419 C C . ALA A 1 655 ? -20.253 11.493 3.301 1.00 94.62 655 ALA A C 1
ATOM 5421 O O . ALA A 1 655 ? -21.069 11.351 4.212 1.00 94.62 655 ALA A O 1
ATOM 5422 N N . PHE A 1 656 ? -18.963 11.735 3.558 1.00 96.38 656 PHE A N 1
ATOM 5423 C CA . PHE A 1 656 ? -18.471 11.941 4.922 1.00 96.38 656 PHE A CA 1
ATOM 5424 C C . PHE A 1 656 ? -18.960 13.249 5.546 1.00 96.38 656 PHE A C 1
ATOM 5426 O O . PHE A 1 656 ? -19.289 13.256 6.730 1.00 96.38 656 PHE A O 1
ATOM 5433 N N . ALA A 1 657 ? -19.012 14.333 4.773 1.00 95.44 657 ALA A N 1
ATOM 5434 C CA . ALA A 1 657 ? -19.463 15.637 5.242 1.00 95.44 657 ALA A CA 1
ATOM 5435 C C . ALA A 1 657 ? -20.942 15.626 5.645 1.00 95.44 657 ALA A C 1
ATOM 5437 O O . ALA A 1 657 ? -21.273 16.059 6.747 1.00 95.44 657 ALA A O 1
ATOM 5438 N N . GLU A 1 658 ? -21.805 15.059 4.798 1.00 94.81 658 GLU A N 1
ATOM 5439 C CA . GLU A 1 658 ? -23.250 14.927 5.038 1.00 94.81 658 GLU A CA 1
ATOM 5440 C C . GLU A 1 658 ? -23.565 14.141 6.317 1.00 94.81 658 GLU A C 1
ATOM 5442 O O . GLU A 1 658 ? -24.542 14.427 7.005 1.00 94.81 658 GLU A O 1
ATOM 5447 N N . ASN A 1 659 ? -22.714 13.170 6.659 1.00 93.50 659 ASN A N 1
ATOM 5448 C CA . ASN A 1 659 ? -22.897 12.286 7.809 1.00 93.50 659 ASN A CA 1
ATOM 5449 C C . ASN A 1 659 ? -22.006 12.653 9.009 1.00 93.50 659 ASN A C 1
ATOM 5451 O O . ASN A 1 659 ? -21.959 11.905 9.991 1.00 93.50 659 ASN A O 1
ATOM 5455 N N . SER A 1 660 ? -21.289 13.781 8.952 1.00 92.62 660 SER A N 1
ATOM 5456 C CA . SER A 1 660 ? -20.479 14.250 10.076 1.00 92.62 660 SER A CA 1
ATOM 5457 C C . SER A 1 660 ? -21.322 15.059 11.075 1.00 92.62 660 SER A C 1
ATOM 5459 O O . SER A 1 660 ? -21.993 16.021 10.684 1.00 92.62 660 SER A O 1
ATOM 5461 N N . PRO A 1 661 ? -21.212 14.783 12.391 1.00 88.06 661 PRO A N 1
ATOM 5462 C CA . PRO A 1 661 ? -21.837 15.616 13.416 1.00 88.06 661 PRO A CA 1
ATOM 5463 C C . PRO A 1 661 ? -21.268 17.044 13.459 1.00 88.06 661 PRO A C 1
ATOM 5465 O O . PRO A 1 661 ? -21.953 17.954 13.920 1.00 88.06 661 PRO A O 1
ATOM 5468 N N . ASN A 1 662 ? -20.046 17.271 12.961 1.00 90.94 662 ASN A N 1
ATOM 5469 C CA . ASN A 1 662 ? -19.432 18.598 12.954 1.00 90.94 662 ASN A CA 1
ATOM 5470 C C . ASN A 1 662 ? -19.842 19.448 11.743 1.00 90.94 662 ASN A C 1
ATOM 5472 O O . ASN A 1 662 ? -19.485 20.627 11.724 1.00 90.94 662 ASN A O 1
ATOM 5476 N N . ARG A 1 663 ? -20.578 18.896 10.765 1.00 88.56 663 ARG A N 1
ATOM 5477 C CA . ARG A 1 663 ? -21.098 19.615 9.584 1.00 88.56 663 ARG A CA 1
ATOM 5478 C C . ARG A 1 663 ? -20.030 20.489 8.885 1.00 88.56 663 ARG A C 1
ATOM 5480 O O . ARG A 1 663 ? -20.134 21.722 8.900 1.00 88.56 663 ARG A O 1
ATOM 5487 N N . PRO A 1 664 ? -18.957 19.886 8.342 1.00 91.50 664 PRO A N 1
ATOM 5488 C CA . PRO A 1 664 ? -17.990 20.620 7.527 1.00 91.50 664 PRO A CA 1
ATOM 5489 C C . PRO A 1 664 ? -18.687 21.188 6.281 1.00 91.50 664 PRO A C 1
ATOM 5491 O O . PRO A 1 664 ? -19.582 20.543 5.734 1.00 91.50 664 PRO A O 1
ATOM 5494 N N . HIS A 1 665 ? -18.308 22.401 5.875 1.00 82.38 665 HIS A N 1
ATOM 5495 C CA . HIS A 1 665 ? -18.968 23.158 4.807 1.00 82.38 665 HIS A CA 1
ATOM 5496 C C . HIS A 1 665 ? -17.990 24.026 4.013 1.00 82.38 665 HIS A C 1
ATOM 5498 O O . HIS A 1 665 ? -16.998 24.547 4.591 1.00 82.38 665 HIS A O 1
#

Nearest PDB structures (foldseek):
  5wid-assembly2_B  TM=4.583E-01  e=4.682E-01  Methanosarcina acetivorans C2A
  6gaq-assembly1_A  TM=4.458E-01  e=5.993E-01  Bacillus cereus ATCC 14579
  5veg-assembly3_C  TM=4.332E-01  e=1.609E+00  Limosilactobacillus reuteri
  3npm-assembly1_A  TM=2.534E-01  e=7.672E-01  Escherichia coli K-12

Radius of gyration: 31.09 Å; Cα contacts (8 Å, |Δi|>4): 878; chains: 1; bounding box: 77×80×93 Å